Protein AF-A0A653IZ05-F1 (afdb_monomer_lite)

Radius of gyration: 40.69 Å; chains: 1; bounding box: 88×107×157 Å

Foldseek 3Di:
DDDDDDDDDDDDDDDDDDDDDDDDDDDDDDDDDDDDDDDDDDDDDDDDDDDDDDDDDDDDDDDDDDDDDDDDDDDDDPDDPPVVVVVVVVVVPPPDVPPLPDLLAAKEKFFQWDPPAFDKEKAKEKEKEQFPPDDPVCCVPDPDDPQARFIKMKIKMKIQFLNGTQKIKIWDLAAADQLQKDFLQVLVCDQLVVCVVPVARWHWDDDPPAFTFIAHPVRHTPATEFDFDADPVNRGGDCQQWPWDDDDNTIMIMGHNVSSVSQHDPDDGHIYMTMMMGGADRDPSRGSFKDWDDDPCLLQDLKDKTKMKGKHKYLPVVNYPVRVVVVNCVSAPPRRYFHFKYKYKYKAAQLKDFPDKPADWPDKDWDDCVSCCSSRPNHDHHIMMTMHMDGADVVRTDNMDMMMTMIIGIDHDPVSNVSNVVVVVVVVVVVVVVCVVVCVVCVVVVVVVVVVVVVVVVVVVVVVVVVVVVVVVVVVVVVVVVVVVVVVD

Structure (mmCIF, N/CA/C/O backbone):
data_AF-A0A653IZ05-F1
#
_entry.id   AF-A0A653IZ05-F1
#
loop_
_atom_site.group_PDB
_atom_site.id
_atom_site.type_symbol
_atom_site.label_atom_id
_atom_site.label_alt_id
_atom_site.label_comp_id
_atom_site.label_asym_id
_atom_site.label_entity_id
_atom_site.label_seq_id
_atom_site.pdbx_PDB_ins_code
_atom_site.Cartn_x
_atom_site.Cartn_y
_atom_site.Cartn_z
_atom_site.occupancy
_atom_site.B_iso_or_equiv
_atom_site.auth_seq_id
_atom_site.auth_comp_id
_atom_site.auth_asym_id
_atom_site.auth_atom_id
_atom_site.pdbx_PDB_model_num
ATOM 1 N N . MET A 1 1 ? 30.438 46.020 46.056 1.00 32.78 1 MET A N 1
ATOM 2 C CA . MET A 1 1 ? 31.826 46.253 45.594 1.00 32.78 1 MET A CA 1
ATOM 3 C C . MET A 1 1 ? 31.823 46.395 44.076 1.00 32.78 1 MET A C 1
ATOM 5 O O . MET A 1 1 ? 31.001 45.757 43.432 1.00 32.78 1 MET A O 1
ATOM 9 N N . VAL A 1 2 ? 32.667 47.273 43.534 1.00 30.31 2 VAL A N 1
ATOM 10 C CA . VAL A 1 2 ? 32.759 47.654 42.103 1.00 30.31 2 VAL A CA 1
ATOM 11 C C . VAL A 1 2 ? 33.885 46.809 41.459 1.00 30.31 2 VAL A C 1
ATOM 13 O O . VAL A 1 2 ? 34.797 46.430 42.184 1.00 30.31 2 VAL A O 1
ATOM 16 N N . VAL A 1 3 ? 33.835 46.345 40.199 1.00 31.84 3 VAL A N 1
ATOM 17 C CA . VAL A 1 3 ? 34.459 46.934 38.975 1.00 31.84 3 VAL A CA 1
ATOM 18 C C . VAL A 1 3 ? 34.305 45.875 37.847 1.00 31.84 3 VAL A C 1
ATOM 20 O O . VAL A 1 3 ? 34.616 44.718 38.080 1.00 31.84 3 VAL A O 1
ATOM 23 N N . SER A 1 4 ? 33.590 46.169 36.744 1.00 32.97 4 SER A N 1
ATOM 24 C CA . SER A 1 4 ? 34.068 46.373 35.340 1.00 32.97 4 SER A CA 1
ATOM 25 C C . SER A 1 4 ? 34.773 45.187 34.627 1.00 32.97 4 SER A C 1
ATOM 27 O O . SER A 1 4 ? 35.623 44.549 35.223 1.00 32.97 4 SER A O 1
ATOM 29 N N . GLY A 1 5 ? 34.546 44.884 33.333 1.00 30.66 5 GLY A N 1
ATOM 30 C CA . GLY A 1 5 ? 33.563 45.434 32.378 1.00 30.66 5 GLY A CA 1
ATOM 31 C C . GLY A 1 5 ? 33.800 45.073 30.886 1.00 30.66 5 GLY A C 1
ATOM 32 O O . GLY A 1 5 ? 34.889 44.654 30.531 1.00 30.66 5 GLY A O 1
ATOM 33 N N . ARG A 1 6 ? 32.761 45.305 30.046 1.00 36.56 6 ARG A N 1
ATOM 34 C CA . ARG A 1 6 ? 32.710 45.665 28.584 1.00 36.56 6 ARG A CA 1
ATOM 35 C C . ARG A 1 6 ? 33.606 44.897 27.574 1.00 36.56 6 ARG A C 1
ATOM 37 O O . ARG A 1 6 ? 34.808 44.837 27.742 1.00 36.56 6 ARG A O 1
ATOM 44 N N . THR A 1 7 ? 33.119 44.408 26.424 1.00 30.05 7 THR A N 1
ATOM 45 C CA . THR A 1 7 ? 32.479 45.099 25.260 1.00 30.05 7 THR A CA 1
ATOM 46 C C . THR A 1 7 ? 31.724 44.055 24.391 1.00 30.05 7 THR A C 1
ATOM 48 O O . THR A 1 7 ? 32.055 42.882 24.466 1.00 30.05 7 THR A O 1
ATOM 51 N N . PHE A 1 8 ? 30.662 44.261 23.591 1.00 32.50 8 PHE A N 1
ATOM 52 C CA . PHE A 1 8 ? 29.940 45.361 22.911 1.00 32.50 8 PHE A CA 1
ATOM 53 C C . PHE A 1 8 ? 30.235 45.585 21.407 1.00 32.50 8 PHE A C 1
ATOM 55 O O . PHE A 1 8 ? 31.387 45.765 21.025 1.00 32.50 8 PHE A O 1
ATOM 62 N N . LYS A 1 9 ? 29.130 45.769 20.635 1.00 31.80 9 LYS A N 1
ATOM 63 C CA . LYS A 1 9 ? 28.964 46.012 19.166 1.00 31.80 9 LYS A CA 1
ATOM 64 C C . LYS A 1 9 ? 28.899 44.724 18.296 1.00 31.80 9 LYS A C 1
ATOM 66 O O . LYS A 1 9 ? 29.527 43.753 18.677 1.00 31.80 9 LYS A O 1
ATOM 71 N N . ARG A 1 10 ? 28.207 44.617 17.133 1.00 34.56 10 ARG A N 1
ATOM 72 C CA . ARG A 1 10 ? 27.101 45.343 16.406 1.00 34.56 10 ARG A CA 1
ATOM 73 C C . ARG A 1 10 ? 26.692 44.500 15.146 1.00 34.56 10 ARG A C 1
ATOM 75 O O . ARG A 1 10 ? 27.478 43.636 14.795 1.00 34.56 10 ARG A O 1
ATOM 82 N N . ARG A 1 11 ? 25.593 44.671 14.369 1.00 35.50 11 ARG A N 1
ATOM 83 C CA . ARG A 1 11 ? 24.290 45.413 14.405 1.00 35.50 11 ARG A CA 1
ATOM 84 C C . ARG A 1 11 ? 23.366 44.876 13.256 1.00 35.50 11 ARG A C 1
ATOM 86 O O . ARG A 1 11 ? 23.929 44.563 12.225 1.00 35.50 11 ARG A O 1
ATOM 93 N N . THR A 1 12 ? 22.021 44.893 13.405 1.00 35.69 12 THR A N 1
ATOM 94 C CA . THR A 1 12 ? 20.922 45.230 12.415 1.00 35.69 12 THR A CA 1
ATOM 95 C C . THR A 1 12 ? 20.950 44.757 10.931 1.00 35.69 12 THR A C 1
ATOM 97 O O . THR A 1 12 ? 22.007 44.664 10.338 1.00 35.69 12 THR A O 1
ATOM 100 N N . THR A 1 13 ? 19.829 44.565 10.213 1.00 33.78 13 THR A N 1
ATOM 101 C CA . THR A 1 13 ? 18.626 45.435 10.090 1.00 33.78 13 THR A CA 1
ATOM 102 C C . THR A 1 13 ? 17.310 44.694 9.802 1.00 33.78 13 THR A C 1
ATOM 104 O O . THR A 1 13 ? 17.284 43.586 9.284 1.00 33.78 13 THR A O 1
ATOM 107 N N . ASN A 1 14 ? 16.202 45.380 10.106 1.00 37.62 14 ASN A N 1
ATOM 108 C CA . ASN A 1 14 ? 14.826 45.072 9.709 1.00 37.62 14 ASN A CA 1
ATOM 109 C C . ASN A 1 14 ? 14.159 46.411 9.303 1.00 37.62 14 ASN A C 1
ATOM 111 O O . ASN A 1 14 ? 14.339 47.374 10.058 1.00 37.62 14 ASN A O 1
ATOM 115 N N . PRO A 1 15 ? 13.438 46.529 8.170 1.00 45.34 15 PRO A N 1
ATOM 116 C CA . PRO A 1 15 ? 12.720 47.753 7.814 1.00 45.34 15 PRO A CA 1
ATOM 117 C C . PRO A 1 15 ? 11.183 47.601 7.800 1.00 45.34 15 PRO A C 1
ATOM 119 O O . PRO A 1 15 ? 10.654 46.755 7.098 1.00 45.34 15 PRO A O 1
ATOM 122 N N . PHE A 1 16 ? 10.516 48.517 8.520 1.00 33.72 16 PHE A N 1
ATOM 123 C CA . PHE A 1 16 ? 9.193 49.142 8.279 1.00 33.72 16 PHE A CA 1
ATOM 124 C C . PHE A 1 16 ? 7.937 48.284 7.931 1.00 33.72 16 PHE A C 1
ATOM 126 O O . PHE A 1 16 ? 7.983 47.448 7.048 1.00 33.72 16 PHE A O 1
ATOM 133 N N . ALA A 1 17 ? 6.700 48.472 8.429 1.00 34.47 17 ALA A N 1
ATOM 134 C CA . ALA A 1 17 ? 6.018 49.239 9.499 1.00 34.47 17 ALA A CA 1
ATOM 135 C C . ALA A 1 17 ? 4.761 50.010 9.004 1.00 34.47 17 ALA A C 1
ATOM 137 O O . ALA A 1 17 ? 4.835 50.754 8.036 1.00 34.47 17 ALA A O 1
ATOM 138 N N . ARG A 1 18 ? 3.687 49.949 9.823 1.00 35.72 18 ARG A N 1
ATOM 139 C CA . ARG A 1 18 ? 2.503 50.853 9.944 1.00 35.72 18 ARG A CA 1
ATOM 140 C C . ARG A 1 18 ? 1.374 50.838 8.892 1.00 35.72 18 ARG A C 1
ATOM 142 O O . ARG A 1 18 ? 1.561 51.288 7.777 1.00 35.72 18 ARG A O 1
ATOM 149 N N . HIS A 1 19 ? 0.153 50.571 9.381 1.00 34.41 19 HIS A N 1
ATOM 150 C CA . HIS A 1 19 ? -1.047 51.455 9.407 1.00 34.41 19 HIS A CA 1
ATOM 151 C C . HIS A 1 19 ? -2.074 50.797 10.382 1.00 34.41 19 HIS A C 1
ATOM 153 O O . HIS A 1 19 ? -2.210 49.582 10.354 1.00 34.41 19 HIS A O 1
ATOM 159 N N . ARG A 1 20 ? -2.597 51.403 11.473 1.00 32.19 20 ARG A N 1
ATOM 160 C CA . ARG A 1 20 ? -3.697 52.405 11.623 1.00 32.19 20 ARG A CA 1
ATOM 161 C C . ARG A 1 20 ? -4.905 52.166 10.682 1.00 32.19 20 ARG A C 1
ATOM 163 O O . ARG A 1 20 ? -4.674 52.082 9.490 1.00 32.19 20 ARG A O 1
ATOM 170 N N . SER A 1 21 ? -6.181 52.156 11.113 1.00 30.39 21 SER A N 1
ATOM 171 C CA . SER A 1 21 ? -6.786 52.341 12.458 1.00 30.39 21 SER A CA 1
ATOM 172 C C . SER A 1 21 ? -8.322 52.127 12.494 1.00 30.39 21 SER A C 1
ATOM 174 O O . SER A 1 21 ? -8.972 52.539 11.548 1.00 30.39 21 SER A O 1
ATOM 176 N N . LYS A 1 22 ? -8.855 51.716 13.666 1.00 34.62 22 LYS A 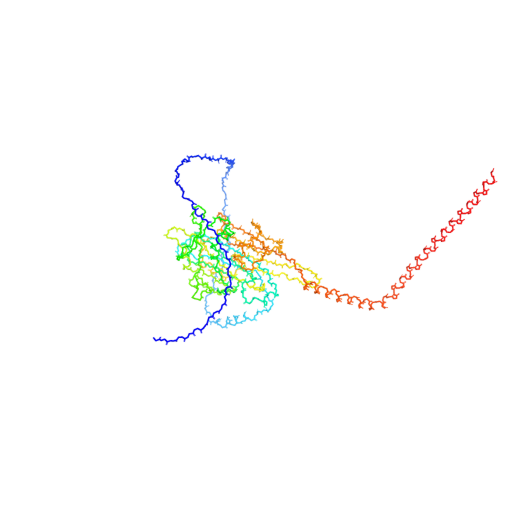N 1
ATOM 177 C CA . LYS A 1 22 ? -10.150 52.101 14.312 1.00 34.62 22 LYS A CA 1
ATOM 178 C C . LYS A 1 22 ? -11.532 51.867 13.637 1.00 34.62 22 LYS A C 1
ATOM 180 O O . LYS A 1 22 ? -11.714 52.092 12.454 1.00 34.62 22 LYS A O 1
ATOM 185 N N . ASN A 1 23 ? -12.519 51.655 14.532 1.00 29.61 23 ASN A N 1
ATOM 186 C CA . ASN A 1 23 ? -13.990 51.756 14.386 1.00 29.61 23 ASN A CA 1
ATOM 187 C C . ASN A 1 23 ? -14.683 50.643 13.558 1.00 29.61 23 ASN A C 1
ATOM 189 O O . ASN A 1 23 ? -14.084 50.104 12.640 1.00 29.61 23 ASN A O 1
ATOM 193 N N . SER A 1 24 ? -15.924 50.218 13.846 1.00 31.91 24 SER A N 1
ATOM 194 C CA . SER A 1 24 ? -16.894 50.587 14.906 1.00 31.91 24 SER A CA 1
ATOM 195 C C . SER A 1 24 ? -17.790 49.395 15.292 1.00 31.91 24 SER A C 1
ATOM 197 O O . SER A 1 24 ? -17.894 48.416 14.559 1.00 31.91 24 SER A O 1
ATOM 199 N N . SER A 1 25 ? -18.471 49.494 16.435 1.00 31.64 25 SER A N 1
ATOM 200 C CA . SER A 1 25 ? -19.595 48.624 16.807 1.00 31.64 25 SER A CA 1
ATOM 201 C C . SER A 1 25 ? -20.824 48.853 15.915 1.00 31.64 25 SER A C 1
ATOM 203 O O . SER A 1 25 ? -20.982 49.946 15.380 1.00 31.64 25 SER A O 1
ATOM 205 N N . TRP A 1 26 ? -21.723 47.862 15.831 1.00 31.80 26 TRP A N 1
ATOM 206 C CA . TRP A 1 26 ? -23.188 48.045 15.845 1.00 31.80 26 TRP A CA 1
ATOM 207 C C . TRP A 1 26 ? -23.899 46.717 16.182 1.00 31.80 26 TRP A C 1
ATOM 209 O O . TRP A 1 26 ? -23.247 45.687 16.363 1.00 31.80 26 TRP A O 1
ATOM 219 N N . SER A 1 27 ? -25.211 46.766 16.413 1.00 30.97 27 SER A N 1
ATOM 220 C CA . SER A 1 27 ? -25.931 45.853 17.313 1.00 30.97 27 SER A CA 1
ATOM 221 C C . SER A 1 27 ? -27.013 44.972 16.659 1.00 30.97 27 SER A C 1
ATOM 223 O O . SER A 1 27 ? -27.555 45.281 15.609 1.00 30.97 27 SER A O 1
ATOM 225 N N . ARG A 1 28 ? -27.326 43.868 17.363 1.00 34.25 28 ARG A N 1
ATOM 226 C CA . ARG A 1 28 ? -28.586 43.082 17.422 1.00 34.25 28 ARG A CA 1
ATOM 227 C C . ARG A 1 28 ? -29.631 43.248 16.292 1.00 34.25 28 ARG A C 1
ATOM 229 O O . ARG A 1 28 ? -30.307 44.266 16.219 1.00 34.25 28 ARG A O 1
ATOM 236 N N . GLY A 1 29 ? -29.962 42.130 15.636 1.00 28.48 29 GLY A N 1
ATOM 237 C CA . GLY A 1 29 ? -31.253 41.882 14.968 1.00 28.48 29 GLY A CA 1
ATOM 238 C C . GLY A 1 29 ? -31.814 40.501 15.356 1.00 28.48 29 GLY A C 1
ATOM 239 O O . GLY A 1 29 ? -31.040 39.565 15.550 1.00 28.48 29 GLY A O 1
ATOM 240 N N . ARG A 1 30 ? -33.138 40.372 15.535 1.00 30.61 30 ARG A N 1
ATOM 241 C CA . ARG A 1 30 ? -33.848 39.141 15.966 1.00 30.61 30 ARG A CA 1
ATOM 242 C C . ARG A 1 30 ? -34.762 38.605 14.857 1.00 30.61 30 ARG A C 1
ATOM 244 O O . ARG A 1 30 ? -35.411 39.427 14.231 1.00 30.61 30 ARG A O 1
ATOM 251 N N . LEU A 1 31 ? -34.949 37.271 14.843 1.00 32.06 31 LEU A N 1
ATOM 252 C CA . LEU A 1 31 ? -36.119 36.507 14.329 1.00 32.06 31 LEU A CA 1
ATOM 253 C C . LEU A 1 31 ? -36.418 36.675 12.811 1.00 32.06 31 LEU A C 1
ATOM 255 O O . LEU A 1 31 ? -36.216 37.732 12.242 1.00 32.06 31 LEU A O 1
ATOM 259 N N . VAL A 1 32 ? -36.848 35.653 12.060 1.00 32.16 32 VAL A N 1
ATOM 260 C CA . VAL A 1 32 ? -38.221 35.098 12.021 1.00 32.16 32 VAL A CA 1
ATOM 261 C C . VAL A 1 32 ? -38.263 33.861 11.071 1.00 32.16 32 VAL A C 1
ATOM 263 O O . VAL A 1 32 ? -37.487 33.779 10.127 1.00 32.16 32 VAL A O 1
ATOM 266 N N . SER A 1 33 ? -39.191 32.926 11.342 1.00 30.94 33 SER A N 1
ATOM 267 C CA . SER A 1 33 ? -39.808 31.893 10.460 1.00 30.94 33 SER A CA 1
ATOM 268 C C . SER A 1 33 ? -38.987 30.849 9.659 1.00 30.94 33 SER A C 1
ATOM 270 O O . SER A 1 33 ? -38.400 31.133 8.620 1.00 30.94 33 SER A O 1
ATOM 272 N N . SER A 1 34 ? -39.186 29.579 10.039 1.00 31.58 34 SER A N 1
ATOM 273 C CA . SER A 1 34 ? -39.465 28.430 9.133 1.00 31.58 34 SER A CA 1
ATOM 274 C C . SER A 1 34 ? -40.896 28.597 8.538 1.00 31.58 34 SER A C 1
ATOM 276 O O . SER A 1 34 ? -41.651 29.319 9.199 1.00 31.58 34 SER A O 1
ATOM 278 N N . PRO A 1 35 ? -41.369 27.970 7.418 1.00 47.22 35 PRO A N 1
ATOM 279 C CA . PRO A 1 35 ? -41.372 26.502 7.230 1.00 47.22 35 PRO A CA 1
ATOM 280 C C . PRO A 1 35 ? -41.408 25.952 5.768 1.00 47.22 35 PRO A C 1
ATOM 282 O O . PRO A 1 35 ? -41.296 26.690 4.796 1.00 47.22 35 PRO A O 1
ATOM 285 N N . ARG A 1 36 ? -41.700 24.637 5.668 1.00 30.20 36 ARG A N 1
ATOM 286 C CA . ARG A 1 36 ? -42.050 23.790 4.494 1.00 30.20 36 ARG A CA 1
ATOM 287 C C . ARG A 1 36 ? -40.853 23.242 3.699 1.00 30.20 36 ARG A C 1
ATOM 289 O O . ARG A 1 36 ? -40.016 24.000 3.242 1.00 30.20 36 ARG A O 1
ATOM 296 N N . SER A 1 37 ? -40.604 21.930 3.609 1.00 30.08 37 SER A N 1
ATOM 297 C CA . SER A 1 37 ? -41.436 20.741 3.298 1.00 30.08 37 SER A CA 1
ATOM 298 C C . SER A 1 37 ? -41.697 20.528 1.801 1.00 30.08 37 SER A C 1
ATOM 300 O O . SER A 1 37 ? -42.633 21.096 1.242 1.00 30.08 37 SER A O 1
ATOM 302 N N . SER A 1 38 ? -40.950 19.604 1.197 1.00 32.22 38 SER A N 1
ATOM 303 C CA . SER A 1 38 ? -41.364 18.873 -0.006 1.00 32.22 38 SER A CA 1
ATOM 304 C C . SER A 1 38 ? -40.735 17.476 -0.014 1.00 32.22 38 SER A C 1
ATOM 306 O O . SER A 1 38 ? -39.581 17.266 -0.375 1.00 32.22 38 SER A O 1
ATOM 308 N N . SER A 1 39 ? -41.518 16.498 0.431 1.00 30.47 39 SER A N 1
ATOM 309 C CA . SER A 1 39 ? -41.264 15.078 0.207 1.00 30.47 39 SER A CA 1
ATOM 310 C C . SER A 1 39 ? -41.634 14.724 -1.234 1.00 30.47 39 SER A C 1
ATOM 312 O O . SER A 1 39 ? -42.792 14.900 -1.610 1.00 30.47 39 SER A O 1
ATOM 314 N N . TYR A 1 40 ? -40.692 14.189 -2.012 1.00 33.16 40 TYR A N 1
ATOM 315 C CA . TYR A 1 40 ? -40.994 13.556 -3.296 1.00 33.16 40 TYR A CA 1
ATOM 316 C C . TYR A 1 40 ? -40.799 12.045 -3.195 1.00 33.16 40 TYR A C 1
ATOM 318 O O . TYR A 1 40 ? -39.683 11.552 -3.043 1.00 33.16 40 TYR A O 1
ATOM 326 N N . SER A 1 41 ? -41.919 11.334 -3.293 1.00 31.89 41 SER A N 1
ATOM 327 C CA . SER A 1 41 ? -42.013 9.878 -3.360 1.00 31.89 41 SER A CA 1
ATOM 328 C C . SER A 1 41 ? -42.497 9.513 -4.761 1.00 31.89 41 SER A C 1
ATOM 330 O O . SER A 1 41 ? -43.570 9.962 -5.156 1.00 31.89 41 SER A O 1
ATOM 332 N N . ILE A 1 42 ? -41.738 8.714 -5.512 1.00 33.84 42 ILE A N 1
ATOM 333 C CA . ILE A 1 42 ? -42.142 8.172 -6.823 1.00 33.84 42 ILE A CA 1
ATOM 334 C C . ILE A 1 42 ? -41.823 6.660 -6.822 1.00 33.84 42 ILE A C 1
ATOM 336 O O . ILE A 1 42 ? -40.842 6.264 -6.185 1.00 33.84 42 ILE A O 1
ATOM 340 N N . PRO A 1 43 ? -42.690 5.797 -7.393 1.00 43.06 43 PRO A N 1
ATOM 341 C CA . PRO A 1 43 ? -42.846 4.424 -6.913 1.00 43.06 43 PRO A CA 1
ATOM 342 C C . PRO A 1 43 ? -41.981 3.397 -7.654 1.00 43.06 43 PRO A C 1
ATOM 344 O O . PRO A 1 43 ? -41.537 3.617 -8.779 1.00 43.06 43 PRO A O 1
ATOM 347 N N . GLY A 1 44 ? -41.804 2.229 -7.031 1.00 32.78 44 GLY A N 1
ATOM 348 C CA . GLY A 1 44 ? -41.296 1.036 -7.709 1.00 32.78 44 GLY A CA 1
ATOM 349 C C . GLY A 1 44 ? -42.416 0.262 -8.424 1.00 32.78 44 GLY A C 1
ATOM 350 O O . GLY A 1 44 ? -43.561 0.301 -7.966 1.00 32.78 44 GLY A O 1
ATOM 351 N N . PRO A 1 45 ? -42.113 -0.468 -9.512 1.00 47.41 45 PRO A N 1
ATOM 352 C CA . PRO A 1 45 ? -43.051 -1.400 -10.123 1.00 47.41 45 PRO A CA 1
ATOM 353 C C . PRO A 1 45 ? -43.090 -2.722 -9.345 1.00 47.41 45 PRO A C 1
ATOM 355 O O . PRO A 1 45 ? -42.055 -3.291 -8.993 1.00 47.41 45 PRO A O 1
ATOM 358 N N . ALA A 1 46 ? -44.296 -3.233 -9.115 1.00 31.86 46 ALA A N 1
ATOM 359 C CA . ALA A 1 46 ? -44.501 -4.601 -8.665 1.00 31.86 46 ALA A CA 1
ATOM 360 C C . ALA A 1 46 ? -44.307 -5.582 -9.831 1.00 31.86 46 ALA A C 1
ATOM 362 O O . ALA A 1 46 ? -44.770 -5.327 -10.940 1.00 31.86 46 ALA A O 1
ATOM 363 N N . TYR A 1 47 ? -43.704 -6.735 -9.547 1.00 35.00 47 TYR A N 1
ATOM 364 C CA . TYR A 1 47 ? -43.897 -7.949 -10.332 1.00 35.00 47 TYR A CA 1
ATOM 365 C C . TYR A 1 47 ? -44.272 -9.074 -9.375 1.00 35.00 47 TYR A C 1
ATOM 367 O O . TYR A 1 47 ? -43.478 -9.477 -8.527 1.00 35.00 47 TYR A O 1
ATOM 375 N N . GLY A 1 48 ? -45.507 -9.548 -9.503 1.00 30.91 48 GLY A N 1
ATOM 376 C CA . GLY A 1 48 ? -45.933 -10.823 -8.953 1.00 30.91 48 GLY A CA 1
ATOM 377 C C . GLY A 1 48 ? -46.049 -11.827 -10.091 1.00 30.91 48 GLY A C 1
ATOM 378 O O . GLY A 1 48 ? -46.626 -11.516 -11.129 1.00 30.91 48 GLY A O 1
ATOM 379 N N . SER A 1 49 ? -45.533 -13.031 -9.883 1.00 33.06 49 SER A N 1
ATOM 380 C CA . SER A 1 49 ? -45.885 -14.206 -10.678 1.00 33.06 49 SER A CA 1
ATOM 381 C C . SER A 1 49 ? -45.844 -15.416 -9.754 1.00 33.06 49 SER A C 1
ATOM 383 O O . SER A 1 49 ? -44.781 -15.887 -9.352 1.00 33.06 49 SER A O 1
ATOM 385 N N . SER A 1 50 ? -47.031 -15.848 -9.352 1.00 31.55 50 SER A N 1
ATOM 386 C CA . SER A 1 50 ? -47.272 -17.059 -8.582 1.00 31.55 50 SER A CA 1
ATOM 387 C C . SER A 1 50 ? -47.104 -18.295 -9.459 1.00 31.55 50 SER A C 1
ATOM 389 O O . SER A 1 50 ? -47.816 -18.412 -10.453 1.00 31.55 50 SER A O 1
ATOM 391 N N . GLU A 1 51 ? -46.296 -19.260 -9.027 1.00 31.89 51 GLU A N 1
ATOM 392 C CA . GLU A 1 51 ? -46.470 -20.656 -9.432 1.00 31.89 51 GLU A CA 1
ATOM 393 C C . GLU A 1 51 ? -46.482 -21.566 -8.202 1.00 31.89 51 GLU A C 1
ATOM 395 O O . GLU A 1 51 ? -45.476 -21.830 -7.547 1.00 31.89 51 GLU A O 1
ATOM 400 N N . THR A 1 52 ? -47.682 -22.033 -7.881 1.00 32.06 52 THR A N 1
ATOM 401 C CA . THR A 1 52 ? -47.931 -23.234 -7.086 1.00 32.06 52 THR A CA 1
ATOM 402 C C . THR A 1 52 ? -47.827 -24.462 -7.987 1.00 32.06 52 THR A C 1
ATOM 404 O O . THR A 1 52 ? -48.511 -24.468 -9.006 1.00 32.06 52 THR A O 1
ATOM 407 N N . SER A 1 53 ? -47.143 -25.538 -7.570 1.00 29.12 53 SER A N 1
ATOM 408 C CA . SER A 1 53 ? -47.730 -26.890 -7.668 1.00 29.12 53 SER A CA 1
ATOM 409 C C . SER A 1 53 ? -46.952 -28.000 -6.938 1.00 29.12 53 SER A C 1
ATOM 411 O O . SER A 1 53 ? -45.728 -27.998 -6.890 1.00 29.12 53 SER A O 1
ATOM 413 N N . CYS A 1 54 ? -47.724 -28.975 -6.447 1.00 29.67 54 CYS A N 1
ATOM 414 C CA . CYS A 1 54 ? -47.409 -30.388 -6.186 1.00 29.67 54 CYS A CA 1
ATOM 415 C C . CYS A 1 54 ? -46.139 -30.802 -5.412 1.00 29.67 54 CYS A C 1
ATOM 417 O O . CYS A 1 54 ? -45.058 -30.997 -5.959 1.00 29.67 54 CYS A O 1
ATOM 419 N N . ALA A 1 55 ? -46.372 -31.207 -4.161 1.00 29.66 55 ALA A N 1
ATOM 420 C CA . ALA A 1 55 ? -45.645 -32.309 -3.532 1.00 29.66 55 ALA A CA 1
ATOM 421 C C . ALA A 1 55 ? -46.296 -33.668 -3.876 1.00 29.66 55 ALA A C 1
ATOM 423 O O . ALA A 1 55 ? -47.520 -33.750 -3.933 1.00 29.66 55 ALA A O 1
ATOM 424 N N . SER A 1 56 ? -45.506 -34.742 -4.003 1.00 30.56 56 SER A N 1
ATOM 425 C CA . SER A 1 56 ? -45.722 -36.033 -3.304 1.00 30.56 56 SER A CA 1
ATOM 426 C C . SER A 1 56 ? -44.530 -37.003 -3.534 1.00 30.56 56 SER A C 1
ATOM 428 O O . SER A 1 56 ? -43.720 -36.735 -4.422 1.00 30.56 56 SER A O 1
ATOM 430 N N . PRO A 1 57 ? -44.331 -38.057 -2.706 1.00 40.91 57 PRO A N 1
ATOM 431 C CA . PRO A 1 57 ? -43.024 -38.722 -2.552 1.00 40.91 57 PRO A CA 1
ATOM 432 C C . PRO A 1 57 ? -42.988 -40.221 -2.922 1.00 40.91 57 PRO A C 1
ATOM 434 O O . PRO A 1 57 ? -44.000 -40.905 -2.799 1.00 40.91 57 PRO A O 1
ATOM 437 N N . GLN A 1 58 ? -41.798 -40.780 -3.203 1.00 31.11 58 GLN A N 1
ATOM 438 C CA . GLN A 1 58 ? -41.547 -42.239 -3.209 1.00 31.11 58 GLN A CA 1
ATOM 439 C C . GLN A 1 58 ? -40.117 -42.616 -2.739 1.00 31.11 58 GLN A C 1
ATOM 441 O O . GLN A 1 58 ? -39.167 -41.917 -3.066 1.00 31.11 58 GLN A O 1
ATOM 446 N N . SER A 1 59 ? -40.020 -43.719 -1.963 1.00 29.33 59 SER A N 1
ATOM 447 C CA . SER A 1 59 ? -38.863 -44.637 -1.701 1.00 29.33 59 SER A CA 1
ATOM 448 C C . SER A 1 59 ? -37.437 -44.046 -1.570 1.00 29.33 59 SER A C 1
ATOM 450 O O . SER A 1 59 ? -36.916 -43.493 -2.527 1.00 29.33 59 SER A O 1
ATOM 452 N N . ARG A 1 60 ? -36.678 -44.115 -0.455 1.00 30.14 60 ARG A N 1
ATOM 453 C CA . ARG A 1 60 ? -36.319 -45.214 0.493 1.00 30.14 60 ARG A CA 1
ATOM 454 C C . ARG A 1 60 ? -35.724 -46.486 -0.145 1.00 30.14 60 ARG A C 1
ATOM 456 O O . ARG A 1 60 ? -36.335 -47.050 -1.039 1.00 30.14 60 ARG A O 1
ATOM 463 N N . LEU A 1 61 ? -34.629 -46.978 0.472 1.00 29.06 61 LEU A N 1
ATOM 464 C CA . LEU A 1 61 ? -33.700 -48.049 0.034 1.00 29.06 61 LEU A CA 1
ATOM 465 C C . LEU A 1 61 ? -32.776 -47.550 -1.103 1.00 29.06 61 LEU A C 1
ATOM 467 O O . LEU A 1 61 ? -33.261 -47.033 -2.095 1.00 29.06 61 LEU A O 1
ATOM 471 N N . VAL A 1 62 ? -31.442 -47.576 -0.997 1.00 29.45 62 VAL A N 1
ATOM 472 C CA . VAL A 1 62 ? -30.564 -48.616 -0.426 1.00 29.45 62 VAL A CA 1
ATOM 473 C C . VAL A 1 62 ? -29.585 -48.072 0.628 1.00 29.45 62 VAL A C 1
ATOM 475 O O . VAL A 1 62 ? -28.941 -47.049 0.429 1.00 29.45 62 VAL A O 1
ATOM 478 N N . ASN A 1 63 ? -29.423 -48.829 1.716 1.00 30.41 63 ASN A N 1
ATOM 479 C CA . ASN A 1 63 ? -28.296 -48.768 2.654 1.00 30.41 63 ASN A CA 1
ATOM 480 C C . ASN A 1 63 ? -27.649 -50.164 2.648 1.00 30.41 63 ASN A C 1
ATOM 482 O O . ASN A 1 63 ? -28.378 -51.107 2.941 1.00 30.41 63 ASN A O 1
ATOM 486 N N . LEU A 1 64 ? -26.350 -50.293 2.342 1.00 26.20 64 LEU A N 1
ATOM 487 C CA . LEU A 1 64 ? -25.367 -51.265 2.880 1.00 26.20 64 LEU A CA 1
ATOM 488 C C . LEU A 1 64 ? -24.057 -51.211 2.060 1.00 26.20 64 LEU A C 1
ATOM 490 O O . LEU A 1 64 ? -24.058 -50.705 0.945 1.00 26.20 64 LEU A O 1
ATOM 494 N N . PHE A 1 65 ? -22.977 -51.784 2.616 1.00 27.34 65 PHE A N 1
ATOM 495 C CA . PHE A 1 65 ? -21.564 -51.707 2.186 1.00 27.34 65 PHE A CA 1
ATOM 496 C C . PHE A 1 65 ? -20.876 -50.339 2.418 1.00 27.34 65 PHE A C 1
ATOM 498 O O . PHE A 1 65 ? -21.337 -49.308 1.951 1.00 27.34 65 PHE A O 1
ATOM 505 N N . CYS A 1 66 ? -19.730 -50.262 3.104 1.00 27.17 66 CYS A N 1
ATOM 506 C CA . CYS A 1 66 ? -19.093 -51.286 3.940 1.00 27.17 66 CYS A CA 1
ATOM 507 C C . CYS A 1 66 ? -18.221 -50.624 5.019 1.00 27.17 66 CYS A C 1
ATOM 509 O O . CYS A 1 66 ? -17.281 -49.901 4.700 1.00 27.17 66 CYS A O 1
ATOM 511 N N . LEU A 1 67 ? -18.526 -50.880 6.294 1.00 26.88 67 LEU A N 1
ATOM 512 C CA . LEU A 1 67 ? -17.801 -50.339 7.445 1.00 26.88 67 LEU A CA 1
ATOM 513 C C . LEU A 1 67 ? -17.322 -51.501 8.329 1.00 26.88 67 LEU A C 1
ATOM 515 O O . LEU A 1 67 ? -17.933 -51.796 9.347 1.00 26.88 67 LEU A O 1
ATOM 519 N N . THR A 1 68 ? -16.236 -52.173 7.938 1.00 30.36 68 THR A N 1
ATOM 520 C CA . THR A 1 68 ? -15.517 -53.140 8.795 1.00 30.36 68 THR A CA 1
ATOM 521 C C . THR A 1 68 ? -14.105 -53.409 8.274 1.00 30.36 68 THR A C 1
ATOM 523 O O . THR A 1 68 ? -13.945 -54.168 7.325 1.00 30.36 68 THR A O 1
ATOM 526 N N . GLN A 1 69 ? -13.085 -52.895 8.965 1.00 28.38 69 GLN A N 1
ATOM 527 C CA . GLN A 1 69 ? -12.051 -53.743 9.578 1.00 28.38 69 GLN A CA 1
ATOM 528 C C . GLN A 1 69 ? -11.480 -53.045 10.820 1.00 28.38 69 GLN A C 1
ATOM 530 O O . GLN A 1 69 ? -11.360 -51.822 10.872 1.00 28.38 69 GLN A O 1
ATOM 535 N N . GLN A 1 70 ? -11.215 -53.837 11.857 1.00 32.16 70 GLN A N 1
ATOM 536 C CA . GLN A 1 70 ? -10.889 -53.377 13.204 1.00 32.16 70 GLN A CA 1
ATOM 537 C C . GLN A 1 70 ? -9.380 -53.391 13.479 1.00 32.16 70 GLN A C 1
ATOM 539 O O . GLN A 1 70 ? -8.660 -54.289 13.060 1.00 32.16 70 GLN A O 1
ATOM 544 N N . ASN A 1 71 ? -8.955 -52.409 14.275 1.00 27.83 71 ASN A N 1
ATOM 545 C CA . ASN A 1 71 ? -8.136 -52.558 15.485 1.00 27.83 71 ASN A CA 1
ATOM 546 C C . ASN A 1 71 ? -7.542 -53.950 15.798 1.00 27.83 71 ASN A C 1
ATOM 548 O O . ASN A 1 71 ? -8.284 -54.847 16.182 1.00 27.83 71 ASN A O 1
ATOM 552 N N . ILE A 1 72 ? -6.203 -54.026 15.801 1.00 31.23 72 ILE A N 1
ATOM 553 C CA . ILE A 1 72 ? -5.260 -54.937 16.504 1.00 31.23 72 ILE A CA 1
ATOM 554 C C . ILE A 1 72 ? -3.875 -54.371 16.076 1.00 31.23 72 ILE A C 1
ATOM 556 O O . ILE A 1 72 ? -3.649 -54.224 14.883 1.00 31.23 72 ILE A O 1
ATOM 560 N N . LEU A 1 73 ? -2.944 -53.857 16.898 1.00 30.02 73 LEU A N 1
ATOM 561 C CA . LEU A 1 73 ? -2.443 -54.196 18.243 1.00 30.02 73 LEU A CA 1
ATOM 562 C C . LEU A 1 73 ? -2.075 -52.942 19.081 1.00 30.02 73 LEU A C 1
ATOM 564 O O . LEU A 1 73 ? -1.815 -51.870 18.540 1.00 30.02 73 LEU A O 1
ATOM 568 N N . ARG A 1 74 ? -1.919 -53.110 20.407 1.00 34.22 74 ARG A N 1
ATOM 569 C CA . ARG A 1 74 ? -1.223 -52.168 21.316 1.00 34.22 74 ARG A CA 1
ATOM 570 C C . ARG A 1 74 ? 0.044 -52.815 21.898 1.00 34.22 74 ARG A C 1
ATOM 572 O O . ARG A 1 74 ? -0.085 -53.858 22.526 1.00 34.22 74 ARG A O 1
ATOM 579 N N . ALA A 1 75 ? 1.204 -52.154 21.814 1.00 31.14 75 ALA A N 1
ATOM 580 C CA . ALA A 1 75 ? 2.312 -52.237 22.791 1.00 31.14 75 ALA A CA 1
ATOM 581 C C . ALA A 1 75 ? 3.369 -51.128 22.520 1.00 31.14 75 ALA A C 1
ATOM 583 O O . ALA A 1 75 ? 3.529 -50.737 21.363 1.00 31.14 75 ALA A O 1
ATOM 584 N N . PRO A 1 76 ? 4.083 -50.587 23.533 1.00 38.59 76 PRO A N 1
ATOM 585 C CA . PRO A 1 76 ? 4.888 -49.369 23.372 1.00 38.59 76 PRO A CA 1
ATOM 586 C C . PRO A 1 76 ? 6.393 -49.628 23.166 1.00 38.59 76 PRO A C 1
ATOM 588 O O . PRO A 1 76 ? 7.042 -50.255 24.002 1.00 38.59 76 PRO A O 1
ATOM 591 N N . CYS A 1 77 ? 6.996 -49.049 22.120 1.00 31.14 77 CYS A N 1
ATOM 592 C CA . CYS A 1 77 ? 8.445 -49.129 21.891 1.00 31.14 77 CYS A CA 1
ATOM 593 C C . CYS A 1 77 ? 9.172 -47.817 22.254 1.00 31.14 77 CYS A C 1
ATOM 595 O O . CYS A 1 77 ? 9.180 -46.846 21.496 1.00 31.14 77 CYS A O 1
ATOM 597 N N . ARG A 1 78 ? 9.831 -47.786 23.422 1.00 41.78 78 ARG A N 1
ATOM 598 C CA . ARG A 1 78 ? 10.743 -46.698 23.827 1.00 41.78 78 ARG A CA 1
ATOM 599 C C . ARG A 1 78 ? 12.059 -46.765 23.033 1.00 41.78 78 ARG A C 1
ATOM 601 O O . ARG A 1 78 ? 13.026 -47.328 23.539 1.00 41.78 78 ARG A O 1
ATOM 608 N N . ARG A 1 79 ? 12.131 -46.166 21.835 1.00 37.31 79 ARG A N 1
ATOM 609 C CA . ARG A 1 79 ? 13.401 -45.816 21.140 1.00 37.31 79 ARG A CA 1
ATOM 610 C C . ARG A 1 79 ? 13.153 -44.929 19.903 1.00 37.31 79 ARG A C 1
ATOM 612 O O . ARG A 1 79 ? 13.224 -45.408 18.781 1.00 37.31 79 ARG A O 1
ATOM 619 N N . HIS A 1 80 ? 12.884 -43.631 20.089 1.00 37.91 80 HIS A N 1
ATOM 620 C CA . HIS A 1 80 ? 12.799 -42.698 18.942 1.00 37.91 80 HIS A CA 1
ATOM 621 C C . HIS A 1 80 ? 13.364 -41.278 19.148 1.00 37.91 80 HIS A C 1
ATOM 623 O O . HIS A 1 80 ? 13.570 -40.557 18.174 1.00 37.91 80 HIS A O 1
ATOM 629 N N . SER A 1 81 ? 13.756 -40.899 20.368 1.00 42.56 81 SER A N 1
ATOM 630 C CA . SER A 1 81 ? 14.221 -39.542 20.714 1.00 42.56 81 SER A CA 1
ATOM 631 C C . SER A 1 81 ? 15.638 -39.161 20.240 1.00 42.56 81 SER A C 1
ATOM 633 O O . SER A 1 81 ? 16.143 -38.109 20.624 1.00 42.56 81 SER A O 1
ATOM 635 N N . ARG A 1 82 ? 16.308 -39.987 19.418 1.00 38.56 82 ARG A N 1
ATOM 636 C CA . ARG A 1 82 ? 17.678 -39.714 18.918 1.00 38.56 82 ARG A CA 1
ATOM 637 C C . ARG A 1 82 ? 17.799 -39.537 17.399 1.00 38.56 82 ARG A C 1
ATOM 639 O O . ARG A 1 82 ? 18.844 -39.087 16.946 1.00 38.56 82 ARG A O 1
ATOM 646 N N . LEU A 1 83 ? 16.748 -39.838 16.629 1.00 38.88 83 LEU A N 1
ATOM 647 C CA . LEU A 1 83 ? 16.740 -39.706 15.161 1.00 38.88 83 LEU A CA 1
ATOM 648 C C . LEU A 1 83 ? 16.049 -38.420 14.667 1.00 38.88 83 LEU A C 1
ATOM 650 O O . LEU A 1 83 ? 16.423 -37.891 13.622 1.00 38.88 83 LEU A O 1
ATOM 654 N N . GLU A 1 84 ? 15.112 -37.850 15.432 1.00 40.56 84 GLU A N 1
ATOM 655 C CA . GLU A 1 84 ? 14.497 -36.554 15.089 1.00 40.56 84 GLU A CA 1
ATOM 656 C C . GLU A 1 84 ? 15.477 -35.380 15.230 1.00 40.56 84 GLU A C 1
ATOM 658 O O . GLU A 1 84 ? 15.493 -34.491 14.382 1.00 40.56 84 GLU A O 1
ATOM 663 N N . SER A 1 85 ? 16.373 -35.412 16.225 1.00 39.47 85 SER A N 1
ATOM 664 C CA . SER A 1 85 ? 17.413 -34.384 16.400 1.00 39.47 85 SER A CA 1
ATOM 665 C C . SER A 1 85 ? 18.382 -34.313 15.205 1.00 39.47 85 SER A C 1
ATOM 667 O O . SER A 1 85 ? 18.780 -33.221 14.797 1.00 39.47 85 SER A O 1
ATOM 669 N N . GLN A 1 86 ? 18.705 -35.449 14.575 1.00 37.31 86 GLN A N 1
ATOM 670 C CA . GLN A 1 86 ? 19.532 -35.463 13.362 1.00 37.31 86 GLN A CA 1
ATOM 671 C C . GLN A 1 86 ? 18.765 -34.997 12.114 1.00 37.31 86 GLN A C 1
ATOM 673 O O . GLN A 1 86 ? 19.341 -34.279 11.298 1.00 37.31 86 GLN A O 1
ATOM 678 N N . ARG A 1 87 ? 17.462 -35.297 11.984 1.00 33.97 87 ARG A N 1
ATOM 679 C CA . ARG A 1 87 ? 16.630 -34.739 10.896 1.00 33.97 87 ARG A CA 1
ATOM 680 C C . ARG A 1 87 ? 16.455 -33.220 11.005 1.00 33.97 87 ARG A C 1
ATOM 682 O O . ARG A 1 87 ? 16.593 -32.532 9.998 1.00 33.97 87 ARG A O 1
ATOM 689 N N . LEU A 1 88 ? 16.252 -32.689 12.212 1.00 38.12 88 LEU A N 1
ATOM 690 C CA . LEU A 1 88 ? 16.151 -31.242 12.452 1.00 38.12 88 LEU A CA 1
ATOM 691 C C . LEU A 1 88 ? 17.464 -30.485 12.187 1.00 38.12 88 LEU A C 1
ATOM 693 O O . LEU A 1 88 ? 17.426 -29.312 11.834 1.00 38.12 88 LEU A O 1
ATOM 697 N N . THR A 1 89 ? 18.618 -31.152 12.294 1.00 36.44 89 THR A N 1
ATOM 698 C CA . THR A 1 89 ? 19.928 -30.533 12.016 1.00 36.44 89 THR A CA 1
ATOM 699 C C . THR A 1 89 ? 20.309 -30.610 10.527 1.00 36.44 89 THR A C 1
ATOM 701 O O . THR A 1 89 ? 21.061 -29.770 10.039 1.00 36.44 89 THR A O 1
ATOM 704 N N . LEU A 1 90 ? 19.766 -31.576 9.775 1.00 31.27 90 LEU A N 1
ATOM 705 C CA . LEU A 1 90 ? 19.965 -31.692 8.322 1.00 31.27 90 LEU A CA 1
ATOM 706 C C . LEU A 1 90 ? 19.025 -30.790 7.505 1.00 31.27 90 LEU A C 1
ATOM 708 O O . LEU A 1 90 ? 19.455 -30.244 6.493 1.00 31.27 90 LEU A O 1
ATOM 712 N N . ALA A 1 91 ? 17.797 -30.542 7.975 1.00 33.62 91 ALA A N 1
ATOM 713 C CA . ALA A 1 91 ? 16.886 -29.571 7.353 1.00 33.62 91 ALA A CA 1
ATOM 714 C C . ALA A 1 91 ? 17.401 -28.115 7.419 1.00 33.62 91 ALA A C 1
ATOM 716 O O . ALA A 1 91 ? 16.986 -27.272 6.632 1.00 33.62 91 ALA A O 1
ATOM 717 N N . ALA A 1 92 ? 18.341 -27.818 8.322 1.00 37.69 92 ALA A N 1
ATOM 718 C CA . ALA A 1 92 ? 18.961 -26.501 8.470 1.00 37.69 92 ALA A CA 1
ATOM 719 C C . ALA A 1 92 ? 20.167 -26.259 7.534 1.00 37.69 92 ALA A C 1
ATOM 721 O O . ALA A 1 92 ? 20.869 -25.262 7.699 1.00 37.69 92 ALA A O 1
ATOM 722 N N . ARG A 1 93 ? 20.464 -27.174 6.592 1.00 31.83 93 ARG A N 1
ATOM 723 C CA . ARG A 1 93 ? 21.702 -27.125 5.787 1.00 31.83 93 ARG A CA 1
ATOM 724 C C . ARG A 1 93 ? 21.534 -27.265 4.270 1.00 31.83 93 ARG A C 1
ATOM 726 O O . ARG A 1 93 ? 22.538 -27.354 3.572 1.00 31.83 93 ARG A O 1
ATOM 733 N N . SER A 1 94 ? 20.302 -27.222 3.765 1.00 34.22 94 SER A N 1
ATOM 734 C CA . SER A 1 94 ? 19.988 -27.105 2.332 1.00 34.22 94 SER A CA 1
ATOM 735 C C . SER A 1 94 ? 19.280 -25.778 2.031 1.00 34.22 94 SER A C 1
ATOM 737 O O . SER A 1 94 ? 18.157 -25.762 1.537 1.00 34.22 94 SER A O 1
ATOM 739 N N . GLN A 1 95 ? 19.929 -24.660 2.364 1.00 35.41 95 GLN A N 1
ATOM 740 C CA . GLN A 1 95 ? 19.614 -23.377 1.734 1.00 35.41 95 GLN A CA 1
ATOM 741 C C . GLN A 1 95 ? 20.507 -23.238 0.506 1.00 35.41 95 GLN A C 1
ATOM 743 O O . GLN A 1 95 ? 21.698 -22.949 0.627 1.00 35.41 95 GLN A O 1
ATOM 748 N N . ASP A 1 96 ? 19.923 -23.485 -0.662 1.00 35.03 96 ASP A N 1
ATOM 749 C CA . ASP A 1 96 ? 20.549 -23.169 -1.940 1.00 35.03 96 ASP A CA 1
ATOM 750 C C . ASP A 1 96 ? 20.638 -21.631 -2.044 1.00 35.03 96 ASP A C 1
ATOM 752 O O . ASP A 1 96 ? 19.610 -20.960 -1.910 1.00 35.03 96 ASP A O 1
ATOM 756 N N . PRO A 1 97 ? 21.820 -21.015 -2.240 1.00 36.41 97 PRO A N 1
ATOM 757 C CA . PRO A 1 97 ? 21.992 -19.559 -2.140 1.00 36.41 97 PRO A CA 1
ATOM 758 C C . PRO A 1 97 ? 21.437 -18.780 -3.352 1.00 36.41 97 PRO A C 1
ATOM 760 O O . PRO A 1 97 ? 21.872 -17.659 -3.616 1.00 36.41 97 PRO A O 1
ATOM 763 N N . GLY A 1 98 ? 20.507 -19.376 -4.103 1.00 33.66 98 GLY A N 1
ATOM 764 C CA . GLY A 1 98 ? 19.921 -18.839 -5.331 1.00 33.66 98 GLY A CA 1
ATOM 765 C C . GLY A 1 98 ? 18.390 -18.825 -5.377 1.00 33.66 98 GLY A C 1
ATOM 766 O O . GLY A 1 98 ? 17.844 -18.267 -6.326 1.00 33.66 98 GLY A O 1
ATOM 767 N N . GLU A 1 99 ? 17.682 -19.388 -4.389 1.00 37.00 99 GLU A N 1
ATOM 768 C CA . GLU A 1 99 ? 16.216 -19.316 -4.366 1.00 37.00 99 GLU A CA 1
ATOM 769 C C . GLU A 1 99 ? 15.767 -17.930 -3.876 1.00 37.00 99 GLU A C 1
ATOM 771 O O . GLU A 1 99 ? 15.617 -17.661 -2.681 1.00 37.00 99 GLU A O 1
ATOM 776 N N . THR A 1 100 ? 15.587 -17.010 -4.826 1.00 43.94 100 THR A N 1
ATOM 777 C CA . THR A 1 100 ? 14.948 -15.715 -4.583 1.00 43.94 100 THR A CA 1
ATOM 778 C C . THR A 1 100 ? 13.536 -15.953 -4.058 1.00 43.94 100 THR A C 1
ATOM 780 O O . THR A 1 100 ? 12.657 -16.375 -4.808 1.00 43.94 100 THR A O 1
ATOM 783 N N . MET A 1 101 ? 13.339 -15.687 -2.763 1.00 42.09 101 MET A N 1
ATOM 784 C CA . MET A 1 101 ? 12.053 -15.734 -2.061 1.00 42.09 101 MET A CA 1
ATOM 785 C C . MET A 1 101 ? 10.967 -15.024 -2.878 1.00 42.09 101 MET A C 1
ATOM 787 O O . MET A 1 101 ? 10.910 -13.796 -2.868 1.00 42.09 101 MET A O 1
ATOM 791 N N . SER A 1 102 ? 10.110 -15.783 -3.570 1.00 48.22 102 SER A N 1
ATOM 792 C CA . SER A 1 102 ? 9.096 -15.177 -4.442 1.00 48.22 102 SER A CA 1
ATOM 793 C C . SER A 1 102 ? 8.174 -14.249 -3.647 1.00 48.22 102 SER A C 1
ATOM 795 O O . SER A 1 102 ? 7.777 -14.571 -2.521 1.00 48.22 102 SER A O 1
ATOM 797 N N . SER A 1 103 ? 7.786 -13.130 -4.255 1.00 62.88 103 SER A N 1
ATOM 798 C CA . SER A 1 103 ? 6.937 -12.075 -3.670 1.00 62.88 103 SER A CA 1
ATOM 799 C C . SER A 1 103 ? 5.488 -12.492 -3.334 1.00 62.88 103 SER A C 1
ATOM 801 O O . SER A 1 103 ? 4.643 -11.667 -3.005 1.00 62.88 103 SER A O 1
ATOM 803 N N . ASN A 1 104 ? 5.175 -13.788 -3.357 1.00 73.25 104 ASN A N 1
ATOM 804 C CA . ASN A 1 104 ? 3.838 -14.346 -3.157 1.00 73.25 104 ASN A CA 1
ATOM 805 C C . ASN A 1 104 ? 3.480 -14.544 -1.668 1.00 73.25 104 ASN A C 1
ATOM 807 O O . ASN A 1 104 ? 3.098 -15.648 -1.280 1.00 73.25 104 ASN A O 1
ATOM 811 N N . LYS A 1 105 ? 3.611 -13.525 -0.806 1.00 89.44 105 LYS A N 1
ATOM 812 C CA . LYS A 1 105 ? 3.344 -13.678 0.642 1.00 89.44 105 LYS A CA 1
ATOM 813 C C . LYS A 1 105 ? 2.127 -12.882 1.114 1.00 89.44 105 LYS A C 1
ATOM 815 O O . LYS A 1 105 ? 1.995 -11.696 0.833 1.00 89.44 105 LYS A O 1
ATOM 820 N N . SER A 1 106 ? 1.250 -13.518 1.894 1.00 95.12 106 SER A N 1
ATOM 821 C CA . SER A 1 106 ? 0.073 -12.843 2.454 1.00 95.12 106 SER A CA 1
ATOM 822 C C . SER A 1 106 ? 0.426 -12.015 3.694 1.00 95.12 106 SER A C 1
ATOM 824 O O . SER A 1 106 ? 1.065 -12.512 4.623 1.00 95.12 106 SER A O 1
ATOM 826 N N . ILE A 1 107 ? -0.081 -10.780 3.765 1.00 97.19 107 ILE A N 1
ATOM 827 C CA . ILE A 1 107 ? -0.321 -10.116 5.054 1.00 97.19 107 ILE A CA 1
ATOM 828 C C . ILE A 1 107 ? -1.488 -10.829 5.752 1.00 97.19 107 ILE A C 1
ATOM 830 O O . ILE A 1 107 ? -2.354 -11.402 5.081 1.00 97.19 107 ILE A O 1
ATOM 834 N N . ALA A 1 108 ? -1.558 -10.779 7.081 1.00 97.88 108 ALA A N 1
ATOM 835 C CA . ALA A 1 108 ? -2.782 -11.152 7.786 1.00 97.88 108 ALA A CA 1
ATOM 836 C C . ALA A 1 108 ? -3.186 -10.139 8.855 1.00 97.88 108 ALA A C 1
ATOM 838 O O . ALA A 1 108 ? -2.336 -9.498 9.471 1.00 97.88 108 ALA A O 1
ATOM 839 N N . VAL A 1 109 ? -4.496 -10.007 9.067 1.00 98.12 109 VAL A N 1
ATOM 840 C CA . VAL A 1 109 ? -5.103 -9.134 10.079 1.00 98.12 109 VAL A CA 1
ATOM 841 C C . VAL A 1 109 ? -6.249 -9.876 10.763 1.00 98.12 109 VAL A C 1
ATOM 843 O O . VAL A 1 109 ? -7.150 -10.385 10.091 1.00 98.12 109 VAL A O 1
ATOM 846 N N . TRP A 1 110 ? -6.221 -9.914 12.097 1.00 97.56 110 TRP A N 1
ATOM 847 C CA . TRP A 1 110 ? -7.254 -10.536 12.931 1.00 97.56 110 TRP A CA 1
ATOM 848 C C . TRP A 1 110 ? -7.472 -9.779 14.248 1.00 97.56 110 TRP A C 1
ATOM 850 O O . TRP A 1 110 ? -6.638 -8.977 14.685 1.00 97.56 110 TRP A O 1
ATOM 860 N N . CYS A 1 111 ? -8.613 -10.039 14.885 1.00 96.31 111 CYS A N 1
ATOM 861 C CA . CYS A 1 111 ? -9.005 -9.455 16.164 1.00 96.31 111 CYS A CA 1
ATOM 862 C C . CYS A 1 111 ? -9.120 -10.549 17.229 1.00 96.31 111 CYS A C 1
ATOM 864 O O . CYS A 1 111 ? -9.838 -11.525 17.027 1.00 96.31 111 CYS A O 1
ATOM 866 N N . VAL A 1 112 ? -8.496 -10.352 18.389 1.00 97.00 112 VAL A N 1
ATOM 867 C CA . VAL A 1 112 ? -8.778 -11.159 19.585 1.00 97.00 112 VAL A CA 1
ATOM 868 C C . VAL A 1 112 ? -10.030 -10.579 20.250 1.00 97.00 112 VAL A C 1
ATOM 870 O O . VAL A 1 112 ? -10.006 -9.396 20.609 1.00 97.00 112 VAL A O 1
ATOM 873 N N . PRO A 1 113 ? -11.130 -11.334 20.413 1.00 96.94 113 PRO A N 1
ATOM 874 C CA . PRO A 1 113 ? -12.309 -10.850 21.120 1.00 96.94 113 PRO A CA 1
ATOM 875 C C . PRO A 1 113 ? -12.060 -10.762 22.627 1.00 96.94 113 PRO A C 1
ATOM 877 O O . PRO A 1 113 ? -11.356 -11.590 23.198 1.00 96.94 113 PRO A O 1
ATOM 880 N N . VAL A 1 114 ? -12.709 -9.808 23.297 1.00 95.69 114 VAL A N 1
ATOM 881 C CA . VAL A 1 114 ? -12.859 -9.879 24.760 1.00 95.69 114 VAL A CA 1
ATOM 882 C C . VAL A 1 114 ? -13.660 -11.139 25.101 1.00 95.69 114 VAL A C 1
ATOM 884 O O . VAL A 1 114 ? -14.676 -11.412 24.461 1.00 95.69 114 VAL A O 1
ATOM 887 N N . ALA A 1 115 ? -13.225 -11.895 26.112 1.00 93.19 115 ALA A N 1
ATOM 888 C CA . ALA A 1 115 ? -13.853 -13.156 26.510 1.00 93.19 115 ALA A CA 1
ATOM 889 C C . ALA A 1 115 ? -15.390 -13.050 26.624 1.00 93.19 115 ALA A C 1
ATOM 891 O O . ALA A 1 115 ? -15.925 -12.158 27.284 1.00 93.19 115 ALA A O 1
ATOM 892 N N . GLY A 1 116 ? -16.100 -13.962 25.951 1.00 87.75 116 GLY A N 1
ATOM 893 C CA . GLY A 1 116 ? -17.566 -14.000 25.900 1.00 87.75 116 GLY A CA 1
ATOM 894 C C . GLY A 1 116 ? -18.233 -12.993 24.949 1.00 87.75 116 GLY A C 1
ATOM 895 O O . GLY A 1 116 ? -19.446 -13.070 24.765 1.00 87.75 116 GLY A O 1
ATOM 896 N N . LYS A 1 117 ? -17.487 -12.075 24.317 1.00 90.94 117 LYS A N 1
ATOM 897 C CA . LYS A 1 117 ? -18.021 -11.127 23.324 1.00 90.94 117 LYS A CA 1
ATOM 898 C C . LYS A 1 117 ? -17.822 -11.635 21.893 1.00 90.94 117 LYS A C 1
ATOM 900 O O . LYS A 1 117 ? -16.834 -12.292 21.577 1.00 90.94 117 LYS A O 1
ATOM 905 N N . THR A 1 118 ? -18.765 -11.309 21.013 1.00 91.75 118 THR A N 1
ATOM 906 C CA . THR A 1 118 ? -18.766 -11.691 19.591 1.00 91.75 118 THR A CA 1
ATOM 907 C C . THR A 1 118 ? -19.323 -10.553 18.731 1.00 91.75 118 THR A C 1
ATOM 909 O O . THR A 1 118 ? -19.744 -9.517 19.247 1.00 91.75 118 THR A O 1
ATOM 912 N N . GLY A 1 119 ? -19.324 -10.724 17.405 1.00 91.56 119 GLY A N 1
ATOM 913 C CA . GLY A 1 119 ? -19.928 -9.764 16.478 1.00 91.56 119 GLY A CA 1
ATOM 914 C C . GLY A 1 119 ? -19.037 -8.573 16.119 1.00 91.56 119 GLY A C 1
ATOM 915 O O . GLY A 1 119 ? -19.535 -7.605 15.542 1.00 91.56 119 GLY A O 1
ATOM 916 N N . ILE A 1 120 ? -17.732 -8.649 16.409 1.00 95.62 120 ILE A N 1
ATOM 917 C CA . ILE A 1 120 ? -16.749 -7.619 16.044 1.00 95.62 120 ILE A CA 1
ATOM 918 C C . ILE A 1 120 ? -16.808 -7.394 14.534 1.00 95.62 120 ILE A C 1
ATOM 920 O O . ILE A 1 120 ? -16.641 -8.327 13.750 1.00 95.62 120 ILE A O 1
ATOM 924 N N . ALA A 1 121 ? -17.018 -6.151 14.114 1.00 96.25 121 ALA A N 1
ATOM 925 C CA . ALA A 1 121 ? -16.924 -5.749 12.719 1.00 96.25 121 ALA A CA 1
ATOM 926 C C . ALA A 1 121 ? -15.732 -4.808 12.548 1.00 96.25 121 ALA A C 1
ATOM 928 O O . ALA A 1 121 ? -15.582 -3.863 13.328 1.00 96.25 121 ALA A O 1
ATOM 929 N N . PHE A 1 122 ? -14.894 -5.074 11.545 1.00 97.38 122 PHE A N 1
ATOM 930 C CA . PHE A 1 122 ? -13.725 -4.247 11.265 1.00 97.38 122 PHE A CA 1
ATOM 931 C C . PHE A 1 122 ? -13.446 -4.065 9.767 1.00 97.38 122 PHE A C 1
ATOM 933 O O . PHE A 1 122 ? -13.710 -4.949 8.952 1.00 97.38 122 PHE A O 1
ATOM 940 N N . GLU A 1 123 ? -12.890 -2.909 9.421 1.00 97.88 123 GLU A N 1
ATOM 941 C CA . GLU A 1 123 ? -12.398 -2.548 8.093 1.00 97.88 123 GLU A CA 1
ATOM 942 C C . GLU A 1 123 ? -10.864 -2.632 8.068 1.00 97.88 123 GLU A C 1
ATOM 944 O O . GLU A 1 123 ? -10.208 -2.218 9.028 1.00 97.88 123 GLU A O 1
ATOM 949 N N . VAL A 1 124 ? -10.286 -3.109 6.962 1.00 98.31 124 VAL A N 1
ATOM 950 C CA . VAL A 1 124 ? -8.834 -3.088 6.712 1.00 98.31 124 VAL A CA 1
ATOM 951 C C . VAL A 1 124 ? -8.534 -2.159 5.539 1.00 98.31 124 VAL A C 1
ATOM 953 O O . VAL A 1 124 ? -9.052 -2.338 4.438 1.00 98.31 124 VAL A O 1
ATOM 956 N N . HIS A 1 125 ? -7.693 -1.156 5.771 1.00 97.88 125 HIS A N 1
ATOM 957 C CA . HIS A 1 125 ? -7.208 -0.213 4.764 1.00 97.88 125 HIS A CA 1
ATOM 958 C C . HIS A 1 125 ? -5.714 -0.460 4.550 1.00 97.88 125 HIS A C 1
ATOM 960 O O . HIS A 1 125 ? -4.939 -0.265 5.483 1.00 97.88 125 HIS A O 1
ATOM 966 N N . PHE A 1 126 ? -5.295 -0.858 3.353 1.00 97.50 126 PHE A N 1
ATOM 967 C CA . PHE A 1 126 ? -3.885 -1.034 3.013 1.00 97.50 126 PHE A CA 1
ATOM 968 C C . PHE A 1 126 ? -3.484 -0.046 1.920 1.00 97.50 126 PHE A C 1
ATOM 970 O O . PHE A 1 126 ? -4.019 -0.104 0.814 1.00 97.50 126 PHE A O 1
ATOM 977 N N . ASN A 1 127 ? -2.537 0.844 2.217 1.00 96.62 127 ASN A N 1
ATOM 978 C CA . ASN A 1 127 ? -2.005 1.799 1.250 1.00 96.62 127 ASN A CA 1
ATOM 979 C C . ASN A 1 127 ? -0.525 1.506 0.989 1.00 96.62 127 ASN A C 1
ATOM 981 O O . ASN A 1 127 ? 0.307 1.750 1.860 1.00 96.62 127 ASN A O 1
ATOM 985 N N . TYR A 1 128 ? -0.192 1.043 -0.211 1.00 95.38 128 TYR A N 1
ATOM 986 C CA . TYR A 1 128 ? 1.183 0.918 -0.679 1.00 95.38 128 TYR A CA 1
ATOM 987 C C . TYR A 1 128 ? 1.639 2.204 -1.379 1.00 95.38 128 TYR A C 1
ATOM 989 O O . TYR A 1 128 ? 0.894 2.783 -2.171 1.00 95.38 128 TYR A O 1
ATOM 997 N N . TRP A 1 129 ? 2.862 2.652 -1.112 1.00 94.19 129 TRP A N 1
ATOM 998 C CA . TRP A 1 129 ? 3.448 3.838 -1.731 1.00 94.19 129 TRP A CA 1
ATOM 999 C C . TRP A 1 129 ? 4.768 3.455 -2.409 1.00 94.19 129 TRP A C 1
ATOM 1001 O O . TRP A 1 129 ? 5.772 3.241 -1.730 1.00 94.19 129 TRP A O 1
ATOM 1011 N N . ARG A 1 130 ? 4.750 3.371 -3.749 1.00 91.12 130 ARG A N 1
ATOM 1012 C CA . ARG A 1 130 ? 5.924 3.117 -4.599 1.00 91.12 130 ARG A CA 1
ATOM 1013 C C . ARG A 1 130 ? 6.625 4.444 -4.866 1.00 91.12 130 ARG A C 1
ATOM 1015 O O . ARG A 1 130 ? 6.182 5.247 -5.689 1.00 91.12 130 ARG A O 1
ATOM 1022 N N . MET A 1 131 ? 7.698 4.705 -4.139 1.00 87.69 131 MET A N 1
ATOM 1023 C CA . MET A 1 131 ? 8.485 5.924 -4.268 1.00 87.69 131 MET A CA 1
ATOM 1024 C C . MET A 1 131 ? 9.489 5.751 -5.416 1.00 87.69 131 MET A C 1
ATOM 1026 O O . MET A 1 131 ? 10.124 4.704 -5.529 1.00 87.69 131 MET A O 1
ATOM 1030 N N . PRO A 1 132 ? 9.676 6.747 -6.301 1.00 76.12 132 PRO A N 1
ATOM 1031 C CA . PRO A 1 132 ? 10.682 6.627 -7.349 1.00 76.12 132 PRO A CA 1
ATOM 1032 C C . PRO A 1 132 ? 12.084 6.621 -6.732 1.00 76.12 132 PRO A C 1
ATOM 1034 O O . PRO A 1 132 ? 12.370 7.428 -5.843 1.00 76.12 132 PRO A O 1
ATOM 1037 N N . GLU A 1 133 ? 12.982 5.784 -7.264 1.00 67.88 133 GLU A N 1
ATOM 1038 C CA . GLU A 1 133 ? 14.390 5.776 -6.853 1.00 67.88 133 GLU A CA 1
ATOM 1039 C C . GLU A 1 133 ? 14.972 7.199 -6.830 1.00 67.88 133 GLU A C 1
ATOM 1041 O O . GLU A 1 133 ? 15.054 7.888 -7.856 1.00 67.88 133 GLU A O 1
ATOM 1046 N N . ALA A 1 134 ? 15.431 7.641 -5.658 1.00 58.38 134 ALA A N 1
ATOM 1047 C CA . ALA A 1 134 ? 16.071 8.939 -5.531 1.00 58.38 134 ALA A CA 1
ATOM 1048 C C . ALA A 1 134 ? 17.349 8.982 -6.400 1.00 58.38 134 ALA A C 1
ATOM 1050 O O . ALA A 1 134 ? 18.230 8.126 -6.256 1.00 58.38 134 ALA A O 1
ATOM 1051 N N . PRO A 1 135 ? 17.528 9.985 -7.286 1.00 48.91 135 PRO A N 1
ATOM 1052 C CA . PRO A 1 135 ? 18.674 10.020 -8.187 1.00 48.91 135 PRO A CA 1
ATOM 1053 C C . PRO A 1 135 ? 19.983 10.091 -7.391 1.00 48.91 135 PRO A C 1
ATOM 1055 O O . PRO A 1 135 ? 20.278 11.104 -6.748 1.00 48.91 135 PRO A O 1
ATOM 1058 N N . ARG A 1 136 ? 20.800 9.027 -7.488 1.00 46.59 136 ARG A N 1
ATOM 1059 C CA . ARG A 1 136 ? 22.000 8.752 -6.659 1.00 46.59 136 ARG A CA 1
ATOM 1060 C C . ARG A 1 136 ? 22.973 9.930 -6.481 1.00 46.59 136 ARG A C 1
ATOM 1062 O O . ARG A 1 136 ? 23.694 9.984 -5.489 1.00 46.59 136 ARG A O 1
ATOM 1069 N N . LYS A 1 137 ? 22.987 10.907 -7.398 1.00 42.09 137 LYS A N 1
ATOM 1070 C CA . LYS A 1 137 ? 23.804 12.132 -7.289 1.00 42.09 137 LYS A CA 1
ATOM 1071 C C . LYS A 1 137 ? 23.357 13.100 -6.179 1.00 42.09 137 LYS A C 1
ATOM 1073 O O . LYS A 1 137 ? 24.198 13.851 -5.697 1.00 42.09 137 LYS A O 1
ATOM 1078 N N . ARG A 1 138 ? 22.089 13.090 -5.736 1.00 45.59 138 ARG A N 1
ATOM 1079 C CA . ARG A 1 138 ? 21.611 13.954 -4.632 1.00 45.59 138 ARG A CA 1
ATOM 1080 C C . ARG A 1 138 ? 21.914 13.398 -3.232 1.00 45.59 138 ARG A C 1
ATOM 1082 O O . ARG A 1 138 ? 22.037 14.192 -2.302 1.00 45.59 138 ARG A O 1
ATOM 1089 N N . LEU A 1 139 ? 22.124 12.084 -3.079 1.00 46.91 139 LEU A N 1
ATOM 1090 C CA . LEU A 1 139 ? 22.415 11.469 -1.771 1.00 46.91 139 LEU A CA 1
ATOM 1091 C C . LEU A 1 139 ? 23.730 11.952 -1.130 1.00 46.91 139 LEU A C 1
ATOM 1093 O O . LEU A 1 139 ? 23.836 11.968 0.092 1.00 46.91 139 LEU A O 1
ATOM 1097 N N . ARG A 1 140 ? 24.725 12.394 -1.914 1.00 45.03 140 ARG A N 1
ATOM 1098 C CA . ARG A 1 140 ? 26.022 12.847 -1.367 1.00 45.03 140 ARG A CA 1
ATOM 1099 C C . ARG A 1 140 ? 25.984 14.206 -0.649 1.00 45.03 140 ARG A C 1
ATOM 1101 O O . ARG A 1 140 ? 26.952 14.534 0.024 1.00 45.03 140 ARG A O 1
ATOM 1108 N N . LEU A 1 141 ? 24.899 14.979 -0.766 1.00 49.94 141 LEU A N 1
ATOM 1109 C CA . LEU A 1 141 ? 24.791 16.344 -0.216 1.00 49.94 141 LEU A CA 1
ATOM 1110 C C . LEU A 1 141 ? 23.726 16.514 0.882 1.00 49.94 141 LEU A C 1
ATOM 1112 O O . LEU A 1 141 ? 23.619 17.592 1.460 1.00 49.94 141 LEU A O 1
ATOM 1116 N N . ARG A 1 142 ? 22.947 15.472 1.211 1.00 41.28 142 ARG A N 1
ATOM 1117 C CA . ARG A 1 142 ? 21.966 15.504 2.314 1.00 41.28 142 ARG A CA 1
ATOM 1118 C C . ARG A 1 142 ? 22.034 14.233 3.158 1.00 41.28 142 ARG A C 1
ATOM 1120 O O . ARG A 1 142 ? 21.248 13.312 2.976 1.00 41.28 142 ARG A O 1
ATOM 1127 N N . LYS A 1 143 ? 22.923 14.224 4.154 1.00 36.59 143 LYS A N 1
ATOM 1128 C CA . LYS A 1 143 ? 23.048 13.162 5.174 1.00 36.59 143 LYS A CA 1
ATOM 1129 C C . LYS A 1 143 ? 21.919 13.216 6.233 1.00 36.59 143 LYS A C 1
ATOM 1131 O O . LYS A 1 143 ? 22.172 12.996 7.410 1.00 36.59 143 LYS A O 1
ATOM 1136 N N . ALA A 1 144 ? 20.698 13.604 5.844 1.00 35.66 144 ALA A N 1
ATOM 1137 C CA . ALA A 1 144 ? 19.648 14.041 6.772 1.00 35.66 144 ALA A CA 1
ATOM 1138 C C . ALA A 1 144 ? 18.212 13.748 6.284 1.00 35.66 144 ALA A C 1
ATOM 1140 O O . ALA A 1 144 ? 17.450 14.674 6.004 1.00 35.66 144 ALA A O 1
ATOM 1141 N N . ARG A 1 145 ? 17.874 12.453 6.190 1.00 42.12 145 ARG A N 1
ATOM 1142 C CA . ARG A 1 145 ? 16.576 11.791 6.491 1.00 42.12 145 ARG A CA 1
ATOM 1143 C C . ARG A 1 145 ? 16.552 10.433 5.784 1.00 42.12 145 ARG A C 1
ATOM 1145 O O . ARG A 1 145 ? 16.597 10.397 4.560 1.00 42.12 145 ARG A O 1
ATOM 1152 N N . ALA A 1 146 ? 16.483 9.346 6.554 1.00 42.44 146 ALA A N 1
ATOM 1153 C CA . ALA A 1 146 ? 16.438 7.981 6.020 1.00 42.44 146 ALA A CA 1
ATOM 1154 C C . ALA A 1 146 ? 15.159 7.698 5.202 1.00 42.44 146 ALA A C 1
ATOM 1156 O O . ALA A 1 146 ? 15.187 6.869 4.304 1.00 42.44 146 ALA A O 1
ATOM 1157 N N . ASP A 1 147 ? 14.088 8.451 5.465 1.00 47.81 147 ASP A N 1
ATOM 1158 C CA . ASP A 1 147 ? 12.746 8.232 4.909 1.00 47.81 147 ASP A CA 1
ATOM 1159 C C . ASP A 1 147 ? 12.513 8.882 3.523 1.00 47.81 147 ASP A C 1
ATOM 1161 O O . ASP A 1 147 ? 11.407 8.825 2.988 1.00 47.81 147 ASP A O 1
ATOM 1165 N N . GLN A 1 148 ? 13.500 9.572 2.930 1.00 53.75 148 GLN A N 1
ATOM 1166 C CA . GLN A 1 148 ? 13.300 10.253 1.639 1.00 53.75 148 GLN A CA 1
ATOM 1167 C C . GLN A 1 148 ? 13.515 9.313 0.448 1.00 53.75 148 GLN A C 1
ATOM 1169 O O . GLN A 1 148 ? 14.633 9.173 -0.047 1.00 53.75 148 GLN A O 1
ATOM 1174 N N . GLY A 1 149 ? 12.413 8.762 -0.067 1.00 65.12 149 GLY A N 1
ATOM 1175 C CA . GLY A 1 149 ? 12.386 8.003 -1.323 1.00 65.12 149 GLY A CA 1
ATOM 1176 C C . GLY A 1 149 ? 12.487 6.485 -1.166 1.00 65.12 149 GLY A C 1
ATOM 1177 O O . GLY A 1 149 ? 12.854 5.813 -2.123 1.00 65.12 149 GLY A O 1
ATOM 1178 N N . THR A 1 150 ? 12.181 5.953 0.018 1.00 83.06 150 THR A N 1
ATOM 1179 C CA . THR A 1 150 ? 11.958 4.518 0.249 1.00 83.06 150 THR A CA 1
ATOM 1180 C C . THR A 1 150 ? 10.470 4.200 0.185 1.00 83.06 150 THR A C 1
ATOM 1182 O O . THR A 1 150 ? 9.664 4.965 0.718 1.00 83.06 150 THR A O 1
ATOM 1185 N N . ASP A 1 151 ? 10.113 3.057 -0.394 1.00 90.81 151 ASP A N 1
ATOM 1186 C CA . ASP A 1 151 ? 8.744 2.543 -0.364 1.00 90.81 151 ASP A CA 1
ATOM 1187 C C . ASP A 1 151 ? 8.230 2.362 1.072 1.00 90.81 151 ASP A C 1
ATOM 1189 O O . ASP A 1 151 ? 8.993 2.105 2.009 1.00 90.81 151 ASP A O 1
ATOM 1193 N N . PHE A 1 152 ? 6.916 2.466 1.254 1.00 94.00 152 PHE A N 1
ATOM 1194 C CA . PHE A 1 152 ? 6.272 2.157 2.528 1.00 94.00 152 PHE A CA 1
ATOM 1195 C C . PHE A 1 152 ? 4.852 1.626 2.335 1.00 94.00 152 PHE A C 1
ATOM 1197 O O . PHE A 1 152 ? 4.141 2.004 1.402 1.00 94.00 152 PHE A O 1
ATOM 1204 N N . ALA A 1 153 ? 4.428 0.769 3.259 1.00 95.69 153 ALA A N 1
ATOM 1205 C CA . ALA A 1 153 ? 3.058 0.284 3.356 1.00 95.69 153 ALA A CA 1
ATOM 1206 C C . ALA A 1 153 ? 2.384 0.885 4.592 1.00 95.69 153 ALA A C 1
ATOM 1208 O O . ALA A 1 153 ? 2.997 0.991 5.652 1.00 95.69 153 ALA A O 1
ATOM 1209 N N . GLU A 1 154 ? 1.117 1.264 4.486 1.00 97.06 154 GLU A N 1
ATOM 1210 C CA . GLU A 1 154 ? 0.314 1.723 5.618 1.00 97.06 154 GLU A CA 1
ATOM 1211 C C . GLU A 1 154 ? -0.842 0.761 5.850 1.00 97.06 154 GLU A C 1
ATOM 1213 O O . GLU A 1 154 ? -1.629 0.510 4.940 1.00 97.06 154 GLU A O 1
ATOM 1218 N N . ILE A 1 155 ? -0.959 0.252 7.074 1.00 98.12 155 ILE A N 1
ATOM 1219 C CA . ILE A 1 155 ? -2.009 -0.676 7.489 1.00 98.12 155 ILE A CA 1
ATOM 1220 C C . ILE A 1 155 ? -2.903 0.055 8.487 1.00 98.12 155 ILE A C 1
ATOM 1222 O O . ILE A 1 155 ? -2.498 0.380 9.606 1.00 98.12 155 ILE A O 1
ATOM 1226 N N . GLY A 1 156 ? -4.118 0.357 8.045 1.00 98.12 156 GLY A N 1
ATOM 1227 C CA . GLY A 1 156 ? -5.196 0.909 8.846 1.00 98.12 156 GLY A CA 1
ATOM 1228 C C . GLY A 1 156 ? -6.204 -0.167 9.234 1.00 98.12 156 GLY A C 1
ATOM 1229 O O . GLY A 1 156 ? -6.663 -0.906 8.371 1.00 98.12 156 GLY A O 1
ATOM 1230 N N . ILE A 1 157 ? -6.598 -0.213 10.503 1.00 98.44 157 ILE A N 1
ATOM 1231 C CA . ILE A 1 157 ? -7.692 -1.056 10.998 1.00 98.44 157 ILE A CA 1
ATOM 1232 C C . ILE A 1 157 ? -8.739 -0.144 11.625 1.00 98.44 157 ILE A C 1
ATOM 1234 O O . ILE A 1 157 ? -8.426 0.609 12.553 1.00 98.44 157 ILE A O 1
ATOM 1238 N N . MET A 1 158 ? -9.976 -0.204 11.131 1.00 98.12 158 MET A N 1
ATOM 1239 C CA . MET A 1 158 ? -11.119 0.469 11.748 1.00 98.12 158 MET A CA 1
ATOM 1240 C C . MET A 1 158 ? -12.013 -0.557 12.427 1.00 98.12 158 MET A C 1
ATOM 1242 O O . MET A 1 158 ? -12.482 -1.469 11.766 1.00 98.12 158 MET A O 1
ATOM 1246 N N . VAL A 1 159 ? -12.268 -0.417 13.723 1.00 97.81 159 VAL A N 1
ATOM 1247 C CA . VAL A 1 159 ? -13.157 -1.307 14.483 1.00 97.81 159 VAL A CA 1
ATOM 1248 C C . VAL A 1 159 ? -14.454 -0.560 14.776 1.00 97.81 159 VAL A C 1
ATOM 1250 O O . VAL A 1 159 ? -14.394 0.576 15.244 1.00 97.81 159 VAL A O 1
ATOM 1253 N N . GLU A 1 160 ? -15.615 -1.174 14.523 1.00 96.38 160 GLU A N 1
ATOM 1254 C CA . GLU A 1 160 ? -16.926 -0.548 14.783 1.00 96.38 160 GLU A CA 1
ATOM 1255 C C . GLU A 1 160 ? -17.198 -0.309 16.271 1.00 96.38 160 GLU A C 1
ATOM 1257 O O . GLU A 1 160 ? -17.723 0.739 16.643 1.00 96.38 160 GLU A O 1
ATOM 1262 N N . ASP A 1 161 ? -16.804 -1.256 17.122 1.00 96.44 161 ASP A N 1
ATOM 1263 C CA . ASP A 1 161 ? -16.821 -1.094 18.572 1.00 96.44 161 ASP A CA 1
ATOM 1264 C C . ASP A 1 161 ? -15.554 -1.679 19.199 1.00 96.44 161 ASP A C 1
ATOM 1266 O O . ASP A 1 161 ? -15.368 -2.897 19.268 1.00 96.44 161 ASP A O 1
ATOM 1270 N N . VAL A 1 162 ? -14.671 -0.792 19.654 1.00 96.00 162 VAL A N 1
ATOM 1271 C CA . VAL A 1 162 ? -13.397 -1.165 20.275 1.00 96.00 162 VAL A CA 1
ATOM 1272 C C . VAL A 1 162 ? -13.587 -1.950 21.579 1.00 96.00 162 VAL A C 1
ATOM 1274 O O . VAL A 1 162 ? -12.766 -2.808 21.886 1.00 96.00 162 VAL A O 1
ATOM 1277 N N . GLY A 1 163 ? -14.703 -1.748 22.295 1.00 95.25 163 GLY A N 1
ATOM 1278 C CA . GLY A 1 163 ? -14.997 -2.439 23.557 1.00 95.25 163 GLY A CA 1
ATOM 1279 C C . GLY A 1 163 ? -15.310 -3.935 23.404 1.00 95.25 163 GLY A C 1
ATOM 1280 O O . GLY A 1 163 ? -15.496 -4.635 24.405 1.00 95.25 163 GLY A O 1
ATOM 1281 N N . LEU A 1 164 ? -15.390 -4.441 22.168 1.00 96.00 164 LEU A N 1
ATOM 1282 C CA . LEU A 1 164 ? -15.517 -5.867 21.854 1.00 96.00 164 LEU A CA 1
ATOM 1283 C C . LEU A 1 164 ? -14.159 -6.560 21.641 1.00 96.00 164 LEU A C 1
ATOM 1285 O O . LEU A 1 164 ? -14.103 -7.789 21.637 1.00 96.00 164 LEU A O 1
ATOM 1289 N N . VAL A 1 165 ? -13.076 -5.796 21.473 1.00 97.25 165 VAL A N 1
ATOM 1290 C CA . VAL A 1 165 ? -11.756 -6.284 21.051 1.00 97.25 165 VAL A CA 1
ATOM 1291 C C . VAL A 1 165 ? -10.759 -6.215 22.204 1.00 97.25 165 VAL A C 1
ATOM 1293 O O . VAL A 1 165 ? -10.562 -5.166 22.806 1.00 97.25 165 VAL A O 1
ATOM 1296 N N . GLU A 1 166 ? -10.087 -7.328 22.492 1.00 97.06 166 GLU A N 1
ATOM 1297 C CA . GLU A 1 166 ? -9.006 -7.374 23.478 1.00 97.06 166 GLU A CA 1
ATOM 1298 C C . GLU A 1 166 ? -7.667 -6.938 22.867 1.00 97.06 166 GLU A C 1
ATOM 1300 O O . GLU A 1 166 ? -6.918 -6.187 23.490 1.00 97.06 166 GLU A O 1
ATOM 1305 N N . LYS A 1 167 ? -7.361 -7.408 21.648 1.00 97.31 167 LYS A N 1
ATOM 1306 C CA . LYS A 1 167 ? -6.128 -7.103 20.899 1.00 97.31 167 LYS A CA 1
ATOM 1307 C C . LYS A 1 167 ? -6.397 -7.081 19.391 1.00 97.31 167 LYS A C 1
ATOM 1309 O O . LYS A 1 167 ? -7.239 -7.834 18.903 1.00 97.31 167 LYS A O 1
ATOM 1314 N N . LEU A 1 168 ? -5.640 -6.281 18.641 1.00 98.19 168 LEU A N 1
ATOM 1315 C CA . LEU A 1 168 ? -5.585 -6.359 17.172 1.00 98.19 168 LEU A CA 1
ATOM 1316 C C . LEU A 1 168 ? -4.200 -6.837 16.754 1.00 98.19 168 LEU A C 1
ATOM 1318 O O . LEU A 1 168 ? -3.209 -6.283 17.226 1.00 98.19 168 LEU A O 1
ATOM 1322 N N . SER A 1 169 ? -4.125 -7.814 15.855 1.00 98.31 169 SER A N 1
ATOM 1323 C CA . SER A 1 169 ? -2.856 -8.374 15.389 1.00 98.31 169 SER A CA 1
ATOM 1324 C C . SER A 1 169 ? -2.726 -8.267 13.875 1.00 98.31 169 SER A C 1
ATOM 1326 O O . SER A 1 169 ? -3.677 -8.509 13.131 1.00 98.31 169 SER A O 1
ATOM 1328 N N . ILE A 1 170 ? -1.525 -7.892 13.438 1.00 98.50 170 ILE A N 1
ATOM 1329 C CA . ILE A 1 170 ? -1.120 -7.753 12.042 1.00 98.50 170 ILE A CA 1
ATOM 1330 C C . ILE A 1 170 ? 0.128 -8.613 11.844 1.00 98.50 170 ILE A C 1
ATOM 1332 O O . ILE A 1 170 ? 1.161 -8.339 12.457 1.00 98.50 170 ILE A O 1
ATOM 1336 N N . TYR A 1 171 ? 0.059 -9.621 10.981 1.00 98.25 171 TYR A N 1
ATOM 1337 C CA . TYR A 1 171 ? 1.237 -10.336 10.493 1.00 98.25 171 TYR A CA 1
ATOM 1338 C C . TYR A 1 171 ? 1.729 -9.683 9.205 1.00 98.25 171 TYR A C 1
ATOM 1340 O O . TYR A 1 171 ? 0.992 -9.644 8.222 1.00 98.25 171 TYR A O 1
ATOM 1348 N N . VAL A 1 172 ? 2.972 -9.206 9.203 1.00 96.88 172 VAL A N 1
ATOM 1349 C CA . VAL A 1 172 ? 3.653 -8.659 8.026 1.00 96.88 172 VAL A CA 1
ATOM 1350 C C . VAL A 1 172 ? 4.666 -9.695 7.520 1.00 96.88 172 VAL A C 1
ATOM 1352 O O . VAL A 1 172 ? 5.519 -10.109 8.306 1.00 96.88 172 VAL A O 1
ATOM 1355 N N . PRO A 1 173 ? 4.636 -10.095 6.235 1.00 95.19 173 PRO A N 1
ATOM 1356 C CA . PRO A 1 173 ? 5.486 -11.155 5.677 1.00 95.19 173 PRO A CA 1
ATOM 1357 C C . PRO A 1 173 ? 6.950 -10.744 5.404 1.00 95.19 173 PRO A C 1
ATOM 1359 O O . PRO A 1 173 ? 7.563 -11.173 4.430 1.00 95.19 173 PRO A O 1
ATOM 1362 N N . THR A 1 174 ? 7.522 -9.895 6.257 1.00 93.06 174 THR A N 1
ATOM 1363 C CA . THR A 1 174 ? 8.953 -9.562 6.271 1.00 93.06 174 THR A CA 1
ATOM 1364 C C . THR A 1 174 ? 9.385 -9.196 7.695 1.00 93.06 174 THR A C 1
ATOM 1366 O O . THR A 1 174 ? 8.544 -8.991 8.579 1.00 93.06 174 THR A O 1
ATOM 1369 N N . ILE A 1 175 ? 10.692 -9.130 7.952 1.00 92.50 175 ILE A N 1
ATOM 1370 C CA . ILE A 1 175 ? 11.235 -8.799 9.276 1.00 92.50 175 ILE A CA 1
ATOM 1371 C C . ILE A 1 175 ? 11.235 -7.279 9.476 1.00 92.50 175 ILE A C 1
ATOM 1373 O O . ILE A 1 175 ? 12.040 -6.549 8.901 1.00 92.50 175 ILE A O 1
ATOM 1377 N N . VAL A 1 176 ? 10.339 -6.805 10.340 1.00 92.88 176 VAL A N 1
ATOM 1378 C CA . VAL A 1 176 ? 10.101 -5.394 10.643 1.00 92.88 176 VAL A CA 1
ATOM 1379 C C . VAL A 1 176 ? 10.570 -5.100 12.066 1.00 92.88 176 VAL A C 1
ATOM 1381 O O . VAL A 1 176 ? 10.174 -5.758 13.026 1.00 92.88 176 VAL A O 1
ATOM 1384 N N . ARG A 1 177 ? 11.409 -4.073 12.223 1.00 92.12 177 ARG A N 1
ATOM 1385 C CA . ARG A 1 177 ? 11.806 -3.548 13.540 1.00 92.12 177 ARG A CA 1
ATOM 1386 C C . ARG A 1 177 ? 10.827 -2.463 13.979 1.00 92.12 177 ARG A C 1
ATOM 1388 O O . ARG A 1 177 ? 10.360 -1.699 13.143 1.00 92.12 177 ARG A O 1
ATOM 1395 N N . THR A 1 178 ? 10.603 -2.304 15.283 1.00 91.81 178 THR A N 1
ATOM 1396 C CA . THR A 1 178 ? 9.728 -1.248 15.835 1.00 91.81 178 THR A CA 1
ATOM 1397 C C . THR A 1 178 ? 10.117 0.162 15.375 1.00 91.81 178 THR A C 1
ATOM 1399 O O . THR A 1 178 ? 9.248 1.004 15.192 1.00 91.81 178 THR A O 1
ATOM 1402 N N . SER A 1 179 ? 11.407 0.421 15.130 1.00 90.75 179 SER A N 1
ATOM 1403 C CA . SER A 1 179 ? 11.905 1.699 14.598 1.00 90.75 179 SER A CA 1
ATOM 1404 C C . SER A 1 179 ? 11.549 1.967 13.128 1.00 90.75 179 SER A C 1
ATOM 1406 O O . SER A 1 179 ? 11.639 3.108 12.689 1.00 90.75 179 SER A O 1
ATOM 1408 N N . ALA A 1 180 ? 11.138 0.946 12.370 1.00 91.56 180 ALA A N 1
ATOM 1409 C CA . ALA A 1 180 ? 10.623 1.079 11.006 1.00 91.56 180 ALA A CA 1
ATOM 1410 C C . ALA A 1 180 ? 9.096 1.292 10.963 1.00 91.56 180 ALA A C 1
ATOM 1412 O O . ALA A 1 180 ? 8.534 1.420 9.875 1.00 91.56 180 ALA A O 1
ATOM 1413 N N . ILE A 1 181 ? 8.428 1.321 12.127 1.00 95.56 181 ILE A N 1
ATOM 1414 C CA . ILE A 1 181 ? 6.982 1.520 12.258 1.00 95.56 181 ILE A CA 1
ATOM 1415 C C . ILE A 1 181 ? 6.707 2.928 12.800 1.00 95.56 181 ILE A C 1
ATOM 1417 O O . ILE A 1 181 ? 7.211 3.322 13.851 1.00 95.56 181 ILE A O 1
ATOM 1421 N N . GLN A 1 182 ? 5.876 3.680 12.084 1.00 95.25 182 GLN A N 1
ATOM 1422 C CA . GLN A 1 182 ? 5.489 5.053 12.394 1.00 95.25 182 GLN A CA 1
ATOM 1423 C C . GLN A 1 182 ? 3.972 5.146 12.618 1.00 95.25 182 GLN A C 1
ATOM 1425 O O . GLN A 1 182 ? 3.183 4.521 11.906 1.00 95.25 182 GLN A O 1
ATOM 1430 N N . ASP A 1 183 ? 3.551 5.956 13.588 1.00 95.38 183 ASP A N 1
ATOM 1431 C CA . ASP A 1 183 ? 2.140 6.296 13.797 1.00 9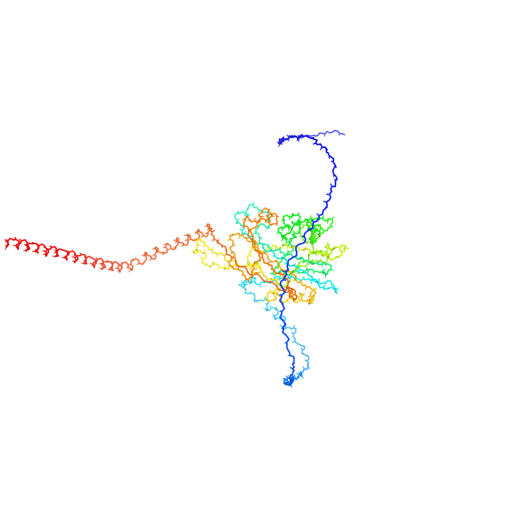5.38 183 ASP A CA 1
ATOM 1432 C C . ASP A 1 183 ? 1.680 7.328 12.753 1.00 95.38 183 ASP A C 1
ATOM 1434 O O . ASP A 1 183 ? 2.275 8.401 12.629 1.00 95.38 183 ASP A O 1
ATOM 1438 N N . CYS A 1 184 ? 0.611 7.024 12.011 1.00 95.25 184 CYS A N 1
ATOM 1439 C CA . CYS A 1 184 ? 0.039 7.951 11.035 1.00 95.25 184 CYS A CA 1
ATOM 1440 C C . CYS A 1 184 ? -0.880 9.013 11.662 1.00 95.25 184 CYS A C 1
ATOM 1442 O O . CYS A 1 184 ? -1.128 10.042 11.029 1.00 95.25 184 CYS A O 1
ATOM 1444 N N . ALA A 1 185 ? -1.411 8.794 12.869 1.00 94.12 185 ALA A N 1
ATOM 1445 C CA . ALA A 1 185 ? -2.440 9.642 13.474 1.00 94.12 185 ALA A CA 1
ATOM 1446 C C . ALA A 1 185 ? -2.081 11.133 13.626 1.00 94.12 185 ALA A C 1
ATOM 1448 O O . ALA A 1 185 ? -2.970 11.964 13.413 1.00 94.12 185 ALA A O 1
ATOM 1449 N N . PRO A 1 186 ? -0.821 11.539 13.895 1.00 92.50 186 PRO A N 1
ATOM 1450 C CA . PRO A 1 186 ? -0.446 12.952 13.930 1.00 92.50 186 PRO A CA 1
ATOM 1451 C C . PRO A 1 186 ? -0.778 13.716 12.637 1.00 92.50 186 PRO A C 1
ATOM 1453 O O . PRO A 1 186 ? -1.157 14.887 12.703 1.00 92.50 186 PRO A O 1
ATOM 1456 N N . HIS A 1 187 ? -0.714 13.064 11.469 1.00 92.88 187 HIS A N 1
ATOM 1457 C CA . HIS A 1 187 ? -1.029 13.699 10.184 1.00 92.88 187 HIS A CA 1
ATOM 1458 C C . HIS A 1 187 ? -2.521 14.025 10.011 1.00 92.88 187 HIS A C 1
ATOM 1460 O O . HIS A 1 187 ? -2.865 14.949 9.276 1.00 92.88 187 HIS A O 1
ATOM 1466 N N . PHE A 1 188 ? -3.409 13.327 10.724 1.00 92.44 188 PHE A N 1
ATOM 1467 C CA . PHE A 1 188 ? -4.861 13.526 10.655 1.00 92.44 188 PHE A CA 1
ATOM 1468 C C . PHE A 1 188 ? -5.314 14.781 11.423 1.00 92.44 188 PHE A C 1
ATOM 1470 O O . PHE A 1 188 ? -6.500 15.091 11.478 1.00 92.44 188 PHE A O 1
ATOM 1477 N N . THR A 1 189 ? -4.377 15.554 11.978 1.00 90.69 189 THR A N 1
ATOM 1478 C CA . THR A 1 189 ? -4.644 16.930 12.416 1.00 90.69 189 THR A CA 1
ATOM 1479 C C . THR A 1 189 ? -4.839 17.899 11.240 1.00 90.69 189 THR A C 1
ATOM 1481 O O . THR A 1 189 ? -5.527 18.904 11.412 1.00 90.69 189 THR A O 1
ATOM 1484 N N . ASN A 1 190 ? -4.316 17.601 10.038 1.00 91.25 190 ASN A N 1
ATOM 1485 C CA . ASN A 1 190 ? -4.646 18.363 8.830 1.00 91.25 190 ASN A CA 1
ATOM 1486 C C . ASN A 1 190 ? -5.956 17.847 8.209 1.00 91.25 190 ASN A C 1
ATOM 1488 O O . ASN A 1 190 ? -6.001 16.741 7.672 1.00 91.25 190 ASN A O 1
ATOM 1492 N N . HIS A 1 191 ? -6.996 18.684 8.214 1.00 90.44 191 HIS A N 1
ATOM 1493 C CA . HIS A 1 191 ? -8.300 18.387 7.615 1.00 90.44 191 HIS A CA 1
ATOM 1494 C C . HIS A 1 191 ? -8.236 17.930 6.144 1.00 90.44 191 HIS A C 1
ATOM 1496 O O . HIS A 1 191 ? -8.981 17.028 5.768 1.00 90.44 191 HIS A O 1
ATOM 1502 N N . GLU A 1 192 ? -7.314 18.467 5.336 1.00 92.25 192 GLU A N 1
ATOM 1503 C CA . GLU A 1 192 ? -7.142 18.080 3.927 1.00 92.25 192 GLU A CA 1
ATOM 1504 C C . GLU A 1 192 ? -6.698 16.619 3.789 1.00 92.25 192 GLU A C 1
ATOM 1506 O O . GLU A 1 192 ? -7.186 15.896 2.924 1.00 92.25 192 GLU A O 1
ATOM 1511 N N . VAL A 1 193 ? -5.815 16.157 4.682 1.00 92.31 193 VAL A N 1
ATOM 1512 C CA . VAL A 1 193 ? -5.361 14.759 4.740 1.00 92.31 193 VAL A CA 1
ATOM 1513 C C . VAL A 1 193 ? -6.508 13.852 5.179 1.00 92.31 193 VAL A C 1
ATOM 1515 O O . VAL A 1 193 ? -6.736 12.810 4.566 1.00 92.31 193 VAL A O 1
ATOM 1518 N N . VAL A 1 194 ? -7.270 14.249 6.205 1.00 91.94 194 VAL A N 1
ATOM 1519 C CA . VAL A 1 194 ? -8.423 13.468 6.687 1.00 91.94 194 VAL A CA 1
ATOM 1520 C C . VAL A 1 194 ? -9.474 13.314 5.586 1.00 91.94 194 VAL A C 1
ATOM 1522 O O . VAL A 1 194 ? -9.937 12.201 5.324 1.00 91.94 194 VAL A O 1
ATOM 1525 N N . GLN A 1 195 ? -9.815 14.411 4.907 1.00 91.38 195 GLN A N 1
ATOM 1526 C CA . GLN A 1 195 ? -10.754 14.416 3.789 1.00 91.38 195 GLN A CA 1
ATOM 1527 C C . GLN A 1 195 ? -10.202 13.644 2.584 1.00 91.38 195 GLN A C 1
ATOM 1529 O O . GLN A 1 195 ? -10.939 12.882 1.961 1.00 91.38 195 GLN A O 1
ATOM 1534 N N . GLY A 1 196 ? -8.906 13.770 2.290 1.00 89.44 196 GLY A N 1
ATOM 1535 C CA . GLY A 1 196 ? -8.224 13.034 1.228 1.00 89.44 196 GLY A CA 1
ATOM 1536 C C . GLY A 1 196 ? -8.211 11.518 1.444 1.00 89.44 196 GLY A C 1
ATOM 1537 O O . GLY A 1 196 ? -8.359 10.778 0.470 1.00 89.44 196 GLY A O 1
ATOM 1538 N N . ILE A 1 197 ? -8.078 11.058 2.694 1.00 91.38 197 ILE A N 1
ATOM 1539 C CA . ILE A 1 197 ? -8.081 9.637 3.079 1.00 91.38 197 ILE A CA 1
ATOM 1540 C C . ILE A 1 197 ? -9.499 9.052 3.133 1.00 91.38 197 ILE A C 1
ATOM 1542 O O . ILE A 1 197 ? -9.735 7.993 2.555 1.00 91.38 197 ILE A O 1
ATOM 1546 N N . PHE A 1 198 ? -10.440 9.705 3.823 1.00 91.62 198 PHE A N 1
ATOM 1547 C CA . PHE A 1 198 ? -11.782 9.146 4.046 1.00 91.62 198 PHE A CA 1
ATOM 1548 C C . PHE A 1 198 ? -12.817 9.540 2.985 1.00 91.62 198 PHE A C 1
ATOM 1550 O O . PHE A 1 198 ? -13.901 8.962 2.965 1.00 91.62 198 PHE A O 1
ATOM 1557 N N . ASN A 1 199 ? -12.502 10.495 2.102 1.00 89.94 199 ASN A N 1
ATOM 1558 C CA . ASN A 1 199 ? -13.439 11.083 1.136 1.00 89.94 199 ASN A CA 1
ATOM 1559 C C . ASN A 1 199 ? -14.712 11.642 1.816 1.00 89.94 199 ASN A C 1
ATOM 1561 O O . ASN A 1 199 ? -15.825 11.529 1.306 1.00 89.94 199 ASN A O 1
ATOM 1565 N N . GLU A 1 200 ? -14.536 12.229 2.999 1.00 90.25 200 GLU A N 1
ATOM 1566 C CA . GLU A 1 200 ? -15.587 12.724 3.892 1.00 90.25 200 GLU A CA 1
ATOM 1567 C C . GLU A 1 200 ? -15.141 14.065 4.486 1.00 90.25 200 GLU A C 1
ATOM 1569 O O . GLU A 1 200 ? -13.977 14.221 4.856 1.00 90.25 200 GLU A O 1
ATOM 1574 N N . VAL A 1 201 ? -16.054 15.033 4.610 1.00 91.81 201 VAL A N 1
ATOM 1575 C CA . VAL A 1 201 ? -15.743 16.329 5.239 1.00 91.81 201 VAL A CA 1
ATOM 1576 C C . VAL A 1 201 ? -15.708 16.139 6.755 1.00 91.81 201 VAL A C 1
ATOM 1578 O O . VAL A 1 201 ? -16.745 16.102 7.427 1.00 91.81 201 VAL A O 1
ATOM 1581 N N . LEU A 1 202 ? -14.494 15.973 7.279 1.00 93.75 202 LEU A N 1
ATOM 1582 C CA . LEU A 1 202 ? -14.224 15.640 8.672 1.00 93.75 202 LEU A CA 1
ATOM 1583 C C . LEU A 1 202 ? -13.384 16.723 9.352 1.00 93.75 202 LEU A C 1
ATOM 1585 O O . LEU A 1 202 ? -12.428 17.250 8.790 1.00 93.75 202 LEU A O 1
ATOM 1589 N N . THR A 1 203 ? -13.720 17.006 10.607 1.00 91.62 203 THR A N 1
ATOM 1590 C CA . THR A 1 203 ? -12.941 17.872 11.502 1.00 91.62 203 THR A CA 1
ATOM 1591 C C . THR A 1 203 ? -12.279 17.034 12.585 1.00 91.62 203 THR A C 1
ATOM 1593 O O . THR A 1 203 ? -12.875 16.083 13.093 1.00 91.62 203 THR A O 1
ATOM 1596 N N . ALA A 1 204 ? -11.045 17.382 12.940 1.00 90.25 204 ALA A N 1
ATOM 1597 C CA . ALA A 1 204 ? -10.225 16.625 13.873 1.00 90.25 204 ALA A CA 1
ATOM 1598 C C . ALA A 1 204 ? -10.017 17.412 15.173 1.00 90.25 204 ALA A C 1
ATOM 1600 O O . ALA A 1 204 ? -9.353 18.445 15.181 1.00 90.25 204 ALA A O 1
ATOM 1601 N N . ASN A 1 205 ? -10.577 16.920 16.280 1.00 86.75 205 ASN A N 1
ATOM 1602 C CA . ASN A 1 205 ? -10.435 17.543 17.596 1.00 86.75 205 ASN A CA 1
ATOM 1603 C C . ASN A 1 205 ? -9.546 16.679 18.496 1.00 86.75 205 ASN A C 1
ATOM 1605 O O . ASN A 1 205 ? -9.877 15.526 18.772 1.00 86.75 205 ASN A O 1
ATOM 1609 N N . SER A 1 206 ? -8.431 17.232 18.977 1.00 77.12 206 SER A N 1
ATOM 1610 C CA . SER A 1 206 ? -7.561 16.549 19.940 1.00 77.12 206 SER A CA 1
ATOM 1611 C C . SER A 1 206 ? -8.022 16.850 21.363 1.00 77.12 206 SER A C 1
ATOM 1613 O O . SER A 1 206 ? -7.919 17.982 21.832 1.00 77.12 206 SER A O 1
ATOM 1615 N N . SER A 1 207 ? -8.510 15.831 22.068 1.00 64.25 207 SER A N 1
ATOM 1616 C CA . SER A 1 207 ? -8.652 15.875 23.523 1.00 64.25 207 SER A CA 1
ATOM 1617 C C . SER A 1 207 ? -7.366 15.314 24.119 1.00 64.25 207 SER A C 1
ATOM 1619 O O . SER A 1 207 ? -7.186 14.104 24.118 1.00 64.25 207 SER A O 1
ATOM 1621 N N . ARG A 1 208 ? -6.440 16.171 24.571 1.00 66.62 208 ARG A N 1
ATOM 1622 C CA . ARG A 1 208 ? -5.218 15.715 25.257 1.00 66.62 208 ARG A CA 1
ATOM 1623 C C . ARG A 1 208 ? -5.465 15.620 26.77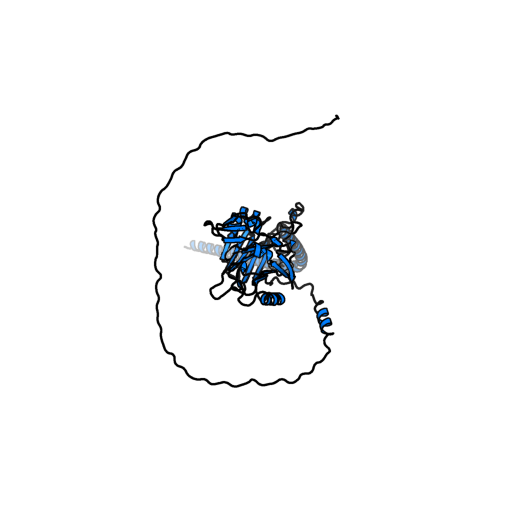1 1.00 66.62 208 ARG A C 1
ATOM 1625 O O . ARG A 1 208 ? -5.928 16.611 27.331 1.00 66.62 208 ARG A O 1
ATOM 1632 N N . PRO A 1 209 ? -5.108 14.507 27.441 1.00 65.81 209 PRO A N 1
ATOM 1633 C CA . PRO A 1 209 ? -4.669 13.223 26.878 1.00 65.81 209 PRO A CA 1
ATOM 1634 C C . PRO A 1 209 ? -5.842 12.431 26.267 1.00 65.81 209 PRO A C 1
ATOM 1636 O O . PRO A 1 209 ? -6.951 12.464 26.800 1.00 65.81 209 PRO A O 1
ATOM 1639 N N . GLY A 1 210 ? -5.592 11.709 25.171 1.00 77.19 210 GLY A N 1
ATOM 1640 C CA . GLY A 1 210 ? -6.618 10.922 24.478 1.00 77.19 210 GLY A CA 1
ATOM 1641 C C . GLY A 1 210 ? -6.483 10.902 22.947 1.00 77.19 210 GLY A C 1
ATOM 1642 O O . GLY A 1 210 ? -5.570 11.522 22.391 1.00 77.19 210 GLY A O 1
ATOM 1643 N N . PRO A 1 211 ? -7.389 10.180 22.262 1.00 89.75 211 PRO A N 1
ATOM 1644 C CA . PRO A 1 211 ? -7.379 9.992 20.816 1.00 89.75 211 PRO A CA 1
ATOM 1645 C C . PRO A 1 211 ? -7.858 11.241 20.066 1.00 89.75 211 PRO A C 1
ATOM 1647 O O . PRO A 1 211 ? -8.537 12.119 20.609 1.00 89.75 211 PRO A O 1
ATOM 1650 N N . LEU A 1 212 ? -7.562 11.291 18.769 1.00 92.75 212 LEU A N 1
ATOM 1651 C CA . LEU A 1 212 ? -8.069 12.313 17.865 1.00 92.75 212 LEU A CA 1
ATOM 1652 C C . LEU A 1 212 ? -9.528 11.996 17.523 1.00 92.75 212 LEU A C 1
ATOM 1654 O O . LEU A 1 212 ? -9.831 10.975 16.906 1.00 92.75 212 LEU A O 1
ATOM 1658 N N . VAL A 1 213 ? -10.454 12.864 17.922 1.00 93.75 213 VAL A N 1
ATOM 1659 C CA . VAL A 1 213 ? -11.883 12.669 17.665 1.00 93.75 213 VAL A CA 1
ATOM 1660 C C . VAL A 1 213 ? -12.223 13.268 16.307 1.00 93.75 213 VAL A C 1
ATOM 1662 O O . VAL A 1 213 ? -12.305 14.492 16.170 1.00 93.75 213 VAL A O 1
ATOM 1665 N N . LEU A 1 214 ? -12.440 12.405 15.314 1.00 94.44 214 LEU A N 1
ATOM 1666 C CA . LEU A 1 214 ? -12.895 12.812 13.990 1.00 94.44 214 LEU A CA 1
ATOM 1667 C C . LEU A 1 214 ? -14.417 12.976 14.013 1.00 94.44 214 LEU A C 1
ATOM 1669 O O . LEU A 1 214 ? -15.142 12.074 14.437 1.00 94.44 214 LEU A O 1
ATOM 1673 N N . LYS A 1 215 ? -14.917 14.130 13.567 1.00 94.50 215 LYS A N 1
ATOM 1674 C CA . LYS A 1 215 ? -16.350 14.457 13.520 1.00 94.50 215 LYS A CA 1
ATOM 1675 C C . LYS A 1 215 ? -16.780 14.857 12.117 1.00 94.50 215 LYS A C 1
ATOM 1677 O O . LYS A 1 215 ? -16.074 15.615 11.455 1.00 94.50 215 LYS A O 1
ATOM 1682 N N . LYS A 1 216 ? -17.966 14.408 11.703 1.00 94.06 216 LYS A N 1
ATOM 1683 C CA . LYS A 1 216 ? -18.654 14.915 10.507 1.00 94.06 216 LYS A CA 1
ATOM 1684 C C . LYS A 1 216 ? -19.128 16.356 10.720 1.00 94.06 216 LYS A C 1
ATOM 1686 O O . LYS A 1 216 ? -19.260 16.810 11.857 1.00 94.06 216 LYS A O 1
ATOM 1691 N N . SER A 1 217 ? -19.451 17.050 9.630 1.00 89.94 217 SER A N 1
ATOM 1692 C CA . SER A 1 217 ? -20.011 18.414 9.635 1.00 89.94 217 SER A CA 1
ATOM 1693 C C . SER A 1 217 ? -21.255 18.583 10.524 1.00 89.94 217 SER A C 1
ATOM 1695 O O . SER A 1 217 ? -21.436 19.632 11.131 1.00 89.94 217 SER A O 1
ATOM 1697 N N . ASN A 1 218 ? -22.074 17.537 10.679 1.00 91.44 218 ASN A N 1
ATOM 1698 C CA . ASN A 1 218 ? -23.233 17.509 11.583 1.00 91.44 218 ASN A CA 1
ATOM 1699 C C . ASN A 1 218 ? -22.884 17.262 13.070 1.00 91.44 218 ASN A C 1
ATOM 1701 O O . ASN A 1 218 ? -23.762 16.936 13.866 1.00 91.44 218 ASN A O 1
ATOM 1705 N N . GLY A 1 219 ? -21.605 17.339 13.450 1.00 89.88 219 GLY A N 1
ATOM 1706 C CA . GLY A 1 219 ? -21.121 17.165 14.821 1.00 89.88 219 GLY A CA 1
ATOM 1707 C C . GLY A 1 219 ? -21.053 15.717 15.323 1.00 89.88 219 GLY A C 1
ATOM 1708 O O . GLY A 1 219 ? -20.440 15.478 16.369 1.00 89.88 219 GLY A O 1
ATOM 1709 N N . ARG A 1 220 ? -21.618 14.738 14.596 1.00 91.75 220 ARG A N 1
ATOM 1710 C CA . ARG A 1 220 ? -21.532 13.314 14.960 1.00 91.75 220 ARG A CA 1
ATOM 1711 C C . ARG A 1 220 ? -20.084 12.836 14.874 1.00 91.75 220 ARG A C 1
ATOM 1713 O O . ARG A 1 220 ? -19.377 13.135 13.910 1.00 91.75 220 ARG A O 1
ATOM 1720 N N . ILE A 1 221 ? -19.656 12.061 15.870 1.00 92.88 221 ILE A N 1
ATOM 1721 C CA . ILE A 1 221 ? -18.354 11.384 15.849 1.00 92.88 221 ILE A CA 1
ATOM 1722 C C . ILE A 1 221 ? -18.364 10.372 14.698 1.00 92.88 221 ILE A C 1
ATOM 1724 O O . ILE A 1 221 ? -19.291 9.575 14.581 1.00 92.88 221 ILE A O 1
ATOM 1728 N N . PHE A 1 222 ? -17.347 10.444 13.842 1.00 94.56 222 PHE A N 1
ATOM 1729 C CA . PHE A 1 222 ? -17.101 9.487 12.770 1.00 94.56 222 PHE A CA 1
ATOM 1730 C C . PHE A 1 222 ? -16.297 8.299 13.300 1.00 94.56 222 PHE A C 1
ATOM 1732 O O . PHE A 1 222 ? -16.745 7.164 13.198 1.00 94.56 222 PHE A O 1
ATOM 1739 N N . CYS A 1 223 ? -15.144 8.570 13.914 1.00 95.44 223 CYS A N 1
ATOM 1740 C CA . CYS A 1 223 ? -14.355 7.601 14.670 1.00 95.44 223 CYS A CA 1
ATOM 1741 C C . CYS A 1 223 ? -13.389 8.325 15.623 1.00 95.44 223 CYS A C 1
ATOM 1743 O O . CYS A 1 223 ? -13.222 9.550 15.573 1.00 95.44 223 CYS A O 1
ATOM 1745 N N . ARG A 1 224 ? -12.744 7.557 16.499 1.00 95.50 224 ARG A N 1
ATOM 1746 C CA . ARG A 1 224 ? -11.608 7.985 17.318 1.00 95.50 224 ARG A CA 1
ATOM 1747 C C . ARG A 1 224 ? -10.342 7.397 16.724 1.00 95.50 224 ARG A C 1
ATOM 1749 O O . ARG A 1 224 ? -10.206 6.180 16.679 1.00 95.50 224 ARG A O 1
ATOM 1756 N N . MET A 1 225 ? -9.432 8.239 16.258 1.00 95.25 225 MET A N 1
ATOM 1757 C CA . MET A 1 225 ? -8.137 7.776 15.780 1.00 95.25 225 MET A CA 1
ATOM 1758 C C . MET A 1 225 ? -7.144 7.750 16.941 1.00 95.25 225 MET A C 1
ATOM 1760 O O . MET A 1 225 ? -6.931 8.775 17.594 1.00 95.25 225 MET A O 1
ATOM 1764 N N . HIS A 1 226 ? -6.565 6.583 17.215 1.00 95.69 226 HIS A N 1
ATOM 1765 C CA . HIS A 1 226 ? -5.590 6.426 18.294 1.00 95.69 226 HIS A CA 1
ATOM 1766 C C . HIS A 1 226 ? -4.298 7.169 17.960 1.00 95.69 226 HIS A C 1
ATOM 1768 O O . HIS A 1 226 ? -3.794 7.003 16.855 1.00 95.69 226 HIS A O 1
ATOM 1774 N N . LEU A 1 227 ? -3.760 7.952 18.901 1.00 94.50 227 LEU A N 1
ATOM 1775 C CA . LEU A 1 227 ? -2.377 8.430 18.818 1.00 94.50 227 LEU A CA 1
ATOM 1776 C C . LEU A 1 227 ? -1.528 7.532 19.703 1.00 94.50 227 LEU A C 1
ATOM 1778 O O . LEU A 1 227 ? -1.767 7.465 20.909 1.00 94.50 227 LEU A O 1
ATOM 1782 N N . PHE A 1 228 ? -0.529 6.886 19.117 1.00 94.12 228 PHE A N 1
ATOM 1783 C CA . PHE A 1 228 ? 0.317 5.964 19.853 1.00 94.12 228 PHE A CA 1
ATOM 1784 C C . PHE A 1 228 ? 1.268 6.712 20.794 1.00 94.12 228 PHE A C 1
ATOM 1786 O O . PHE A 1 228 ? 2.001 7.622 20.388 1.00 94.12 228 PHE A O 1
ATOM 1793 N N . ALA A 1 229 ? 1.299 6.300 22.061 1.00 92.69 229 ALA A N 1
ATOM 1794 C CA . ALA A 1 229 ? 2.294 6.770 23.010 1.00 92.69 229 ALA A CA 1
ATOM 1795 C C . ALA A 1 229 ? 3.699 6.393 22.523 1.00 92.69 229 ALA A C 1
ATOM 1797 O O . ALA A 1 229 ? 3.943 5.278 22.057 1.00 92.69 229 ALA A O 1
ATOM 1798 N N . LYS A 1 230 ? 4.648 7.318 22.661 1.00 91.94 230 LYS A N 1
ATOM 1799 C CA . LYS A 1 230 ? 6.059 7.076 22.346 1.00 91.94 230 LYS A CA 1
ATOM 1800 C C . LYS A 1 230 ? 6.786 6.424 23.522 1.00 91.94 230 LYS A C 1
ATOM 1802 O O . LYS A 1 230 ? 6.367 6.550 24.672 1.00 91.94 230 LYS A O 1
ATOM 1807 N N . ASN A 1 231 ? 7.884 5.733 23.231 1.00 89.56 231 ASN A N 1
ATOM 1808 C CA . ASN A 1 231 ? 8.823 5.259 24.245 1.00 89.56 231 ASN A CA 1
ATOM 1809 C C . ASN A 1 231 ? 9.515 6.438 24.969 1.00 89.56 231 ASN A C 1
ATOM 1811 O O . ASN A 1 231 ? 9.419 7.586 24.538 1.00 89.56 231 ASN A O 1
ATOM 1815 N N . LEU A 1 232 ? 10.248 6.154 26.053 1.00 84.56 232 LEU A N 1
ATOM 1816 C CA . LEU A 1 232 ? 10.933 7.182 26.859 1.00 84.56 232 LEU A CA 1
ATOM 1817 C C . LEU A 1 232 ? 11.948 8.025 26.061 1.00 84.56 232 LEU A C 1
ATOM 1819 O O . LEU A 1 232 ? 12.173 9.180 26.400 1.00 84.56 232 LEU A O 1
ATOM 1823 N N . ALA A 1 233 ? 12.525 7.471 24.989 1.00 85.50 233 ALA A N 1
ATOM 1824 C CA . ALA A 1 233 ? 13.424 8.189 24.082 1.00 85.50 233 ALA A CA 1
ATOM 1825 C C . ALA A 1 233 ? 12.688 9.116 23.088 1.00 85.50 233 ALA A C 1
ATOM 1827 O O . ALA A 1 233 ? 13.308 9.963 22.453 1.00 85.50 233 ALA A O 1
ATOM 1828 N N . GLY A 1 234 ? 11.369 8.967 22.922 1.00 83.44 234 GLY A N 1
ATOM 1829 C CA . GLY A 1 234 ? 10.574 9.727 21.954 1.00 83.44 234 GLY A CA 1
ATOM 1830 C C . GLY A 1 234 ? 10.734 9.276 20.494 1.00 83.44 234 GLY A C 1
ATOM 1831 O O . GLY A 1 234 ? 10.211 9.937 19.592 1.00 83.44 234 GLY A O 1
ATOM 1832 N N . GLU A 1 235 ? 11.429 8.168 20.242 1.00 82.44 235 GLU A N 1
ATOM 1833 C CA . GLU A 1 235 ? 11.832 7.724 18.900 1.00 82.44 235 GLU A CA 1
ATOM 1834 C C . GLU A 1 235 ? 10.848 6.729 18.278 1.00 82.44 235 GLU A C 1
ATOM 1836 O O . GLU A 1 235 ? 10.487 6.871 17.113 1.00 82.44 235 GLU A O 1
ATOM 1841 N N . ALA A 1 236 ? 10.380 5.754 19.062 1.00 89.88 236 ALA A N 1
ATOM 1842 C CA . ALA A 1 236 ? 9.533 4.653 18.600 1.00 89.88 236 ALA A CA 1
ATOM 1843 C C . ALA A 1 236 ? 8.214 4.586 19.383 1.00 89.88 236 ALA A C 1
ATOM 1845 O O . ALA A 1 236 ? 8.075 5.199 20.446 1.00 89.88 236 ALA A O 1
ATOM 1846 N N . ILE A 1 237 ? 7.248 3.818 18.873 1.00 94.38 237 ILE A N 1
ATOM 1847 C CA . ILE A 1 237 ? 6.002 3.516 19.591 1.00 94.38 237 ILE A CA 1
ATOM 1848 C C . ILE A 1 237 ? 6.320 2.733 20.879 1.00 94.38 237 ILE A C 1
ATOM 1850 O O . ILE A 1 237 ? 7.225 1.898 20.918 1.00 94.38 237 ILE A O 1
ATOM 1854 N N . SER A 1 238 ? 5.588 3.031 21.951 1.00 94.75 238 SER A N 1
ATOM 1855 C CA . SER A 1 238 ? 5.711 2.371 23.247 1.00 94.75 238 SER A CA 1
ATOM 1856 C C . SER A 1 238 ? 5.309 0.897 23.165 1.00 94.75 238 SER A C 1
ATOM 1858 O O . SER A 1 238 ? 4.213 0.567 22.708 1.00 94.75 238 SER A O 1
ATOM 1860 N N . ALA A 1 239 ? 6.157 0.014 23.701 1.00 94.50 239 ALA A N 1
ATOM 1861 C CA . ALA A 1 239 ? 5.893 -1.426 23.785 1.00 94.50 239 ALA A CA 1
ATOM 1862 C C . ALA A 1 239 ? 4.610 -1.763 24.571 1.00 94.50 239 ALA A C 1
ATOM 1864 O O . ALA A 1 239 ? 4.005 -2.810 24.352 1.00 94.50 239 ALA A O 1
ATOM 1865 N N . ASN A 1 240 ? 4.166 -0.852 25.447 1.00 95.00 240 ASN A N 1
ATOM 1866 C CA . ASN A 1 240 ? 2.909 -0.983 26.179 1.00 95.00 240 ASN A CA 1
ATOM 1867 C C . ASN A 1 240 ? 1.676 -0.874 25.275 1.00 95.00 240 ASN A C 1
ATOM 1869 O O . ASN A 1 240 ? 0.619 -1.332 25.691 1.00 95.00 240 AS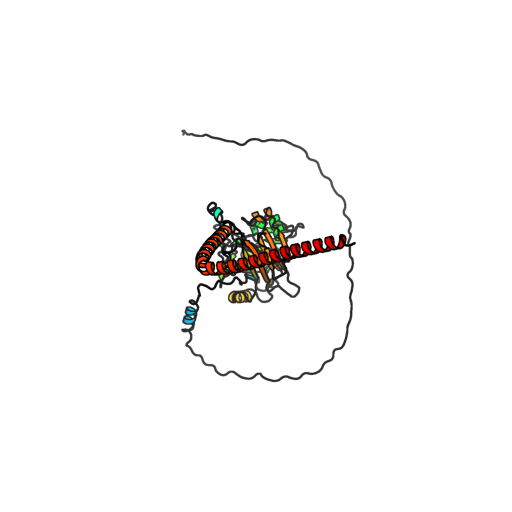N A O 1
ATOM 1873 N N . GLU A 1 241 ? 1.781 -0.250 24.096 1.00 95.94 241 GLU A N 1
ATOM 1874 C CA . GLU A 1 241 ? 0.678 -0.014 23.150 1.00 95.94 241 GLU A CA 1
ATOM 1875 C C . GLU A 1 241 ? 0.818 -0.797 21.839 1.00 95.94 241 GLU A C 1
ATOM 1877 O O . GLU A 1 241 ? -0.193 -1.164 21.241 1.00 95.94 241 GLU A O 1
ATOM 1882 N N . LEU A 1 242 ? 2.048 -1.095 21.413 1.00 97.69 242 LEU A N 1
ATOM 1883 C CA . LEU A 1 242 ? 2.338 -1.923 20.245 1.00 97.69 242 LEU A CA 1
ATOM 1884 C C . LEU A 1 242 ? 3.494 -2.875 20.564 1.00 97.69 242 LEU A C 1
ATOM 1886 O O . LEU A 1 242 ? 4.635 -2.436 20.709 1.00 97.69 242 LEU A O 1
ATOM 1890 N N . SER A 1 243 ? 3.224 -4.180 20.623 1.00 97.31 243 SER A N 1
ATOM 1891 C CA . SER A 1 243 ? 4.297 -5.178 20.636 1.00 97.31 243 SER A CA 1
ATOM 1892 C C . SER A 1 243 ? 4.644 -5.590 19.208 1.00 97.31 243 SER A C 1
ATOM 1894 O O . SER A 1 243 ? 3.768 -5.768 18.364 1.00 97.31 243 SER A O 1
ATOM 1896 N N . VAL A 1 244 ? 5.937 -5.744 18.933 1.00 97.56 244 VAL A N 1
ATOM 1897 C CA . VAL A 1 244 ? 6.475 -6.105 17.616 1.00 97.56 244 VAL A CA 1
ATOM 1898 C C . VAL A 1 244 ? 7.485 -7.216 17.845 1.00 97.56 244 VAL A C 1
ATOM 1900 O O . VAL A 1 244 ? 8.424 -7.032 18.619 1.00 97.56 244 VAL A O 1
ATOM 1903 N N . HIS A 1 245 ? 7.278 -8.374 17.225 1.00 96.25 245 HIS A N 1
ATOM 1904 C CA . HIS A 1 245 ? 8.167 -9.523 17.385 1.00 96.25 245 HIS A CA 1
ATOM 1905 C C . HIS A 1 245 ? 8.241 -10.362 16.101 1.00 96.25 245 HIS A C 1
ATOM 1907 O O . HIS A 1 245 ? 7.221 -10.514 15.421 1.00 96.25 245 HIS A O 1
ATOM 1913 N N . PRO A 1 246 ? 9.420 -10.920 15.761 1.00 96.81 246 PRO A N 1
ATOM 1914 C CA . PRO A 1 246 ? 9.536 -11.913 14.700 1.00 96.81 246 PRO A CA 1
ATOM 1915 C C . PRO A 1 246 ? 8.652 -13.127 14.992 1.00 96.81 246 PRO A C 1
ATOM 1917 O O . PRO A 1 246 ? 8.570 -13.584 16.134 1.00 96.81 246 PRO A O 1
ATOM 1920 N N . PHE A 1 247 ? 8.002 -13.656 13.960 1.00 96.12 247 PHE A N 1
ATOM 1921 C CA . PHE A 1 247 ? 7.172 -14.850 14.048 1.00 96.12 247 PHE A CA 1
ATOM 1922 C C . PHE A 1 247 ? 7.109 -15.533 12.680 1.00 96.12 247 PHE A C 1
ATOM 1924 O O . PHE A 1 247 ? 6.728 -14.903 11.693 1.00 96.12 247 PHE A O 1
ATOM 1931 N N . SER A 1 248 ? 7.463 -16.822 12.621 1.00 92.62 248 SER A N 1
ATOM 1932 C CA . SER A 1 248 ? 7.689 -17.528 11.350 1.00 92.62 248 SER A CA 1
ATOM 1933 C C . SER A 1 248 ? 8.665 -16.726 10.460 1.00 92.62 248 SER A C 1
ATOM 1935 O O . SER A 1 248 ? 9.689 -16.263 10.956 1.00 92.62 248 SER A O 1
ATOM 1937 N N . GLU A 1 249 ? 8.365 -16.541 9.176 1.00 91.50 249 GLU A N 1
ATOM 1938 C CA . GLU A 1 249 ? 9.192 -15.791 8.216 1.00 91.50 249 GLU A CA 1
ATOM 1939 C C . GLU A 1 249 ? 8.942 -14.270 8.212 1.00 91.50 249 GLU A C 1
ATOM 1941 O O . GLU A 1 249 ? 9.431 -13.556 7.334 1.00 91.50 249 GLU A O 1
ATOM 1946 N N . GLY A 1 250 ? 8.159 -13.759 9.162 1.00 95.19 250 GLY A N 1
ATOM 1947 C CA . GLY A 1 250 ? 7.733 -12.365 9.192 1.00 95.19 250 GLY A CA 1
ATOM 1948 C C . GLY A 1 250 ? 7.661 -11.800 10.605 1.00 95.19 250 GLY A C 1
ATOM 1949 O O . GLY A 1 250 ? 8.396 -12.206 11.506 1.00 95.19 250 GLY A O 1
ATOM 1950 N N . THR A 1 251 ? 6.772 -10.831 10.800 1.00 97.31 251 THR A N 1
ATOM 1951 C CA . THR A 1 251 ? 6.642 -10.080 12.055 1.00 97.31 251 THR A CA 1
ATOM 1952 C C . THR A 1 251 ? 5.186 -9.973 12.463 1.00 97.31 251 THR A C 1
ATOM 1954 O O . THR A 1 251 ? 4.359 -9.552 11.657 1.00 97.31 251 THR A O 1
ATOM 1957 N N . ILE A 1 252 ? 4.868 -10.269 13.725 1.00 98.12 252 ILE A N 1
ATOM 1958 C CA . ILE A 1 252 ? 3.565 -9.929 14.304 1.00 98.12 252 ILE A CA 1
ATOM 1959 C C . ILE A 1 252 ? 3.676 -8.597 15.051 1.00 98.12 252 ILE A C 1
ATOM 1961 O O . ILE A 1 252 ? 4.448 -8.446 16.004 1.00 98.12 252 ILE A O 1
ATOM 1965 N N . CYS A 1 253 ? 2.865 -7.641 14.609 1.00 98.31 253 CYS A N 1
ATOM 1966 C CA . CYS A 1 253 ? 2.602 -6.373 15.273 1.00 98.31 253 CYS A CA 1
ATOM 1967 C C . CYS A 1 253 ? 1.242 -6.477 15.979 1.00 98.31 253 CYS A C 1
ATOM 1969 O O . CYS A 1 253 ? 0.216 -6.611 15.310 1.00 98.31 253 CYS A O 1
ATOM 1971 N N . THR A 1 254 ? 1.213 -6.414 17.310 1.00 98.44 254 THR A N 1
ATOM 1972 C CA . THR A 1 254 ? -0.024 -6.507 18.101 1.00 98.44 254 THR A CA 1
ATOM 1973 C C . THR A 1 254 ? -0.287 -5.202 18.841 1.00 98.44 254 THR A C 1
ATOM 1975 O O . THR A 1 254 ? 0.480 -4.805 19.722 1.00 98.44 254 THR A O 1
ATOM 1978 N N . ILE A 1 255 ? -1.398 -4.551 18.497 1.00 98.38 255 ILE A N 1
ATOM 1979 C CA . ILE A 1 255 ? -1.936 -3.388 19.204 1.00 98.38 255 ILE A CA 1
ATOM 1980 C C . ILE A 1 255 ? -2.529 -3.888 20.521 1.00 98.38 255 ILE A C 1
ATOM 1982 O O . ILE A 1 255 ? -3.397 -4.766 20.543 1.00 98.38 255 ILE A O 1
ATOM 1986 N N . GLN A 1 256 ? -2.014 -3.346 21.618 1.00 97.75 256 GLN A N 1
ATOM 1987 C CA . GLN A 1 256 ? -2.262 -3.833 22.969 1.00 97.75 256 GLN A CA 1
ATOM 1988 C C . GLN A 1 256 ? -3.567 -3.274 23.571 1.00 97.75 256 GLN A C 1
ATOM 1990 O O . GLN A 1 256 ? -4.050 -2.219 23.142 1.00 97.75 256 GLN A O 1
ATOM 1995 N N . PRO A 1 257 ? -4.121 -3.918 24.622 1.00 96.75 257 PRO A N 1
ATOM 1996 C CA . PRO A 1 257 ? -5.371 -3.494 25.262 1.00 96.75 257 PRO A CA 1
ATOM 1997 C C . PRO A 1 257 ? -5.362 -2.047 25.791 1.00 96.75 257 PRO A C 1
ATOM 1999 O O . PRO A 1 257 ? -6.408 -1.429 25.950 1.00 96.75 257 PRO A O 1
ATOM 2002 N N . SER A 1 258 ? -4.186 -1.494 26.086 1.00 95.25 258 SER A N 1
ATOM 2003 C CA . SER A 1 258 ? -3.960 -0.094 26.483 1.00 95.25 258 SER A CA 1
ATOM 2004 C C . SER A 1 258 ? -4.391 0.911 25.404 1.00 95.25 258 SER A C 1
ATOM 2006 O O . SER A 1 258 ? -5.147 1.835 25.701 1.00 95.25 258 SER A O 1
ATOM 2008 N N . ALA A 1 259 ? -3.962 0.701 24.157 1.00 95.38 259 ALA A N 1
ATOM 2009 C CA . ALA A 1 259 ? -4.294 1.532 23.002 1.00 95.38 259 ALA A CA 1
ATOM 2010 C C . ALA A 1 259 ? -5.780 1.419 22.629 1.00 95.38 259 ALA A C 1
ATOM 2012 O O . ALA A 1 259 ? -6.424 2.407 22.280 1.00 95.38 259 ALA A O 1
ATOM 2013 N N . LEU A 1 260 ? -6.347 0.217 22.767 1.00 95.62 260 LEU A N 1
ATOM 2014 C CA . LEU A 1 260 ? -7.775 -0.032 22.563 1.00 95.62 260 LEU A CA 1
ATOM 2015 C C . LEU A 1 260 ? -8.619 0.730 23.601 1.00 95.62 260 LEU A C 1
ATOM 2017 O O . LEU A 1 260 ? -9.491 1.510 23.216 1.00 95.62 260 LEU A O 1
ATOM 2021 N N . ARG A 1 261 ? -8.279 0.621 24.896 1.00 93.44 261 ARG A N 1
ATOM 2022 C CA . ARG A 1 261 ? -8.937 1.372 25.984 1.00 93.44 261 ARG A CA 1
ATOM 2023 C C . ARG A 1 261 ? -8.805 2.888 25.858 1.00 93.44 261 ARG A C 1
ATOM 2025 O O . ARG A 1 261 ? -9.740 3.605 26.198 1.00 93.44 261 ARG A O 1
ATOM 2032 N N . ALA A 1 262 ? -7.696 3.403 25.323 1.00 91.81 262 ALA A N 1
ATOM 2033 C CA . ALA A 1 262 ? -7.563 4.835 25.044 1.00 91.81 262 ALA A CA 1
ATOM 2034 C C . ALA A 1 262 ? -8.629 5.347 24.049 1.00 91.81 262 ALA A C 1
ATOM 2036 O O . ALA A 1 262 ? -8.995 6.522 24.087 1.00 91.81 262 ALA A O 1
ATOM 2037 N N . CYS A 1 263 ? -9.167 4.470 23.194 1.00 92.88 263 CYS A N 1
ATOM 2038 C CA . CYS A 1 263 ? -10.247 4.776 22.258 1.00 92.88 263 CYS A CA 1
ATOM 2039 C C . CYS A 1 263 ? -11.658 4.430 22.767 1.00 92.88 263 CYS A C 1
ATOM 2041 O O . CYS A 1 263 ? -12.627 4.665 22.038 1.00 92.88 263 CYS A O 1
ATOM 2043 N N . GLU A 1 264 ? -11.827 3.911 23.983 1.00 90.94 264 GLU A N 1
ATOM 2044 C CA . GLU A 1 264 ? -13.157 3.628 24.532 1.00 90.94 264 GLU A CA 1
ATOM 2045 C C . GLU A 1 264 ? -13.942 4.924 24.803 1.00 90.94 264 GLU A C 1
ATOM 2047 O O . GLU A 1 264 ? -13.410 5.954 25.228 1.00 90.94 264 GLU A O 1
ATOM 2052 N N . ALA A 1 265 ? -15.245 4.894 24.523 1.00 83.50 265 ALA A N 1
ATOM 2053 C CA . ALA A 1 265 ? -16.148 5.971 24.900 1.00 83.50 265 ALA A CA 1
ATOM 2054 C C . ALA A 1 265 ? -16.625 5.756 26.343 1.00 83.50 265 ALA A C 1
ATOM 2056 O O . ALA A 1 265 ? -16.828 4.627 26.775 1.00 83.50 265 ALA A O 1
ATOM 2057 N N . ARG A 1 266 ? -16.896 6.847 27.074 1.00 76.56 266 ARG A N 1
ATOM 2058 C CA . ARG A 1 266 ? -17.520 6.768 28.411 1.00 76.56 266 ARG A CA 1
ATOM 2059 C C . ARG A 1 266 ? -18.920 6.135 28.395 1.00 76.56 266 ARG A C 1
ATOM 2061 O O . ARG A 1 266 ? -19.406 5.732 29.445 1.00 76.56 266 ARG A O 1
ATOM 2068 N N . SER A 1 267 ? -19.572 6.084 27.236 1.00 72.19 267 SER A N 1
ATOM 2069 C CA . SER A 1 267 ? -20.847 5.402 27.027 1.00 72.19 267 SER A CA 1
ATOM 2070 C C . SER A 1 267 ? -21.018 4.996 25.560 1.00 72.19 267 SER A C 1
ATOM 2072 O O . SER A 1 267 ? -20.649 5.745 24.652 1.00 72.19 267 SER A O 1
ATOM 2074 N N . GLY A 1 268 ? -21.619 3.822 25.347 1.00 76.31 268 GLY A N 1
ATOM 2075 C CA . GLY A 1 268 ? -21.929 3.272 24.025 1.00 76.31 268 GLY A CA 1
ATOM 2076 C C . GLY A 1 268 ? -20.729 2.704 23.259 1.00 76.31 268 GLY A C 1
ATOM 2077 O O . GLY A 1 268 ? -19.580 2.815 23.684 1.00 76.31 268 GLY A O 1
ATOM 2078 N N . ALA A 1 269 ? -21.029 2.099 22.108 1.00 82.38 269 ALA A N 1
ATOM 2079 C CA . ALA A 1 269 ? -20.034 1.570 21.182 1.00 82.38 269 ALA A CA 1
ATOM 2080 C C . ALA A 1 269 ? -19.092 2.674 20.675 1.00 82.38 269 ALA A C 1
ATOM 2082 O O . ALA A 1 269 ? -19.539 3.778 20.342 1.00 82.38 269 ALA A O 1
ATOM 2083 N N . SER A 1 270 ? -17.793 2.379 20.588 1.00 91.25 270 SER A N 1
ATOM 2084 C CA . SER A 1 270 ? -16.780 3.365 20.192 1.00 91.25 270 SER A CA 1
ATOM 2085 C C . SER A 1 270 ? -16.007 2.920 18.953 1.00 91.25 270 SER A C 1
ATOM 2087 O O . SER A 1 270 ? -15.105 2.083 19.035 1.00 91.25 270 SER A O 1
ATOM 2089 N N . ARG A 1 271 ? -16.344 3.522 17.803 1.00 96.31 271 ARG A N 1
ATOM 2090 C CA . ARG A 1 271 ? -15.662 3.290 16.522 1.00 96.31 271 ARG A CA 1
ATOM 2091 C C . ARG A 1 271 ? -14.241 3.845 16.581 1.00 96.31 271 ARG A C 1
ATOM 2093 O O . ARG A 1 271 ? -14.061 5.062 16.699 1.00 96.31 271 ARG A O 1
ATOM 2100 N N . ALA A 1 272 ? -13.240 2.977 16.486 1.00 96.88 272 ALA A N 1
ATOM 2101 C CA . ALA A 1 272 ? -11.826 3.318 16.642 1.00 96.88 272 ALA A CA 1
ATOM 2102 C C . ALA A 1 272 ? -11.036 3.065 15.352 1.00 96.88 272 ALA A C 1
ATOM 2104 O O . ALA A 1 272 ? -11.356 2.148 14.600 1.00 96.88 272 ALA A O 1
ATOM 2105 N N . TYR A 1 273 ? -10.001 3.867 15.092 1.00 97.75 273 TYR A N 1
ATOM 2106 C CA . TYR A 1 273 ? -9.116 3.717 13.938 1.00 97.75 273 TYR A CA 1
ATOM 2107 C C . TYR A 1 273 ? -7.648 3.744 14.359 1.00 97.75 273 TYR A C 1
ATOM 2109 O O . TYR A 1 273 ? -7.190 4.684 15.009 1.00 97.75 273 TYR A O 1
ATOM 2117 N N . PHE A 1 274 ? -6.906 2.727 13.939 1.00 97.94 274 PHE A N 1
ATOM 2118 C CA . PHE A 1 274 ? -5.472 2.580 14.168 1.00 97.94 274 PHE A CA 1
ATOM 2119 C C . PHE A 1 274 ? -4.795 2.541 12.805 1.00 97.94 274 PHE A C 1
ATOM 2121 O O . PHE A 1 274 ? -5.269 1.820 11.932 1.00 97.94 274 PHE A O 1
ATOM 2128 N N . ARG A 1 275 ? -3.721 3.307 12.584 1.00 97.75 275 ARG A N 1
ATOM 2129 C CA . ARG A 1 275 ? -3.032 3.334 11.285 1.00 97.75 275 ARG A CA 1
ATOM 2130 C C . ARG A 1 275 ? -1.523 3.426 11.468 1.00 97.75 275 ARG A C 1
ATOM 2132 O O . ARG A 1 275 ? -1.012 4.441 11.935 1.00 97.75 275 ARG A O 1
ATOM 2139 N N . LEU A 1 276 ? -0.837 2.360 11.077 1.00 97.94 276 LEU A N 1
ATOM 2140 C CA . LEU A 1 276 ? 0.611 2.216 11.173 1.00 97.94 276 LEU A CA 1
ATOM 2141 C C . LEU A 1 276 ? 1.221 2.308 9.774 1.00 97.94 276 LEU A C 1
ATOM 2143 O O . LEU A 1 276 ? 0.745 1.645 8.856 1.00 97.94 276 LEU A O 1
ATOM 2147 N N . ARG A 1 277 ? 2.278 3.103 9.614 1.00 96.81 277 ARG A N 1
ATOM 2148 C CA . ARG A 1 277 ? 3.140 3.120 8.424 1.00 96.81 277 ARG A CA 1
ATOM 2149 C C . ARG A 1 277 ? 4.365 2.262 8.704 1.00 96.81 277 ARG A C 1
ATOM 2151 O O . ARG A 1 277 ? 4.962 2.390 9.766 1.00 96.81 277 ARG A O 1
ATOM 2158 N N . ILE A 1 278 ? 4.747 1.422 7.754 1.00 95.56 278 ILE A N 1
ATOM 2159 C CA . ILE A 1 278 ? 5.907 0.538 7.830 1.00 95.56 278 ILE A CA 1
ATOM 2160 C C . ILE A 1 278 ? 6.805 0.840 6.634 1.00 95.56 278 ILE A C 1
ATOM 2162 O O . ILE A 1 278 ? 6.372 0.706 5.488 1.00 95.56 278 ILE A O 1
ATOM 2166 N N . ALA A 1 279 ? 8.046 1.250 6.894 1.00 92.56 279 ALA A N 1
ATOM 2167 C CA . ALA A 1 279 ? 9.045 1.421 5.843 1.00 92.56 279 ALA A CA 1
ATOM 2168 C C . ALA A 1 279 ? 9.390 0.058 5.220 1.00 92.56 279 ALA A C 1
ATOM 2170 O O . ALA A 1 279 ? 9.713 -0.890 5.940 1.00 92.56 279 ALA A O 1
ATOM 2171 N N . MET A 1 280 ? 9.310 -0.044 3.893 1.00 89.44 280 MET A N 1
ATOM 2172 C CA . MET A 1 280 ? 9.699 -1.247 3.154 1.00 89.44 280 MET A CA 1
ATOM 2173 C C . MET A 1 280 ? 11.202 -1.208 2.831 1.00 89.44 280 MET A C 1
ATOM 2175 O O . MET A 1 280 ? 11.791 -0.123 2.751 1.00 89.44 280 MET A O 1
ATOM 2179 N N . PRO A 1 281 ? 11.856 -2.366 2.629 1.00 80.38 281 PRO A N 1
ATOM 2180 C CA . PRO A 1 281 ? 13.221 -2.407 2.115 1.00 80.38 281 PRO A CA 1
ATOM 2181 C C . PRO A 1 281 ? 13.341 -1.663 0.779 1.00 80.38 281 PRO A C 1
ATOM 2183 O O . PRO A 1 281 ? 12.500 -1.805 -0.103 1.00 80.38 281 PRO A O 1
ATOM 2186 N N . ALA A 1 282 ? 14.411 -0.879 0.620 1.00 69.06 282 ALA A N 1
ATOM 2187 C CA . ALA A 1 282 ? 14.645 -0.077 -0.585 1.00 69.06 282 ALA A CA 1
ATOM 2188 C C . ALA A 1 282 ? 15.024 -0.909 -1.828 1.00 69.06 282 ALA A C 1
ATOM 2190 O O . ALA A 1 282 ? 15.024 -0.378 -2.936 1.00 69.06 282 ALA A O 1
ATOM 2191 N N . ASN A 1 283 ? 15.360 -2.189 -1.641 1.00 67.56 283 ASN A N 1
ATOM 2192 C CA . ASN A 1 283 ? 15.606 -3.146 -2.715 1.00 67.56 283 ASN A CA 1
ATOM 2193 C C . ASN A 1 283 ? 14.398 -4.083 -2.824 1.00 67.56 283 ASN A C 1
ATOM 2195 O O . ASN A 1 283 ? 13.901 -4.561 -1.801 1.00 67.56 283 ASN A O 1
ATOM 2199 N N . ASN A 1 284 ? 13.989 -4.403 -4.052 1.00 69.88 284 ASN A N 1
ATOM 2200 C CA . ASN A 1 284 ? 12.864 -5.304 -4.301 1.00 69.88 284 ASN A CA 1
ATOM 2201 C C . ASN A 1 284 ? 13.127 -6.739 -3.782 1.00 69.88 284 ASN A C 1
ATOM 2203 O O . ASN A 1 284 ? 12.200 -7.366 -3.288 1.00 69.88 284 ASN A O 1
ATOM 2207 N N . ASP A 1 285 ? 14.388 -7.194 -3.723 1.00 67.81 285 ASP A N 1
ATOM 2208 C CA . ASP A 1 285 ? 14.806 -8.527 -3.226 1.00 67.81 285 ASP A CA 1
ATOM 2209 C C . ASP A 1 285 ? 14.424 -8.856 -1.758 1.00 67.81 285 ASP A C 1
ATOM 2211 O O . ASP A 1 285 ? 14.669 -9.962 -1.280 1.00 67.81 285 ASP A O 1
ATOM 2215 N N . GLY A 1 286 ? 13.872 -7.897 -1.004 1.00 76.94 286 GLY A N 1
ATOM 2216 C CA . GLY A 1 286 ? 13.324 -8.110 0.345 1.00 76.94 286 GLY A CA 1
ATOM 2217 C C . GLY A 1 286 ? 11.913 -7.548 0.544 1.00 76.94 286 GLY A C 1
ATOM 2218 O O . GLY A 1 286 ? 11.423 -7.502 1.677 1.00 76.94 286 GLY A O 1
ATOM 2219 N N . ASN A 1 287 ? 11.278 -7.074 -0.528 1.00 87.94 287 ASN A N 1
ATOM 2220 C CA . ASN A 1 287 ? 9.965 -6.453 -0.499 1.00 87.94 287 ASN A CA 1
ATOM 2221 C C . ASN A 1 287 ? 8.884 -7.517 -0.755 1.00 87.94 287 ASN A C 1
ATOM 2223 O O . ASN A 1 287 ? 8.823 -8.063 -1.852 1.00 87.94 287 ASN A O 1
ATOM 2227 N N . PRO A 1 288 ? 8.006 -7.823 0.214 1.00 88.94 288 PRO A N 1
ATOM 2228 C CA . PRO A 1 288 ? 7.047 -8.912 0.057 1.00 88.94 288 PRO A CA 1
ATOM 2229 C C . PRO A 1 288 ? 5.846 -8.553 -0.830 1.00 88.94 288 PRO A C 1
ATOM 2231 O O . PRO A 1 288 ? 4.945 -9.373 -0.952 1.00 88.94 288 PRO A O 1
ATOM 2234 N N . PHE A 1 289 ? 5.793 -7.338 -1.388 1.00 90.88 289 PHE A N 1
ATOM 2235 C CA . PHE A 1 289 ? 4.669 -6.859 -2.195 1.00 90.88 289 PHE A CA 1
ATOM 2236 C C . PHE A 1 289 ? 5.044 -6.491 -3.630 1.00 90.88 289 PHE A C 1
ATOM 2238 O O . PHE A 1 289 ? 4.127 -6.276 -4.414 1.00 90.88 289 PHE A O 1
ATOM 2245 N N . VAL A 1 290 ? 6.333 -6.350 -3.970 1.00 90.25 290 VAL A N 1
ATOM 2246 C CA . VAL A 1 290 ? 6.793 -5.848 -5.279 1.00 90.25 290 VAL A CA 1
ATOM 2247 C C . VAL A 1 290 ? 7.967 -6.671 -5.793 1.00 90.25 290 VAL A C 1
ATOM 2249 O O . VAL A 1 290 ? 8.976 -6.798 -5.103 1.00 90.25 290 VAL A O 1
ATOM 2252 N N . GLU A 1 291 ? 7.871 -7.137 -7.036 1.00 88.88 291 GLU A N 1
ATOM 2253 C CA . GLU A 1 291 ? 8.928 -7.881 -7.725 1.00 88.88 291 GLU A CA 1
ATOM 2254 C C . GLU A 1 291 ? 9.181 -7.314 -9.131 1.00 88.88 291 GLU A C 1
ATOM 2256 O O . GLU A 1 291 ? 8.256 -6.906 -9.840 1.00 88.88 291 GLU A O 1
ATOM 2261 N N . ASP A 1 292 ? 10.455 -7.265 -9.528 1.00 88.19 292 ASP A N 1
ATOM 2262 C CA . ASP A 1 292 ? 10.880 -6.852 -10.868 1.00 88.19 292 ASP A CA 1
ATOM 2263 C C . ASP A 1 292 ? 10.946 -8.058 -11.805 1.00 88.19 292 ASP A C 1
ATOM 2265 O O . ASP A 1 292 ? 11.595 -9.058 -11.498 1.00 88.19 292 ASP A O 1
ATOM 2269 N N . VAL A 1 293 ? 10.398 -7.925 -13.012 1.00 88.75 293 VAL A N 1
ATOM 2270 C CA . VAL A 1 293 ? 10.675 -8.877 -14.091 1.00 88.75 293 VAL A CA 1
ATOM 2271 C C . VAL A 1 293 ? 12.028 -8.515 -14.727 1.00 88.75 293 VAL A C 1
ATOM 2273 O O . VAL A 1 293 ? 12.184 -7.399 -15.239 1.00 88.75 293 VAL A O 1
ATOM 2276 N N . PRO A 1 294 ? 13.030 -9.416 -14.728 1.00 85.75 294 PRO A N 1
ATOM 2277 C CA . PRO A 1 294 ? 14.353 -9.112 -15.260 1.00 85.75 294 PRO A CA 1
ATOM 2278 C C . PRO A 1 294 ? 14.334 -8.930 -16.784 1.00 85.75 294 PRO A C 1
ATOM 2280 O O . PRO A 1 294 ? 13.926 -9.811 -17.538 1.00 85.75 294 PRO A O 1
ATOM 2283 N N . VAL A 1 295 ? 14.852 -7.789 -17.246 1.00 86.81 295 VAL A N 1
ATOM 2284 C CA . VAL A 1 295 ? 15.018 -7.469 -18.674 1.00 86.81 295 VAL A CA 1
ATOM 2285 C C . VAL A 1 295 ? 16.459 -7.771 -19.093 1.00 86.81 295 VAL A C 1
ATOM 2287 O O . VAL A 1 295 ? 17.380 -6.997 -18.806 1.00 86.81 295 VAL A O 1
ATOM 2290 N N . TYR A 1 296 ? 16.670 -8.924 -19.729 1.00 86.81 296 TYR A N 1
ATOM 2291 C CA . TYR A 1 296 ? 18.005 -9.447 -20.054 1.00 86.81 296 TYR A CA 1
ATOM 2292 C C . TYR A 1 296 ? 18.702 -8.690 -21.199 1.00 86.81 296 TYR A C 1
ATOM 2294 O O . TYR A 1 296 ? 19.913 -8.474 -21.156 1.00 86.81 296 TYR A O 1
ATOM 2302 N N . ASP A 1 297 ? 17.942 -8.216 -22.185 1.00 87.50 297 ASP A N 1
ATOM 2303 C CA . ASP A 1 297 ? 18.407 -7.507 -23.385 1.00 87.50 297 ASP A CA 1
ATOM 2304 C C . ASP A 1 297 ? 18.598 -5.990 -23.183 1.00 87.50 297 ASP A C 1
ATOM 2306 O O . ASP A 1 297 ? 18.989 -5.280 -24.109 1.00 87.50 297 ASP A O 1
ATOM 2310 N N . ARG A 1 298 ? 18.422 -5.482 -21.953 1.00 85.56 298 ARG A N 1
ATOM 2311 C CA . ARG A 1 298 ? 18.501 -4.052 -21.570 1.00 85.56 298 ARG A CA 1
ATOM 2312 C C . ARG A 1 298 ? 19.755 -3.283 -22.016 1.00 85.56 298 ARG A C 1
ATOM 2314 O O . ARG A 1 298 ? 19.777 -2.059 -21.925 1.00 85.56 298 ARG A O 1
ATOM 2321 N N . PHE A 1 299 ? 20.818 -3.981 -22.418 1.00 83.19 299 PHE A N 1
ATOM 2322 C CA . PHE A 1 299 ? 22.071 -3.398 -22.914 1.00 83.19 299 PHE A CA 1
ATOM 2323 C C . PHE A 1 299 ? 22.068 -3.154 -24.434 1.00 83.19 299 PHE A C 1
ATOM 2325 O O . PHE A 1 299 ? 22.845 -2.331 -24.913 1.00 83.19 299 PHE A O 1
ATOM 2332 N N . LEU A 1 300 ? 21.191 -3.841 -25.174 1.00 86.25 300 LEU A N 1
ATOM 2333 C CA . LEU A 1 300 ? 21.000 -3.722 -26.624 1.00 86.25 300 LEU A CA 1
ATOM 2334 C C . LEU A 1 300 ? 19.982 -2.634 -26.998 1.00 86.25 300 LEU A C 1
ATOM 2336 O O . LEU A 1 300 ? 19.843 -2.289 -28.168 1.00 86.25 300 LEU A O 1
ATOM 2340 N N . LEU A 1 301 ? 19.271 -2.086 -26.010 1.00 88.56 301 LEU A N 1
ATOM 2341 C CA . LEU A 1 301 ? 18.177 -1.138 -26.194 1.00 88.56 301 LEU A CA 1
ATOM 2342 C C . LEU A 1 301 ? 18.565 0.258 -25.688 1.00 88.56 301 LEU A C 1
ATOM 2344 O O . LEU A 1 301 ? 19.078 0.415 -24.582 1.00 88.56 301 LEU A O 1
ATOM 2348 N N . SER A 1 302 ? 18.253 1.301 -26.462 1.00 89.19 302 SER A N 1
ATOM 2349 C CA . SER A 1 302 ? 18.444 2.706 -26.052 1.00 89.19 302 SER A CA 1
ATOM 2350 C C . SER A 1 302 ? 17.508 3.135 -24.904 1.00 89.19 302 SER A C 1
ATOM 2352 O O . SER A 1 302 ? 17.806 4.066 -24.148 1.00 89.19 302 SER A O 1
ATOM 2354 N N . GLY A 1 303 ? 16.399 2.412 -24.742 1.00 89.75 303 GLY A N 1
ATOM 2355 C CA . GLY A 1 303 ? 15.507 2.422 -23.589 1.00 89.75 303 GLY A CA 1
ATOM 2356 C C . GLY A 1 303 ? 14.666 1.147 -23.583 1.00 89.75 303 GLY A C 1
ATOM 2357 O O . GLY A 1 303 ? 14.368 0.599 -24.645 1.00 89.75 303 GLY A O 1
ATOM 2358 N N . TYR A 1 304 ? 14.287 0.684 -22.398 1.00 90.31 304 TYR A N 1
ATOM 2359 C CA . TYR A 1 304 ? 13.541 -0.559 -22.191 1.00 90.31 304 TYR A CA 1
ATOM 2360 C C . TYR A 1 304 ? 12.373 -0.329 -21.232 1.00 90.31 304 TYR A C 1
ATOM 2362 O O . TYR A 1 304 ? 12.331 0.680 -20.524 1.00 90.31 304 TYR A O 1
ATOM 2370 N N . ASP A 1 305 ? 11.434 -1.266 -21.201 1.00 90.19 305 ASP A N 1
ATOM 2371 C CA . ASP A 1 305 ? 10.305 -1.223 -20.278 1.00 90.19 305 ASP A CA 1
ATOM 2372 C C . ASP A 1 305 ? 10.645 -2.065 -19.055 1.00 90.19 305 ASP A C 1
ATOM 2374 O O . ASP A 1 305 ? 10.811 -3.277 -19.158 1.00 90.19 305 ASP A O 1
ATOM 2378 N N . GLN A 1 306 ? 10.783 -1.423 -17.895 1.00 89.19 306 GLN A N 1
ATOM 2379 C CA . GLN A 1 306 ? 10.843 -2.150 -16.634 1.00 89.19 306 GLN A CA 1
ATOM 2380 C C . GLN A 1 306 ? 9.418 -2.559 -16.275 1.00 89.19 306 GLN A C 1
ATOM 2382 O O . GLN A 1 306 ? 8.562 -1.699 -16.059 1.00 89.19 306 GLN A O 1
ATOM 2387 N N . ILE A 1 307 ? 9.180 -3.865 -16.233 1.00 90.75 307 ILE A N 1
ATOM 2388 C CA . ILE A 1 307 ? 7.937 -4.437 -15.731 1.00 90.75 307 ILE A CA 1
ATOM 2389 C C . ILE A 1 307 ? 8.158 -4.757 -14.255 1.00 90.75 307 ILE A C 1
ATOM 2391 O O . ILE A 1 307 ? 9.033 -5.548 -13.915 1.00 90.75 307 ILE A O 1
ATOM 2395 N N . GLU A 1 308 ? 7.354 -4.142 -13.400 1.00 91.06 308 GLU A N 1
ATOM 2396 C CA . GLU A 1 308 ? 7.243 -4.475 -11.980 1.00 91.06 308 GLU A CA 1
ATOM 2397 C C . GLU A 1 308 ? 5.850 -5.084 -11.776 1.00 91.06 308 GLU A C 1
ATOM 2399 O O . GLU A 1 308 ? 4.892 -4.679 -12.443 1.00 91.06 308 GLU A O 1
ATOM 2404 N N . TYR A 1 309 ? 5.689 -6.034 -10.863 1.00 90.69 309 TYR A N 1
ATOM 2405 C CA . TYR A 1 309 ? 4.359 -6.436 -10.416 1.00 90.69 309 TYR A CA 1
ATOM 2406 C C . TYR A 1 309 ? 4.220 -6.250 -8.913 1.00 90.69 309 TYR A C 1
ATOM 2408 O O . TYR A 1 309 ? 5.155 -6.488 -8.153 1.00 90.69 309 TYR A O 1
ATOM 2416 N N . LEU A 1 310 ? 3.043 -5.778 -8.509 1.00 91.62 310 LEU A N 1
ATOM 2417 C CA . LEU A 1 310 ? 2.646 -5.631 -7.122 1.00 91.62 310 LEU A CA 1
ATOM 2418 C C . LEU A 1 310 ? 1.539 -6.644 -6.841 1.00 91.62 310 LEU A C 1
ATOM 2420 O O . LEU A 1 310 ? 0.480 -6.596 -7.471 1.00 91.62 310 LEU A O 1
ATOM 2424 N N . ASP A 1 311 ? 1.785 -7.551 -5.902 1.00 92.19 311 ASP A N 1
ATOM 2425 C CA . ASP A 1 311 ? 0.816 -8.550 -5.460 1.00 92.19 311 ASP A CA 1
ATOM 2426 C C . ASP A 1 311 ? 0.465 -8.324 -3.987 1.00 92.19 311 ASP A C 1
ATOM 2428 O O . ASP A 1 311 ? 1.252 -8.582 -3.077 1.00 92.19 311 ASP A O 1
ATOM 2432 N N . PHE A 1 312 ? -0.728 -7.784 -3.746 1.00 94.44 312 PHE A N 1
ATOM 2433 C CA . PHE A 1 312 ? -1.252 -7.611 -2.400 1.00 94.44 312 PHE A CA 1
ATOM 2434 C C . PHE A 1 312 ? -2.222 -8.742 -2.070 1.00 94.44 312 PHE A C 1
ATOM 2436 O O . PHE A 1 312 ? -3.291 -8.836 -2.673 1.00 94.44 312 PHE A O 1
ATOM 2443 N N . ARG A 1 313 ? -1.890 -9.553 -1.059 1.00 95.94 313 ARG A N 1
ATOM 2444 C CA . ARG A 1 313 ? -2.743 -10.633 -0.541 1.00 95.94 313 ARG A CA 1
ATOM 2445 C C . ARG A 1 313 ? -2.963 -10.463 0.959 1.00 95.94 313 ARG A C 1
ATOM 2447 O O . ARG A 1 313 ? -2.000 -10.297 1.703 1.00 95.94 313 ARG A O 1
ATOM 2454 N N . LEU A 1 314 ? -4.220 -10.503 1.394 1.00 97.44 314 LEU A N 1
ATOM 2455 C CA . LEU A 1 314 ? -4.680 -10.350 2.776 1.00 97.44 314 LEU A CA 1
ATOM 2456 C C . LEU A 1 314 ? -5.480 -11.587 3.188 1.00 97.44 314 LEU A C 1
ATOM 2458 O O . LEU A 1 314 ? -6.497 -11.893 2.566 1.00 97.44 314 LEU A O 1
ATOM 2462 N N . ASN A 1 315 ? -5.046 -12.246 4.267 1.00 96.62 315 ASN A N 1
ATOM 2463 C CA . ASN A 1 315 ? -5.642 -13.476 4.804 1.00 96.62 315 ASN A CA 1
ATOM 2464 C C . ASN A 1 315 ? -5.785 -14.610 3.753 1.00 96.62 315 ASN A C 1
ATOM 2466 O O . ASN A 1 315 ? -6.674 -15.450 3.865 1.00 96.62 315 ASN A O 1
ATOM 2470 N N . GLU A 1 316 ? -4.926 -14.643 2.727 1.00 95.62 316 GLU A N 1
ATOM 2471 C CA . GLU A 1 316 ? -4.955 -15.649 1.655 1.00 95.62 316 GLU A CA 1
ATOM 2472 C C . GLU A 1 316 ? -4.226 -16.922 2.104 1.00 95.62 316 GLU A C 1
ATOM 2474 O O . GLU A 1 316 ? -2.991 -16.986 2.074 1.00 95.62 316 GLU A O 1
ATOM 2479 N N . ALA A 1 317 ? -5.005 -17.933 2.499 1.00 92.88 317 ALA A N 1
ATOM 2480 C CA . ALA A 1 317 ? -4.542 -19.179 3.118 1.00 92.88 317 ALA A CA 1
ATOM 2481 C C . ALA A 1 317 ? -3.409 -19.875 2.343 1.00 92.88 317 ALA A C 1
ATOM 2483 O O . ALA A 1 317 ? -2.409 -20.283 2.925 1.00 92.88 317 ALA A O 1
ATOM 2484 N N . ARG A 1 318 ? -3.485 -19.926 1.002 1.00 92.81 318 ARG A N 1
ATOM 2485 C CA . ARG A 1 318 ? -2.444 -20.565 0.166 1.00 92.81 318 ARG A CA 1
ATOM 2486 C C . ARG A 1 318 ? -1.046 -19.954 0.355 1.00 92.81 318 ARG A C 1
ATOM 2488 O O . ARG A 1 318 ? -0.051 -20.609 0.068 1.00 92.81 318 ARG A O 1
ATOM 2495 N N . THR A 1 319 ? -0.975 -18.697 0.785 1.00 93.31 319 THR A N 1
ATOM 2496 C CA . THR A 1 319 ? 0.259 -17.899 0.887 1.00 93.31 319 THR A CA 1
ATOM 2497 C C . THR A 1 319 ? 0.524 -17.353 2.287 1.00 93.31 319 THR A C 1
ATOM 2499 O O . THR A 1 319 ? 1.360 -16.462 2.463 1.00 93.31 319 THR A O 1
ATOM 2502 N N . LEU A 1 320 ? -0.192 -17.863 3.287 1.00 94.44 320 LEU A N 1
ATOM 2503 C CA . LEU A 1 320 ? 0.006 -17.511 4.683 1.00 94.44 320 LEU A CA 1
ATOM 2504 C C . LEU A 1 320 ? 0.741 -18.663 5.391 1.00 94.44 320 LEU A C 1
ATOM 2506 O O . LEU A 1 320 ? 0.369 -19.819 5.197 1.00 94.44 320 LEU A O 1
ATOM 2510 N N . PRO A 1 321 ? 1.783 -18.411 6.208 1.00 95.56 321 PRO A N 1
ATOM 2511 C CA . PRO A 1 321 ? 2.459 -19.498 6.906 1.00 95.56 321 PRO A CA 1
ATOM 2512 C C . PRO A 1 321 ? 1.504 -20.208 7.869 1.00 95.56 321 PRO A C 1
ATOM 2514 O O . PRO A 1 321 ? 0.825 -19.554 8.662 1.00 95.56 321 PRO A O 1
ATOM 2517 N N . THR A 1 322 ? 1.509 -21.541 7.880 1.00 95.56 322 THR A N 1
ATOM 2518 C CA . THR A 1 322 ? 0.589 -22.360 8.694 1.00 95.56 322 THR A CA 1
ATOM 2519 C C . THR A 1 322 ? 0.641 -22.025 10.191 1.00 95.56 322 THR A C 1
ATOM 2521 O O . THR A 1 322 ? -0.373 -22.083 10.880 1.00 95.56 322 THR A O 1
ATOM 2524 N N . ALA A 1 323 ? 1.798 -21.597 10.710 1.00 96.44 323 ALA A N 1
ATOM 2525 C CA . ALA A 1 323 ? 1.927 -21.126 12.092 1.00 96.44 323 ALA A CA 1
ATOM 2526 C C . ALA A 1 323 ? 1.120 -19.838 12.372 1.00 96.44 323 ALA A C 1
ATOM 2528 O O . ALA A 1 323 ? 0.637 -19.643 13.487 1.00 96.44 323 ALA A O 1
ATOM 2529 N N . VAL A 1 324 ? 0.963 -18.959 11.375 1.00 97.12 324 VAL A N 1
ATOM 2530 C CA . VAL A 1 324 ? 0.132 -17.746 11.461 1.00 97.12 324 VAL A CA 1
ATOM 2531 C C . VAL A 1 324 ? -1.347 -18.115 11.356 1.00 97.12 324 VAL A C 1
ATOM 2533 O O . VAL A 1 324 ? -2.133 -17.629 12.160 1.00 97.12 324 VAL A O 1
ATOM 2536 N N . GLU A 1 325 ? -1.723 -19.030 10.457 1.00 95.69 325 GLU A N 1
ATOM 2537 C CA . GLU A 1 325 ? -3.100 -19.548 10.361 1.00 95.69 325 GLU A CA 1
ATOM 2538 C C . GLU A 1 325 ? -3.567 -20.196 11.672 1.00 95.69 325 GLU A C 1
ATOM 2540 O O . GLU A 1 325 ? -4.626 -19.857 12.201 1.00 95.69 325 GLU A O 1
ATOM 2545 N N . GLN A 1 326 ? -2.748 -21.086 12.241 1.00 96.00 326 GLN A N 1
ATOM 2546 C CA . GLN A 1 326 ? -3.010 -21.717 13.538 1.00 96.00 326 GLN A CA 1
ATOM 2547 C C . GLN A 1 326 ? -3.133 -20.673 14.651 1.00 96.00 326 GLN A C 1
ATOM 2549 O O . GLN A 1 326 ? -4.006 -20.782 15.515 1.00 96.00 326 GLN A O 1
ATOM 2554 N N . ARG A 1 327 ? -2.292 -19.630 14.618 1.00 96.50 327 ARG A N 1
ATOM 2555 C CA . ARG A 1 327 ? -2.369 -18.541 15.588 1.00 96.50 327 ARG A CA 1
ATOM 2556 C C . ARG A 1 327 ? -3.658 -17.736 15.439 1.00 96.50 327 ARG A C 1
ATOM 2558 O O . ARG A 1 327 ? -4.308 -17.492 16.448 1.00 96.50 327 ARG A O 1
ATOM 2565 N N . MET A 1 328 ? -4.057 -17.387 14.217 1.00 96.19 328 MET A N 1
ATOM 2566 C CA . MET A 1 328 ? -5.323 -16.705 13.925 1.00 96.19 328 MET A CA 1
ATOM 2567 C C . MET A 1 328 ? -6.532 -17.522 14.387 1.00 96.19 328 MET A C 1
ATOM 2569 O O . MET A 1 328 ? -7.426 -16.967 15.014 1.00 96.19 328 MET A O 1
ATOM 2573 N N . ALA A 1 329 ? -6.549 -18.832 14.123 1.00 94.50 329 ALA A N 1
ATOM 2574 C CA . ALA A 1 329 ? -7.638 -19.720 14.529 1.00 94.50 329 ALA A CA 1
ATOM 2575 C C . ALA A 1 329 ? -7.753 -19.872 16.059 1.00 94.50 329 ALA A C 1
ATOM 2577 O O . ALA A 1 329 ? -8.858 -20.016 16.579 1.00 94.50 329 ALA A O 1
ATOM 2578 N N . SER A 1 330 ? -6.625 -19.818 16.777 1.00 95.12 330 SER A N 1
ATOM 2579 C CA . SER A 1 330 ? -6.577 -19.829 18.247 1.00 95.12 330 SER A CA 1
ATOM 2580 C C . SER A 1 330 ? -6.988 -18.481 18.860 1.00 95.12 330 SER A C 1
ATOM 2582 O O . SER A 1 330 ? -7.765 -18.433 19.810 1.00 95.12 330 SER A O 1
ATOM 2584 N N . ASP A 1 331 ? -6.497 -17.376 18.291 1.00 95.62 331 ASP A N 1
ATOM 2585 C CA . ASP A 1 331 ? -6.750 -16.008 18.759 1.00 95.62 331 ASP A CA 1
ATOM 2586 C C . ASP A 1 331 ? -8.178 -15.520 18.442 1.00 95.62 331 ASP A C 1
ATOM 2588 O O . ASP A 1 331 ? -8.730 -14.706 19.183 1.00 95.62 331 ASP A O 1
ATOM 2592 N N . GLN A 1 332 ? -8.771 -15.974 17.333 1.00 93.00 332 GLN A N 1
ATOM 2593 C CA . GLN A 1 332 ? -10.061 -15.511 16.821 1.00 93.00 332 GLN A CA 1
ATOM 2594 C C . GLN A 1 332 ? -10.983 -16.704 16.501 1.00 93.00 332 GLN A C 1
ATOM 2596 O O . GLN A 1 332 ? -10.964 -17.218 15.378 1.00 93.00 332 GLN A O 1
ATOM 2601 N N . PRO A 1 333 ? -11.849 -17.118 17.448 1.00 89.31 333 PRO A N 1
ATOM 2602 C CA . PRO A 1 333 ? -12.815 -18.190 17.226 1.00 89.31 333 PRO A CA 1
ATOM 2603 C C . PRO A 1 333 ? -13.721 -17.939 16.004 1.00 89.31 333 PRO A C 1
ATOM 2605 O O . PRO A 1 333 ? -14.054 -16.781 15.713 1.00 89.31 333 PRO A O 1
ATOM 2608 N N . PRO A 1 334 ? -14.182 -18.993 15.299 1.00 88.06 334 PRO A N 1
ATOM 2609 C CA . PRO A 1 334 ? -15.058 -18.852 14.138 1.00 88.06 334 PRO A CA 1
ATOM 2610 C C . PRO A 1 334 ? -16.290 -17.980 14.427 1.00 88.06 334 PRO A C 1
ATOM 2612 O O . PRO A 1 334 ? -17.054 -18.238 15.353 1.00 88.06 334 PRO A O 1
ATOM 2615 N N . GLY A 1 335 ? -16.479 -16.926 13.629 1.00 86.62 335 GLY A N 1
ATOM 2616 C CA . GLY A 1 335 ? -17.594 -15.982 13.774 1.00 86.62 335 GLY A CA 1
ATOM 2617 C C . GLY A 1 335 ? -17.436 -14.911 14.866 1.00 86.62 335 GLY A C 1
ATOM 2618 O O . GLY A 1 335 ? -18.289 -14.027 14.947 1.00 86.62 335 GLY A O 1
ATOM 2619 N N . ALA A 1 336 ? -16.361 -14.920 15.666 1.00 91.88 336 ALA A N 1
ATOM 2620 C CA . ALA A 1 336 ? -16.129 -13.892 16.688 1.00 91.88 336 ALA A CA 1
ATOM 2621 C C . ALA A 1 336 ? -15.945 -12.489 16.079 1.00 91.88 336 ALA A C 1
ATOM 2623 O O . ALA A 1 336 ? -16.484 -11.509 16.605 1.00 91.88 336 ALA A O 1
ATOM 2624 N N . ALA A 1 337 ? -15.244 -12.411 14.943 1.00 93.69 337 ALA A N 1
ATOM 2625 C CA . ALA A 1 337 ? -15.046 -11.193 14.168 1.00 93.69 337 ALA A CA 1
ATOM 2626 C C . ALA A 1 337 ? -15.333 -11.400 12.672 1.00 93.69 337 ALA A C 1
ATOM 2628 O O . ALA A 1 337 ? -15.171 -12.495 12.132 1.00 93.69 337 ALA A O 1
ATOM 2629 N N . ARG A 1 338 ? -15.746 -10.323 11.996 1.00 94.69 338 ARG A N 1
ATOM 2630 C CA . ARG A 1 338 ? -15.990 -10.263 10.550 1.00 94.69 33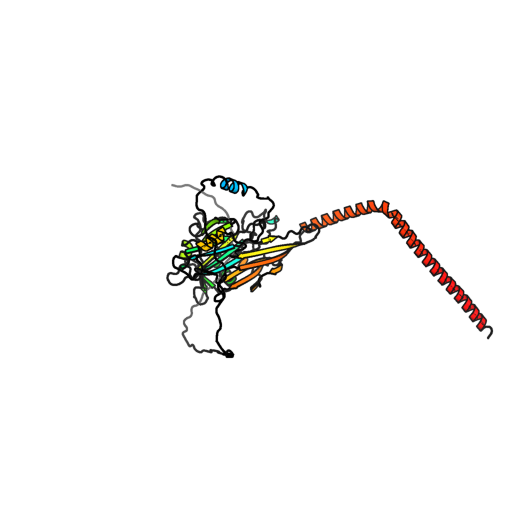8 ARG A CA 1
ATOM 2631 C C . ARG A 1 338 ? -15.322 -9.033 9.939 1.00 94.69 338 ARG A C 1
ATOM 2633 O O . ARG A 1 338 ? -15.534 -7.909 10.396 1.00 94.69 338 ARG A O 1
ATOM 2640 N N . MET A 1 339 ? -14.597 -9.239 8.846 1.00 96.31 339 MET A N 1
ATOM 2641 C CA . MET A 1 339 ? -14.079 -8.143 8.033 1.00 96.31 339 MET A CA 1
ATOM 2642 C C . MET A 1 339 ? -15.224 -7.584 7.172 1.00 96.31 339 MET A C 1
ATOM 2644 O O . MET A 1 339 ? -15.788 -8.282 6.323 1.00 96.31 339 MET A O 1
ATOM 2648 N N . SER A 1 340 ? -15.640 -6.348 7.451 1.00 96.38 340 SER A N 1
ATOM 2649 C CA . SER A 1 340 ? -16.758 -5.663 6.787 1.00 96.38 340 SER A CA 1
ATOM 2650 C C . SER A 1 340 ? -16.337 -4.973 5.490 1.00 96.38 340 SER A C 1
ATOM 2652 O O . SER A 1 340 ? -17.158 -4.822 4.581 1.00 96.38 340 SER A O 1
ATOM 2654 N N . LEU A 1 341 ? -15.073 -4.564 5.388 1.00 96.81 341 LEU A N 1
ATOM 2655 C CA . LEU A 1 341 ? -14.531 -3.817 4.259 1.00 96.81 341 LEU A CA 1
ATOM 2656 C C . LEU A 1 341 ? -13.025 -4.065 4.133 1.00 96.81 341 LEU A C 1
ATOM 2658 O O . LEU A 1 341 ? -12.309 -4.070 5.130 1.00 96.81 341 LEU A O 1
ATOM 2662 N N . VAL A 1 342 ? -12.556 -4.212 2.897 1.00 97.50 342 VAL A N 1
ATOM 2663 C CA . VAL A 1 342 ? -11.142 -4.097 2.529 1.00 97.50 342 VAL A CA 1
ATOM 2664 C C . VAL A 1 342 ? -11.014 -2.976 1.505 1.00 97.50 342 VAL A C 1
ATOM 2666 O O . VAL A 1 342 ? -11.702 -2.987 0.481 1.00 97.50 342 VAL A O 1
ATOM 2669 N N . ALA A 1 343 ? -10.146 -2.008 1.781 1.00 96.38 343 ALA A N 1
ATOM 2670 C CA . ALA A 1 343 ? -9.720 -0.990 0.829 1.00 96.38 343 ALA A CA 1
ATOM 2671 C C . ALA A 1 343 ? -8.222 -1.162 0.583 1.00 96.38 343 ALA A C 1
ATOM 2673 O O . ALA A 1 343 ? -7.420 -0.972 1.495 1.00 96.38 343 ALA A O 1
ATOM 2674 N N . PHE A 1 344 ? -7.855 -1.519 -0.643 1.00 96.12 344 PHE A N 1
ATOM 2675 C CA . PHE A 1 344 ? -6.470 -1.571 -1.091 1.00 96.12 344 PHE A CA 1
ATOM 2676 C C . PHE A 1 344 ? -6.190 -0.373 -1.997 1.00 96.12 344 PHE A C 1
ATOM 2678 O O . PHE A 1 344 ? -6.976 -0.054 -2.888 1.00 96.12 344 PHE A O 1
ATOM 2685 N N . LEU A 1 345 ? -5.075 0.305 -1.768 1.00 95.06 345 LEU A N 1
ATOM 2686 C CA . LEU A 1 345 ? -4.661 1.493 -2.492 1.00 95.06 345 LEU A CA 1
ATOM 2687 C C . LEU A 1 345 ? -3.179 1.362 -2.837 1.00 95.06 345 LEU A C 1
ATOM 2689 O O . LEU A 1 345 ? -2.382 1.047 -1.959 1.00 95.06 345 LEU A O 1
ATOM 2693 N N . THR A 1 346 ? -2.796 1.656 -4.079 1.00 94.62 346 THR A N 1
ATOM 2694 C CA . THR A 1 346 ? -1.384 1.861 -4.432 1.00 94.62 346 THR A CA 1
ATOM 2695 C C . THR A 1 346 ? -1.175 3.239 -5.047 1.00 94.62 346 THR A C 1
ATOM 2697 O O . THR A 1 346 ? -1.968 3.684 -5.880 1.00 94.62 346 THR A O 1
ATOM 2700 N N . ALA A 1 347 ? -0.135 3.933 -4.592 1.00 94.31 347 ALA A N 1
ATOM 2701 C CA . ALA A 1 347 ? 0.307 5.220 -5.108 1.00 94.31 347 ALA A CA 1
ATOM 2702 C C . ALA A 1 347 ? 1.625 5.024 -5.864 1.00 94.31 347 ALA A C 1
ATOM 2704 O O . ALA A 1 347 ? 2.628 4.629 -5.267 1.00 94.31 347 ALA A O 1
ATOM 2705 N N . VAL A 1 348 ? 1.621 5.315 -7.165 1.00 93.19 348 VAL A N 1
ATOM 2706 C CA . VAL A 1 348 ? 2.756 5.112 -8.081 1.00 93.19 348 VAL A CA 1
ATOM 2707 C C . VAL A 1 348 ? 3.042 6.391 -8.881 1.00 93.19 348 VAL A C 1
ATOM 2709 O O . VAL A 1 348 ? 2.144 7.224 -9.031 1.00 93.19 348 VAL A O 1
ATOM 2712 N N . PRO A 1 349 ? 4.258 6.599 -9.415 1.00 91.38 349 PRO A N 1
ATOM 2713 C CA . PRO A 1 349 ? 4.533 7.719 -10.315 1.00 91.38 349 PRO A CA 1
ATOM 2714 C C . PRO A 1 349 ? 3.692 7.630 -11.594 1.00 91.38 349 PRO A C 1
ATOM 2716 O O . PRO A 1 349 ? 3.502 6.543 -12.125 1.00 91.38 349 PRO A O 1
ATOM 2719 N N . VAL A 1 350 ? 3.265 8.763 -12.159 1.00 90.75 350 VAL A N 1
ATOM 2720 C CA . VAL A 1 350 ? 2.498 8.815 -13.426 1.00 90.75 350 VAL A CA 1
ATOM 2721 C C . VAL A 1 350 ? 3.255 8.228 -14.631 1.00 90.75 350 VAL A C 1
ATOM 2723 O O . VAL A 1 350 ? 2.652 7.906 -15.646 1.00 90.75 350 VAL A O 1
ATOM 2726 N N . SER A 1 351 ? 4.578 8.069 -14.526 1.00 86.56 351 SER A N 1
ATOM 2727 C CA . SER A 1 351 ? 5.414 7.383 -15.520 1.00 86.56 351 SER A CA 1
ATOM 2728 C C . SER A 1 351 ? 5.348 5.851 -15.454 1.00 86.56 351 SER A C 1
ATOM 2730 O O . SER A 1 351 ? 5.974 5.198 -16.287 1.00 86.56 351 SER A O 1
ATOM 2732 N N . ALA A 1 352 ? 4.681 5.288 -14.442 1.00 86.94 352 ALA A N 1
ATOM 2733 C CA . ALA A 1 352 ? 4.396 3.865 -14.322 1.00 86.94 352 ALA A CA 1
ATOM 2734 C C . ALA A 1 352 ? 2.963 3.611 -14.807 1.00 86.94 352 ALA A C 1
ATOM 2736 O O . ALA A 1 352 ? 1.992 3.997 -14.156 1.00 86.94 352 ALA A O 1
ATOM 2737 N N . GLU A 1 353 ? 2.836 2.976 -15.965 1.00 82.94 353 GLU A N 1
ATOM 2738 C CA . GLU A 1 353 ? 1.557 2.624 -16.568 1.00 82.94 353 GLU A CA 1
ATOM 2739 C C . GLU A 1 353 ? 0.997 1.346 -15.930 1.00 82.94 353 GLU A C 1
ATOM 2741 O O . GLU A 1 353 ? 1.701 0.341 -15.790 1.00 82.94 353 GLU A O 1
ATOM 2746 N N . LEU A 1 354 ? -0.283 1.369 -15.551 1.00 85.00 354 LEU A N 1
ATOM 2747 C CA . LEU A 1 354 ? -1.007 0.171 -15.135 1.00 85.00 354 LEU A CA 1
ATOM 2748 C C . LEU A 1 354 ? -1.392 -0.635 -16.379 1.00 85.00 354 LEU A C 1
ATOM 2750 O O . LEU A 1 354 ? -2.322 -0.263 -17.088 1.00 85.00 354 LEU A O 1
ATOM 2754 N N . SER A 1 355 ? -0.696 -1.745 -16.620 1.00 78.75 355 SER A N 1
ATOM 2755 C CA . SER A 1 355 ? -0.893 -2.565 -17.825 1.00 78.75 355 SER A CA 1
ATOM 2756 C C . SER A 1 355 ? -1.890 -3.713 -17.626 1.00 78.75 355 SER A C 1
ATOM 2758 O O . SER A 1 355 ? -2.597 -4.066 -18.565 1.00 78.75 355 SER A O 1
ATOM 2760 N N . VAL A 1 356 ? -1.988 -4.290 -16.420 1.00 76.81 356 VAL A N 1
ATOM 2761 C CA . VAL A 1 356 ? -2.978 -5.333 -16.068 1.00 76.81 356 VAL A CA 1
ATOM 2762 C C . VAL A 1 356 ? -3.358 -5.222 -14.588 1.00 76.81 356 VAL A C 1
ATOM 2764 O O . VAL A 1 356 ? -2.488 -5.007 -13.746 1.00 76.81 356 VAL A O 1
ATOM 2767 N N . ALA A 1 357 ? -4.632 -5.443 -14.255 1.00 74.31 357 ALA A N 1
ATOM 2768 C CA . ALA A 1 357 ? -5.087 -5.711 -12.888 1.00 74.31 357 ALA A CA 1
ATOM 2769 C C . ALA A 1 357 ? -6.025 -6.931 -12.872 1.00 74.31 357 ALA A C 1
ATOM 2771 O O . ALA A 1 357 ? -6.879 -7.050 -13.747 1.00 74.31 357 ALA A O 1
ATOM 2772 N N . ASN A 1 358 ? -5.886 -7.833 -11.892 1.00 75.06 358 ASN A N 1
ATOM 2773 C CA . ASN A 1 358 ? -6.744 -9.031 -11.793 1.00 75.06 358 ASN A CA 1
ATOM 2774 C C . ASN A 1 358 ? -8.140 -8.749 -11.205 1.00 75.06 358 ASN A C 1
ATOM 2776 O O . ASN A 1 358 ? -9.063 -9.541 -11.373 1.00 75.06 358 ASN A O 1
ATOM 2780 N N . THR A 1 359 ? -8.270 -7.633 -10.492 1.00 75.06 359 THR A N 1
ATOM 2781 C CA . THR A 1 359 ? -9.475 -7.189 -9.795 1.00 75.06 359 THR A CA 1
ATOM 2782 C C . THR A 1 359 ? -9.838 -5.816 -10.335 1.00 75.06 359 THR A C 1
ATOM 2784 O O . THR A 1 359 ? -8.969 -4.944 -10.427 1.00 75.06 359 THR A O 1
ATOM 2787 N N . GLU A 1 360 ? -11.112 -5.601 -10.663 1.00 75.69 360 GLU A N 1
ATOM 2788 C CA . GLU A 1 360 ? -11.613 -4.291 -11.086 1.00 75.69 360 GLU A CA 1
ATOM 2789 C C . GLU A 1 360 ? -11.296 -3.233 -10.019 1.00 75.69 360 GLU A C 1
ATOM 2791 O O . GLU A 1 360 ? -11.683 -3.357 -8.850 1.00 75.69 360 GLU A O 1
ATOM 2796 N N . PHE A 1 361 ? -10.556 -2.191 -10.405 1.00 76.88 361 PHE A N 1
ATOM 2797 C CA . PHE A 1 361 ? -10.286 -1.074 -9.509 1.00 76.88 361 PHE A CA 1
ATOM 2798 C C . PHE A 1 361 ? -11.533 -0.194 -9.400 1.00 76.88 361 PHE A C 1
ATOM 2800 O O . PHE A 1 361 ? -12.226 0.084 -10.373 1.00 76.88 361 PHE A O 1
ATOM 2807 N N . HIS A 1 362 ? -11.820 0.268 -8.189 1.00 75.38 362 HIS A N 1
ATOM 2808 C CA . HIS A 1 362 ? -13.000 1.072 -7.892 1.00 75.38 362 HIS A CA 1
ATOM 2809 C C . HIS A 1 362 ? -12.833 2.520 -8.374 1.00 75.38 362 HIS A C 1
ATOM 2811 O O . HIS A 1 362 ? -13.791 3.099 -8.881 1.00 75.38 362 HIS A O 1
ATOM 2817 N N . LYS A 1 363 ? -11.641 3.121 -8.206 1.00 87.44 363 LYS A N 1
ATOM 2818 C CA . LYS A 1 363 ? -11.315 4.486 -8.671 1.00 87.44 363 LYS A CA 1
ATOM 2819 C C . LYS A 1 363 ? -9.823 4.642 -8.977 1.00 87.44 363 LYS A C 1
ATOM 2821 O O . LYS A 1 363 ? -8.994 4.012 -8.323 1.00 87.44 363 LYS A O 1
ATOM 2826 N N . MET A 1 364 ? -9.496 5.563 -9.883 1.00 91.31 364 MET A N 1
ATOM 2827 C CA . MET A 1 364 ? -8.149 6.123 -10.040 1.00 91.31 364 MET A CA 1
ATOM 2828 C C . MET A 1 364 ? -8.188 7.657 -9.972 1.00 91.31 364 MET A C 1
ATOM 2830 O O . MET A 1 364 ? -9.188 8.256 -10.367 1.00 91.31 364 MET A O 1
ATOM 2834 N N . ARG A 1 365 ? -7.129 8.302 -9.464 1.00 92.00 365 ARG A N 1
ATOM 2835 C CA . ARG A 1 365 ? -6.975 9.772 -9.500 1.00 92.00 365 ARG A CA 1
ATOM 2836 C C . ARG A 1 365 ? -5.513 10.213 -9.485 1.00 92.00 365 ARG A C 1
ATOM 2838 O O . ARG A 1 365 ? -4.662 9.518 -8.937 1.00 92.00 365 ARG A O 1
ATOM 2845 N N . LEU A 1 366 ? -5.246 11.403 -10.021 1.00 93.38 366 LEU A N 1
ATOM 2846 C CA . LEU A 1 366 ? -3.991 12.116 -9.780 1.00 93.38 366 LEU A CA 1
ATOM 2847 C C . LEU A 1 366 ? -3.956 12.619 -8.326 1.00 93.38 366 LEU A C 1
ATOM 2849 O O . LEU A 1 366 ? -4.974 13.060 -7.795 1.00 93.38 366 LEU A O 1
ATOM 2853 N N . LEU A 1 367 ? -2.791 12.540 -7.692 1.00 92.56 367 LEU A N 1
ATOM 2854 C CA . LEU A 1 367 ? -2.574 12.920 -6.301 1.00 92.56 367 LEU A CA 1
ATOM 2855 C C . LEU A 1 367 ? -2.268 14.424 -6.164 1.00 92.56 367 LEU A C 1
ATOM 2857 O O . LEU A 1 367 ? -1.387 14.963 -6.838 1.00 92.56 367 LEU A O 1
ATOM 2861 N N . GLU A 1 368 ? -2.954 15.101 -5.245 1.00 92.62 368 GLU A N 1
ATOM 2862 C CA . GLU A 1 368 ? -2.861 16.546 -5.024 1.00 92.62 368 GLU A CA 1
ATOM 2863 C C . GLU A 1 368 ? -1.561 16.926 -4.271 1.00 92.62 368 GLU A C 1
ATOM 2865 O O . GLU A 1 368 ? -1.542 17.041 -3.045 1.00 92.62 368 GLU A O 1
ATOM 2870 N N . TYR A 1 369 ? -0.448 17.108 -4.997 1.00 91.00 369 TYR A N 1
ATOM 2871 C CA . TYR A 1 369 ? 0.909 17.273 -4.433 1.00 91.00 369 TYR A CA 1
ATOM 2872 C C . TYR A 1 369 ? 1.036 18.148 -3.156 1.00 91.00 369 TYR A C 1
ATOM 2874 O O . TYR A 1 369 ? 1.727 17.708 -2.232 1.00 91.00 369 TYR A O 1
ATOM 2882 N N . PRO A 1 370 ? 0.397 19.334 -3.023 1.00 90.44 370 PRO A N 1
ATOM 2883 C CA . PRO A 1 370 ? 0.509 20.146 -1.804 1.00 90.44 370 PRO A CA 1
ATOM 2884 C C . PRO A 1 370 ? 0.009 19.437 -0.536 1.00 90.44 370 PRO A C 1
ATOM 2886 O O . PRO A 1 370 ? 0.686 19.480 0.488 1.00 90.44 370 PRO A O 1
ATOM 2889 N N . ILE A 1 371 ? -1.121 18.726 -0.622 1.00 90.81 371 ILE A N 1
ATOM 2890 C CA . ILE A 1 371 ? -1.732 18.003 0.506 1.00 90.81 371 ILE A CA 1
ATOM 2891 C C . ILE A 1 371 ? -0.834 16.825 0.907 1.00 90.81 371 ILE A C 1
ATOM 2893 O O . ILE A 1 371 ? -0.515 16.614 2.079 1.00 90.81 371 ILE A O 1
ATOM 2897 N N . TRP A 1 372 ? -0.394 16.053 -0.087 1.00 92.62 372 TRP A N 1
ATOM 2898 C CA . TRP A 1 372 ? 0.248 14.763 0.153 1.00 92.62 372 TRP A CA 1
ATOM 2899 C C . TRP A 1 372 ? 1.758 14.838 0.381 1.00 92.62 372 TRP A C 1
ATOM 2901 O O . TRP A 1 372 ? 2.296 13.974 1.066 1.00 92.62 372 TRP A O 1
ATOM 2911 N N . SER A 1 373 ? 2.445 15.885 -0.083 1.00 89.44 373 SER A N 1
ATOM 2912 C CA . SER A 1 373 ? 3.868 16.108 0.238 1.00 89.44 373 SER A CA 1
ATOM 2913 C C . SER A 1 373 ? 4.113 16.397 1.729 1.00 89.44 373 SER A C 1
ATOM 2915 O O . SER A 1 373 ? 5.201 16.116 2.238 1.00 89.44 373 SER A O 1
ATOM 2917 N N . ALA A 1 374 ? 3.096 16.884 2.453 1.00 88.31 374 ALA A N 1
ATOM 2918 C CA . ALA A 1 374 ? 3.105 17.007 3.912 1.00 88.31 374 ALA A CA 1
ATOM 2919 C C . ALA A 1 374 ? 2.809 15.675 4.641 1.00 88.31 374 ALA A C 1
ATOM 2921 O O . ALA A 1 374 ? 3.272 15.469 5.764 1.00 88.31 374 ALA A O 1
ATOM 2922 N N . TYR A 1 375 ? 2.055 14.766 4.010 1.00 91.38 375 TYR A N 1
ATOM 2923 C CA . TYR A 1 375 ? 1.715 13.434 4.534 1.00 91.38 375 TYR A CA 1
ATOM 2924 C C . TYR A 1 375 ? 2.833 12.398 4.313 1.00 91.38 375 TYR A C 1
ATOM 2926 O O . TYR A 1 375 ? 3.135 11.587 5.193 1.00 91.38 375 TYR A O 1
ATOM 2934 N N . ALA A 1 376 ? 3.456 12.443 3.136 1.00 90.00 376 ALA A N 1
ATOM 2935 C CA . ALA A 1 376 ? 4.502 11.545 2.662 1.00 90.00 376 ALA A CA 1
ATOM 2936 C C . ALA A 1 376 ? 5.722 12.371 2.198 1.00 90.00 376 ALA A C 1
ATOM 2938 O O . ALA A 1 376 ? 5.826 12.744 1.025 1.00 90.00 376 ALA A O 1
ATOM 2939 N N . PRO A 1 377 ? 6.651 12.716 3.110 1.00 83.38 377 PRO A N 1
ATOM 2940 C CA . PRO A 1 377 ? 7.809 13.536 2.770 1.00 83.38 377 PRO A CA 1
ATOM 2941 C C . PRO A 1 377 ? 8.690 12.889 1.693 1.00 83.38 377 PRO A C 1
ATOM 2943 O O . PRO A 1 377 ? 9.119 11.749 1.829 1.00 83.38 377 PRO A O 1
ATOM 2946 N N . GLY A 1 378 ? 9.024 13.644 0.645 1.00 83.19 378 GLY A N 1
ATOM 2947 C CA . GLY A 1 378 ? 9.834 13.148 -0.478 1.00 83.19 378 GLY A CA 1
ATOM 2948 C C . GLY A 1 378 ? 9.028 12.586 -1.654 1.00 83.19 378 GLY A C 1
ATOM 2949 O O . GLY A 1 378 ? 9.628 12.164 -2.638 1.00 83.19 378 GLY A O 1
ATOM 2950 N N . LEU A 1 379 ? 7.694 12.620 -1.580 1.00 85.56 379 LEU A N 1
ATOM 2951 C CA . LEU A 1 379 ? 6.801 12.277 -2.685 1.00 85.56 379 LEU A CA 1
ATOM 2952 C C . LEU A 1 379 ? 7.073 13.172 -3.917 1.00 85.56 379 LEU A C 1
ATOM 2954 O O . LEU A 1 379 ? 7.192 14.389 -3.753 1.00 85.56 379 LEU A O 1
ATOM 2958 N N . PRO A 1 380 ? 7.197 12.622 -5.142 1.00 85.44 380 PRO A N 1
ATOM 2959 C CA . PRO A 1 380 ? 7.375 13.418 -6.357 1.00 85.44 380 PRO A CA 1
ATOM 2960 C C . PRO A 1 380 ? 6.073 14.116 -6.782 1.00 85.44 380 PRO A C 1
ATOM 2962 O O . PRO A 1 380 ? 4.967 13.720 -6.417 1.00 85.44 380 PRO A O 1
ATOM 2965 N N . THR A 1 381 ? 6.189 15.130 -7.637 1.00 87.19 381 THR A N 1
ATOM 2966 C CA . THR A 1 381 ? 5.047 15.665 -8.392 1.00 87.19 381 THR A CA 1
ATOM 2967 C C . THR A 1 381 ? 4.558 14.639 -9.414 1.00 87.19 381 THR A C 1
ATOM 2969 O O . THR A 1 381 ? 5.381 14.055 -10.117 1.00 87.19 381 THR A O 1
ATOM 2972 N N . GLY A 1 382 ? 3.240 14.475 -9.559 1.00 89.75 382 GLY A N 1
ATOM 2973 C CA . GLY A 1 382 ? 2.663 13.547 -10.538 1.00 89.75 382 GLY A CA 1
ATOM 2974 C C . GLY A 1 382 ? 2.656 12.094 -10.060 1.00 89.75 382 GLY A C 1
ATOM 2975 O O . GLY A 1 382 ? 3.201 11.221 -10.727 1.00 89.75 382 GLY A O 1
ATOM 2976 N N . MET A 1 383 ? 2.037 11.837 -8.907 1.00 92.38 383 MET A N 1
ATOM 2977 C CA . MET A 1 383 ? 1.684 10.483 -8.468 1.00 92.38 383 MET A CA 1
ATOM 2978 C C . MET A 1 383 ? 0.237 10.178 -8.863 1.00 92.38 383 MET A C 1
ATOM 2980 O O . MET A 1 383 ? -0.625 11.051 -8.755 1.00 92.38 383 MET A O 1
ATOM 2984 N N . VAL A 1 384 ? -0.039 8.947 -9.277 1.00 93.56 384 VAL A N 1
ATOM 2985 C CA . VAL A 1 384 ? -1.383 8.419 -9.526 1.00 93.56 384 VAL A CA 1
ATOM 2986 C C . VAL A 1 384 ? -1.717 7.408 -8.438 1.00 93.56 384 VAL A C 1
ATOM 2988 O O . VAL A 1 384 ? -0.878 6.612 -8.021 1.00 93.56 384 VAL A O 1
ATOM 2991 N N . VAL A 1 385 ? -2.957 7.460 -7.965 1.00 93.62 385 VAL A N 1
ATOM 2992 C CA . VAL A 1 385 ? -3.516 6.520 -7.000 1.00 93.62 385 VAL A CA 1
ATOM 2993 C C . VAL A 1 385 ? -4.506 5.609 -7.701 1.00 93.62 385 VAL A C 1
ATOM 2995 O O . VAL A 1 385 ? -5.465 6.102 -8.296 1.00 93.62 385 VAL A O 1
ATOM 2998 N N . TYR A 1 386 ? -4.324 4.303 -7.536 1.00 94.12 386 TYR A N 1
ATOM 2999 C CA . TYR A 1 386 ? -5.307 3.274 -7.869 1.00 94.12 386 TYR A CA 1
ATOM 3000 C C . TYR A 1 386 ? -5.900 2.712 -6.575 1.00 94.12 386 TYR A C 1
ATOM 3002 O O . TYR A 1 386 ? -5.176 2.483 -5.606 1.00 94.12 386 TYR A O 1
ATOM 3010 N N . HIS A 1 387 ? -7.220 2.530 -6.534 1.00 93.75 387 HIS A N 1
ATOM 3011 C CA . HIS A 1 387 ? -7.958 2.128 -5.337 1.00 93.75 387 HIS A CA 1
ATOM 3012 C C . HIS A 1 387 ? -8.946 1.007 -5.668 1.00 93.75 387 HIS A C 1
ATOM 3014 O O . HIS A 1 387 ? -9.876 1.202 -6.450 1.00 93.75 387 HIS A O 1
ATOM 3020 N N . TRP A 1 388 ? -8.783 -0.138 -5.010 1.00 94.75 388 TRP A N 1
ATOM 3021 C CA . TRP A 1 388 ? -9.682 -1.289 -5.011 1.00 94.75 388 TRP A CA 1
ATOM 3022 C C . TRP A 1 388 ? -10.458 -1.339 -3.698 1.00 94.75 388 TRP A C 1
ATOM 3024 O O . TRP A 1 388 ? -9.899 -1.114 -2.625 1.00 94.75 388 TRP A O 1
ATOM 3034 N N . LYS A 1 389 ? -11.751 -1.660 -3.762 1.00 94.06 389 LYS A N 1
ATOM 3035 C CA . LYS A 1 389 ? -12.614 -1.709 -2.580 1.00 94.06 389 LYS A CA 1
ATOM 3036 C C . LYS A 1 389 ? -13.544 -2.915 -2.636 1.00 94.06 389 LYS A C 1
ATOM 3038 O O . LYS A 1 389 ? -14.365 -3.020 -3.542 1.00 94.06 389 LYS A O 1
ATOM 3043 N N . ARG A 1 390 ? -13.475 -3.777 -1.621 1.00 95.25 390 ARG A N 1
ATOM 3044 C CA . ARG A 1 390 ? -14.408 -4.889 -1.392 1.00 95.25 390 ARG A CA 1
ATOM 3045 C C . ARG A 1 390 ? -15.183 -4.606 -0.110 1.00 95.25 390 ARG A C 1
ATOM 3047 O O . ARG A 1 390 ? -14.586 -4.374 0.934 1.00 95.25 390 ARG A O 1
ATOM 3054 N N . SER A 1 391 ? -16.510 -4.634 -0.169 1.00 94.94 391 SER A N 1
ATOM 3055 C CA . SER A 1 391 ? -17.373 -4.564 1.018 1.00 94.94 391 SER A CA 1
ATOM 3056 C C . SER A 1 391 ? -18.106 -5.890 1.200 1.00 94.94 391 SER A C 1
ATOM 3058 O O . SER A 1 391 ? -18.509 -6.521 0.220 1.00 94.94 391 SER A O 1
ATOM 3060 N N . ALA A 1 392 ? -18.256 -6.323 2.451 1.00 93.50 392 ALA A N 1
ATOM 3061 C CA . ALA A 1 392 ? -18.963 -7.547 2.799 1.00 93.50 392 ALA A CA 1
ATOM 3062 C C . ALA A 1 392 ? -20.422 -7.465 2.337 1.00 93.50 392 ALA A C 1
ATOM 3064 O O . ALA A 1 392 ? -21.088 -6.443 2.520 1.00 93.50 392 ALA A O 1
ATOM 3065 N N . ARG A 1 393 ? -20.934 -8.556 1.764 1.00 90.56 393 ARG A N 1
ATOM 3066 C CA . ARG A 1 393 ? -22.356 -8.672 1.414 1.00 90.56 393 ARG A CA 1
ATOM 3067 C C . ARG A 1 393 ? -23.105 -9.338 2.576 1.00 90.56 393 ARG A C 1
ATOM 3069 O O . ARG A 1 393 ? -22.489 -10.094 3.334 1.00 90.56 393 ARG A O 1
ATOM 3076 N N . PRO A 1 394 ? -24.423 -9.117 2.738 1.00 83.19 394 PRO A N 1
ATOM 3077 C CA . PRO A 1 394 ? -25.220 -9.875 3.700 1.00 83.19 394 PRO A CA 1
ATOM 3078 C C . PRO A 1 394 ? -24.979 -11.383 3.536 1.00 83.19 394 PRO A C 1
ATOM 3080 O O . PRO A 1 394 ? -24.984 -11.889 2.416 1.00 83.19 394 PRO A O 1
ATOM 3083 N N . ARG A 1 395 ? -24.721 -12.088 4.647 1.00 81.31 395 ARG A N 1
ATOM 3084 C CA . ARG A 1 395 ? -24.363 -13.525 4.702 1.00 81.31 395 ARG A CA 1
ATOM 3085 C C . ARG A 1 395 ? -23.061 -13.951 3.991 1.00 81.31 395 ARG A C 1
ATOM 3087 O O . ARG A 1 395 ? -22.722 -15.126 4.063 1.00 81.31 395 ARG A O 1
ATOM 3094 N N . LYS A 1 396 ? -22.294 -13.042 3.373 1.00 88.19 396 LYS A N 1
ATOM 3095 C CA . LYS A 1 396 ? -20.971 -13.335 2.786 1.00 88.19 396 LYS A CA 1
ATOM 3096 C C . LYS A 1 396 ? -19.916 -12.352 3.327 1.00 88.19 396 LYS A C 1
ATOM 3098 O O . LYS A 1 396 ? -19.679 -11.314 2.696 1.00 88.19 396 LYS A O 1
ATOM 3103 N N . PRO A 1 397 ? -19.321 -12.635 4.507 1.00 88.19 397 PRO A N 1
ATOM 3104 C CA . PRO A 1 397 ? -18.215 -11.843 5.038 1.00 88.19 397 PRO A CA 1
ATOM 3105 C C . PRO A 1 397 ? -16.998 -11.930 4.111 1.00 88.19 397 PRO A C 1
ATOM 3107 O O . PRO A 1 397 ? -16.884 -12.853 3.302 1.00 88.19 397 PRO A O 1
ATOM 3110 N N . ILE A 1 398 ? -16.088 -10.966 4.229 1.00 94.44 398 ILE A N 1
ATOM 3111 C CA . ILE A 1 398 ? -14.798 -11.042 3.548 1.00 94.44 398 ILE A CA 1
ATOM 3112 C C . ILE A 1 398 ? -13.889 -11.938 4.398 1.00 94.44 398 ILE A C 1
ATOM 3114 O O . ILE A 1 398 ? -13.694 -11.659 5.580 1.00 94.44 398 ILE A O 1
ATOM 3118 N N . VAL A 1 399 ? -13.380 -13.021 3.811 1.00 94.00 399 VAL A N 1
ATOM 3119 C CA . VAL A 1 399 ? -12.394 -13.917 4.442 1.00 94.00 399 VAL A CA 1
ATOM 3120 C C . VAL A 1 399 ? -10.995 -13.499 3.992 1.00 94.00 399 VAL A C 1
ATOM 3122 O O . VAL A 1 399 ? -10.161 -13.136 4.817 1.00 94.00 399 VAL A O 1
ATOM 3125 N N . ASP A 1 400 ? -10.823 -13.447 2.673 1.00 95.38 400 ASP A N 1
ATOM 3126 C CA . ASP A 1 400 ? -9.611 -13.117 1.924 1.00 95.38 400 ASP A CA 1
ATOM 3127 C C . ASP A 1 400 ? -9.738 -11.787 1.153 1.00 95.38 400 ASP A C 1
ATOM 3129 O O . ASP A 1 400 ? -10.827 -11.238 0.955 1.00 95.38 400 ASP A O 1
ATOM 3133 N N . PHE A 1 401 ? -8.621 -11.265 0.658 1.00 96.00 401 PHE A N 1
ATOM 3134 C CA . PHE A 1 401 ? -8.602 -10.297 -0.437 1.00 96.00 401 PHE A CA 1
ATOM 3135 C C . PHE A 1 401 ? -7.275 -10.393 -1.189 1.00 96.00 401 PHE A C 1
ATOM 3137 O O . PHE A 1 401 ? -6.221 -10.422 -0.560 1.00 96.00 401 PHE A O 1
ATOM 3144 N N . SER A 1 402 ? -7.315 -10.374 -2.520 1.00 94.88 402 SER A N 1
ATOM 3145 C CA . SER A 1 402 ? -6.119 -10.273 -3.355 1.00 94.88 402 SER A CA 1
ATOM 3146 C C . SER A 1 402 ? -6.280 -9.208 -4.439 1.00 94.88 402 SER A C 1
ATOM 3148 O O . SER A 1 402 ? -7.372 -8.995 -4.965 1.00 94.88 402 SER A O 1
ATOM 3150 N N . ALA A 1 403 ? -5.186 -8.518 -4.753 1.00 93.25 403 ALA A N 1
ATOM 3151 C CA . ALA A 1 403 ? -5.093 -7.544 -5.829 1.00 93.25 403 ALA A CA 1
ATOM 3152 C C . ALA A 1 403 ? -3.694 -7.613 -6.452 1.00 93.25 403 ALA A C 1
ATOM 3154 O O . ALA A 1 403 ? -2.708 -7.195 -5.848 1.00 93.25 403 ALA A O 1
ATOM 3155 N N . PHE A 1 404 ? -3.642 -8.131 -7.675 1.00 92.38 404 PHE A N 1
ATOM 3156 C CA . PHE A 1 404 ? -2.447 -8.199 -8.505 1.00 92.38 404 PHE A CA 1
ATOM 3157 C C . PHE A 1 404 ? -2.465 -7.055 -9.519 1.00 92.38 404 PHE A C 1
ATOM 3159 O O . PHE A 1 404 ? -3.477 -6.830 -10.194 1.00 92.38 404 PHE A O 1
ATOM 3166 N N . VAL A 1 405 ? -1.343 -6.348 -9.624 1.00 91.38 405 VAL A N 1
ATOM 3167 C CA . VAL A 1 405 ? -1.188 -5.087 -10.351 1.00 91.38 405 VAL A CA 1
ATOM 3168 C C . VAL A 1 405 ? 0.118 -5.142 -11.145 1.00 91.38 405 VAL A C 1
ATOM 3170 O O . VAL A 1 405 ? 1.198 -5.144 -10.562 1.00 91.38 405 VAL A O 1
ATOM 3173 N N . LYS A 1 406 ? 0.046 -5.159 -12.478 1.00 92.81 406 LYS A N 1
ATOM 3174 C CA . LYS A 1 406 ? 1.227 -5.104 -13.350 1.00 92.81 406 LYS A CA 1
ATOM 3175 C C . LYS A 1 406 ? 1.530 -3.656 -13.732 1.00 92.81 406 LYS A C 1
ATOM 3177 O O . LYS A 1 406 ? 0.720 -3.001 -14.391 1.00 92.81 406 LYS A O 1
ATOM 3182 N N . LEU A 1 407 ? 2.709 -3.176 -13.357 1.00 91.31 407 LEU A N 1
ATOM 3183 C CA . LEU A 1 407 ? 3.210 -1.836 -13.645 1.00 91.31 407 LEU A CA 1
ATOM 3184 C C . LEU A 1 407 ? 4.273 -1.901 -14.747 1.00 91.31 407 LEU A C 1
ATOM 3186 O O . LEU A 1 407 ? 5.138 -2.774 -14.745 1.00 91.31 407 LEU A O 1
ATOM 3190 N N . GLN A 1 408 ? 4.231 -0.963 -15.688 1.00 91.25 408 GLN A N 1
ATOM 3191 C CA . GLN A 1 408 ? 5.196 -0.855 -16.780 1.00 91.25 408 GLN A CA 1
ATOM 3192 C C . GLN A 1 408 ? 5.774 0.561 -16.795 1.00 91.25 408 GLN A C 1
ATOM 3194 O O . GLN A 1 408 ? 5.053 1.537 -16.971 1.00 91.25 408 GLN A O 1
ATOM 3199 N N . THR A 1 409 ? 7.082 0.690 -16.572 1.00 89.75 409 THR A N 1
ATOM 3200 C CA . THR A 1 409 ? 7.776 1.985 -16.538 1.00 89.75 409 THR A CA 1
ATOM 3201 C C . THR A 1 409 ? 8.817 2.049 -17.646 1.00 89.75 409 THR A C 1
ATOM 3203 O O . THR A 1 409 ? 9.790 1.290 -17.637 1.00 89.75 409 THR A O 1
ATOM 3206 N N . ARG A 1 410 ? 8.680 3.008 -18.570 1.00 88.75 410 ARG A N 1
ATOM 3207 C CA . ARG A 1 410 ? 9.693 3.247 -19.608 1.00 88.75 410 ARG A CA 1
ATOM 3208 C C . ARG A 1 410 ? 10.978 3.789 -18.975 1.00 88.75 410 ARG A C 1
ATOM 3210 O O . ARG A 1 410 ? 11.018 4.919 -18.488 1.00 88.75 410 ARG A O 1
ATOM 3217 N N . ARG A 1 411 ? 12.059 3.009 -19.007 1.00 86.62 411 ARG A N 1
ATOM 3218 C CA . ARG A 1 411 ? 13.389 3.409 -18.529 1.00 86.62 411 ARG A CA 1
ATOM 3219 C C . ARG A 1 411 ? 14.273 3.814 -19.707 1.00 86.62 411 ARG A C 1
ATOM 3221 O O . ARG A 1 411 ? 14.805 2.981 -20.439 1.00 86.62 411 ARG A O 1
ATOM 3228 N N . SER A 1 412 ? 14.496 5.116 -19.845 1.00 84.69 412 SER A N 1
ATOM 3229 C CA . SER A 1 412 ? 15.516 5.693 -20.723 1.00 84.69 412 SER A CA 1
ATOM 3230 C C . SER A 1 412 ? 16.377 6.683 -19.936 1.00 84.69 412 SER A C 1
ATOM 3232 O O . SER A 1 412 ? 15.918 7.360 -19.016 1.00 84.69 412 SER A O 1
ATOM 3234 N N . GLY A 1 413 ? 17.669 6.754 -20.250 1.00 85.50 413 GLY A N 1
ATOM 3235 C CA . GLY A 1 413 ? 18.577 7.644 -19.533 1.00 85.50 413 GLY A CA 1
ATOM 3236 C C . GLY A 1 413 ? 19.972 7.663 -20.131 1.00 85.50 413 GLY A C 1
ATOM 3237 O O . GLY A 1 413 ? 20.362 6.754 -20.858 1.00 85.50 413 GLY A O 1
ATOM 3238 N N . ARG A 1 414 ? 20.759 8.691 -19.787 1.00 87.19 414 ARG A N 1
ATOM 3239 C CA . ARG A 1 414 ? 22.111 8.887 -20.343 1.00 87.19 414 ARG A CA 1
ATOM 3240 C C . ARG A 1 414 ? 23.025 7.670 -20.154 1.00 87.19 414 ARG A C 1
ATOM 3242 O O . ARG A 1 414 ? 23.845 7.413 -21.020 1.00 87.19 414 ARG A O 1
ATOM 3249 N N . LYS A 1 415 ? 22.878 6.913 -19.056 1.00 86.50 415 LYS A N 1
ATOM 3250 C CA . LYS A 1 415 ? 23.644 5.674 -18.840 1.00 86.50 415 LYS A CA 1
ATOM 3251 C C . LYS A 1 415 ? 23.251 4.593 -19.854 1.00 86.50 415 LYS A C 1
ATOM 3253 O O . LYS A 1 415 ? 24.135 4.088 -20.531 1.00 86.50 415 LYS A O 1
ATOM 3258 N N . THR A 1 416 ? 21.956 4.298 -19.989 1.00 87.56 416 THR A N 1
ATOM 3259 C CA . THR A 1 416 ? 21.423 3.338 -20.971 1.00 87.56 416 THR A CA 1
ATOM 3260 C C . THR A 1 416 ? 21.838 3.723 -22.389 1.00 87.56 416 THR A C 1
ATOM 3262 O O . THR A 1 416 ? 22.374 2.896 -23.112 1.00 87.56 416 THR A O 1
ATOM 3265 N N . LEU A 1 417 ? 21.711 5.007 -22.745 1.00 91.75 417 LEU A N 1
ATOM 3266 C CA . LEU A 1 417 ? 22.118 5.524 -24.051 1.00 91.75 417 LEU A CA 1
ATOM 3267 C C . LEU A 1 417 ? 23.625 5.359 -24.308 1.00 91.75 417 LEU A C 1
ATOM 3269 O O . LEU A 1 417 ? 24.004 4.931 -25.389 1.00 91.75 417 LEU A O 1
ATOM 3273 N N . VAL A 1 418 ? 24.490 5.656 -23.332 1.00 91.62 418 VAL A N 1
ATOM 3274 C CA . VAL A 1 418 ? 25.946 5.453 -23.471 1.00 91.62 418 VAL A CA 1
ATOM 3275 C C . VAL A 1 418 ? 26.306 3.966 -23.563 1.00 91.62 418 VAL A C 1
ATOM 3277 O O . VAL A 1 418 ? 27.189 3.614 -24.337 1.00 91.62 418 VAL A O 1
ATOM 3280 N N . GLN A 1 419 ? 25.620 3.087 -22.826 1.00 89.75 419 GLN A N 1
ATOM 3281 C CA . GLN A 1 419 ? 25.817 1.635 -22.931 1.00 89.75 419 GLN A CA 1
ATOM 3282 C C . GLN A 1 419 ? 25.402 1.113 -24.313 1.00 89.75 419 GLN A C 1
ATOM 3284 O O . GLN A 1 419 ? 26.181 0.407 -24.948 1.00 89.75 419 GLN A O 1
ATOM 3289 N N . TYR A 1 420 ? 24.236 1.537 -24.805 1.00 93.06 420 TYR A N 1
ATOM 3290 C CA . TYR A 1 420 ? 23.741 1.241 -26.147 1.00 93.06 420 TYR A CA 1
ATOM 3291 C C . TYR A 1 420 ? 24.698 1.736 -27.243 1.00 93.06 420 TYR A C 1
ATOM 3293 O O . TYR A 1 420 ? 25.081 0.968 -28.120 1.00 93.06 420 TYR A O 1
ATOM 3301 N N . LEU A 1 421 ? 25.146 2.996 -27.171 1.00 93.69 421 LEU A N 1
ATOM 3302 C CA . LEU A 1 421 ? 26.105 3.564 -28.126 1.00 93.69 421 LEU A CA 1
ATOM 3303 C C . LEU A 1 421 ? 27.458 2.841 -28.081 1.00 93.69 421 LEU A C 1
ATOM 3305 O O . LEU A 1 421 ? 28.053 2.605 -29.128 1.00 93.69 421 LEU A O 1
ATOM 3309 N N . GLY A 1 422 ? 27.926 2.449 -26.892 1.00 93.62 422 GLY A N 1
ATOM 3310 C CA . GLY A 1 422 ? 29.134 1.640 -26.733 1.00 93.62 422 GLY A CA 1
ATOM 3311 C C . GLY A 1 422 ? 29.002 0.260 -27.382 1.00 93.62 422 GLY A C 1
ATOM 3312 O O . GLY A 1 422 ? 29.904 -0.163 -28.100 1.00 93.62 422 GLY A O 1
ATOM 3313 N N . PHE A 1 423 ? 27.863 -0.415 -27.197 1.00 92.50 423 PHE A N 1
ATOM 3314 C CA . PHE A 1 423 ? 27.586 -1.691 -27.859 1.00 92.50 423 PHE A CA 1
ATOM 3315 C C . PHE A 1 423 ? 27.505 -1.535 -29.384 1.00 92.50 423 PHE A C 1
ATOM 3317 O O . PHE A 1 423 ? 28.169 -2.272 -30.107 1.00 92.50 423 PHE A O 1
ATOM 3324 N N . ALA A 1 424 ? 26.763 -0.540 -29.881 1.00 93.12 424 ALA A N 1
ATOM 3325 C CA . ALA A 1 424 ? 26.642 -0.257 -31.311 1.00 93.12 424 ALA A CA 1
ATOM 3326 C C . ALA A 1 424 ? 28.000 0.075 -31.961 1.00 93.12 424 ALA A C 1
ATOM 3328 O O . ALA A 1 424 ? 28.282 -0.377 -33.068 1.00 93.12 424 ALA A O 1
ATOM 3329 N N . PHE A 1 425 ? 28.871 0.807 -31.259 1.00 95.69 425 PHE A N 1
ATOM 3330 C CA . PHE A 1 425 ? 30.233 1.099 -31.708 1.00 95.69 425 PHE A CA 1
ATOM 3331 C C . PHE A 1 425 ? 31.104 -0.164 -31.791 1.00 95.69 425 PHE A C 1
ATOM 3333 O O . PHE A 1 425 ? 31.754 -0.391 -32.811 1.00 95.69 425 PHE A O 1
ATOM 3340 N N . LEU A 1 426 ? 31.077 -1.024 -30.765 1.00 95.62 426 LEU A N 1
ATOM 3341 C CA . LEU A 1 426 ? 31.788 -2.309 -30.784 1.00 95.62 426 LEU A CA 1
ATOM 3342 C C . LEU A 1 426 ? 31.270 -3.233 -31.895 1.00 95.62 426 LEU A C 1
ATOM 3344 O O . LEU A 1 426 ? 32.068 -3.870 -32.580 1.00 95.62 426 LEU A O 1
ATOM 3348 N N . PHE A 1 427 ? 29.954 -3.264 -32.118 1.00 94.88 427 PHE A N 1
ATOM 3349 C CA . PHE A 1 427 ? 29.341 -4.020 -33.208 1.00 94.88 427 PHE A CA 1
ATOM 3350 C C . PHE A 1 427 ? 29.762 -3.477 -34.584 1.00 94.88 427 PHE A C 1
ATOM 3352 O O . PHE A 1 427 ? 30.051 -4.257 -35.487 1.00 94.88 427 PHE A O 1
ATOM 3359 N N . GLY A 1 428 ? 29.891 -2.153 -34.731 1.00 96.44 428 GLY A N 1
ATOM 3360 C CA . GLY A 1 428 ? 30.444 -1.516 -35.930 1.00 96.44 428 GLY A CA 1
ATOM 3361 C C . GLY A 1 428 ? 31.910 -1.883 -36.192 1.00 96.44 428 GLY A C 1
ATOM 3362 O O . GLY A 1 428 ? 32.266 -2.199 -37.326 1.00 96.44 428 GLY A O 1
ATOM 3363 N N . ILE A 1 429 ? 32.756 -1.921 -35.153 1.00 97.44 429 ILE A N 1
ATOM 3364 C CA . ILE A 1 429 ? 34.143 -2.407 -35.272 1.00 97.44 429 ILE A CA 1
ATOM 3365 C C . ILE A 1 429 ? 34.162 -3.878 -35.699 1.00 97.44 429 ILE A C 1
ATOM 3367 O O . ILE A 1 429 ? 34.862 -4.225 -36.648 1.00 97.44 429 ILE A O 1
ATOM 3371 N N . ALA A 1 430 ? 33.381 -4.737 -35.038 1.00 96.56 430 ALA A N 1
ATOM 3372 C CA . ALA A 1 430 ? 33.306 -6.159 -35.364 1.00 96.56 430 ALA A CA 1
ATOM 3373 C C . ALA A 1 430 ? 32.812 -6.392 -36.803 1.00 96.56 430 ALA A C 1
ATOM 3375 O O . ALA A 1 430 ? 33.394 -7.202 -37.521 1.00 96.56 430 ALA A O 1
ATOM 3376 N N . GLY A 1 431 ? 31.805 -5.634 -37.250 1.00 96.62 431 GLY A N 1
ATOM 3377 C CA . GLY A 1 431 ? 31.311 -5.653 -38.626 1.00 96.62 431 GLY A CA 1
ATOM 3378 C C . GLY A 1 431 ? 32.378 -5.245 -39.644 1.00 96.62 431 GLY A C 1
ATOM 3379 O O . GLY A 1 431 ? 32.557 -5.939 -40.641 1.00 96.62 431 GLY A O 1
ATOM 3380 N N . ASN A 1 432 ? 33.146 -4.187 -39.370 1.00 96.31 432 ASN A N 1
ATOM 3381 C CA . ASN A 1 432 ? 34.248 -3.757 -40.238 1.00 96.31 432 ASN A CA 1
ATOM 3382 C C . ASN A 1 432 ? 35.396 -4.781 -40.287 1.00 96.31 432 ASN A C 1
ATOM 3384 O O . ASN A 1 432 ? 35.941 -5.030 -41.361 1.00 96.31 432 ASN A O 1
ATOM 3388 N N . LEU A 1 433 ? 35.748 -5.409 -39.159 1.00 96.88 433 LEU A N 1
ATOM 3389 C CA . LEU A 1 433 ? 36.755 -6.477 -39.115 1.00 96.88 433 LEU A CA 1
ATOM 3390 C C . LEU A 1 433 ? 36.288 -7.727 -39.876 1.00 96.88 433 LEU A C 1
ATOM 3392 O O . LEU A 1 433 ? 37.050 -8.289 -40.660 1.00 96.88 433 LEU A O 1
ATOM 3396 N N . ALA A 1 434 ? 35.027 -8.132 -39.697 1.00 94.50 434 ALA A N 1
ATOM 3397 C CA . ALA A 1 434 ? 34.432 -9.249 -40.425 1.00 94.50 434 ALA A CA 1
ATOM 3398 C C . ALA A 1 434 ? 34.358 -8.966 -41.933 1.00 94.50 434 ALA A C 1
ATOM 3400 O O . ALA A 1 434 ? 34.725 -9.825 -42.731 1.00 94.50 434 ALA A O 1
ATOM 3401 N N . ALA A 1 435 ? 33.962 -7.753 -42.333 1.00 93.00 435 ALA A N 1
ATOM 3402 C CA . ALA A 1 435 ? 33.977 -7.323 -43.729 1.00 93.00 435 ALA A CA 1
ATOM 3403 C C . ALA A 1 435 ? 35.398 -7.355 -44.313 1.00 93.00 435 ALA A C 1
ATOM 3405 O O . ALA A 1 435 ? 35.593 -7.922 -45.384 1.00 93.00 435 ALA A O 1
ATOM 3406 N N . GLY A 1 436 ? 36.398 -6.839 -43.590 1.00 93.19 436 GLY A N 1
ATOM 3407 C CA . GLY A 1 436 ? 37.804 -6.882 -44.005 1.00 93.19 436 GLY A CA 1
ATOM 3408 C C . GLY A 1 436 ? 38.376 -8.300 -44.133 1.00 93.19 436 GLY A C 1
ATOM 3409 O O . GLY A 1 436 ? 39.218 -8.536 -44.994 1.00 93.19 436 GLY A O 1
ATOM 3410 N N . TRP A 1 437 ? 37.899 -9.259 -43.332 1.00 93.38 437 TRP A N 1
ATOM 3411 C CA . TRP A 1 437 ? 38.275 -10.675 -43.441 1.00 93.38 437 TRP A CA 1
ATOM 3412 C C . TRP A 1 437 ? 37.540 -11.412 -44.576 1.00 93.38 437 TRP A C 1
ATOM 3414 O O . TRP A 1 437 ? 38.143 -12.226 -45.277 1.00 93.38 437 TRP A O 1
ATOM 3424 N N . LEU A 1 438 ? 36.258 -11.105 -44.798 1.00 92.25 438 LEU A N 1
ATOM 3425 C CA . LEU A 1 438 ? 35.445 -11.694 -45.869 1.00 92.25 438 LEU A CA 1
ATOM 3426 C C . LEU A 1 438 ? 35.802 -11.144 -47.256 1.00 92.25 438 LEU A C 1
ATOM 3428 O O . LEU A 1 438 ? 35.759 -11.888 -48.234 1.00 92.25 438 LEU A O 1
ATOM 3432 N N . GLN A 1 439 ? 36.162 -9.862 -47.359 1.00 91.75 439 GLN A N 1
ATOM 3433 C CA . GLN A 1 439 ? 36.463 -9.188 -48.623 1.00 91.75 439 GLN A CA 1
ATOM 3434 C C . GLN A 1 439 ? 37.537 -9.892 -49.475 1.00 91.75 439 GLN A C 1
ATOM 3436 O O . GLN A 1 439 ? 37.290 -10.046 -50.667 1.00 91.75 439 GLN A O 1
ATOM 3441 N N . PRO A 1 440 ? 38.691 -10.360 -48.959 1.00 92.12 440 PRO A N 1
ATOM 3442 C CA . PRO A 1 440 ? 39.654 -11.097 -49.780 1.00 92.12 440 PRO A CA 1
ATOM 3443 C C . PRO A 1 440 ? 39.170 -12.498 -50.191 1.00 92.12 440 PRO A C 1
ATOM 3445 O O . PRO A 1 440 ? 39.554 -12.967 -51.258 1.00 92.12 440 PRO A O 1
ATOM 3448 N N . GLN A 1 441 ? 38.321 -13.162 -49.395 1.00 89.81 441 GLN A N 1
ATOM 3449 C CA . GLN A 1 441 ? 37.820 -14.508 -49.718 1.00 89.81 441 GLN A CA 1
ATOM 3450 C C . GLN A 1 441 ? 36.668 -14.475 -50.731 1.00 89.81 441 GLN A C 1
ATOM 3452 O O . GLN A 1 441 ? 36.662 -15.227 -51.702 1.00 89.81 441 GLN A O 1
ATOM 3457 N N . LEU A 1 442 ? 35.693 -13.589 -50.517 1.00 87.81 442 LEU A N 1
ATOM 3458 C CA . LEU A 1 442 ? 34.494 -13.469 -51.348 1.00 87.81 442 LEU A CA 1
ATOM 3459 C C . LEU A 1 442 ? 34.648 -12.436 -52.469 1.00 87.81 442 LEU A C 1
ATOM 3461 O O . LEU A 1 442 ? 33.938 -12.515 -53.466 1.00 87.81 442 LEU A O 1
ATOM 3465 N N . GLY A 1 443 ? 35.573 -11.484 -52.343 1.00 85.75 443 GLY A N 1
ATOM 3466 C CA . GLY A 1 443 ? 35.798 -10.410 -53.314 1.00 85.75 443 GLY A CA 1
ATOM 3467 C C . GLY A 1 443 ? 36.037 -10.898 -54.743 1.00 85.75 443 GLY A C 1
ATOM 3468 O O . GLY A 1 443 ? 35.355 -10.397 -55.633 1.00 85.75 443 GLY A O 1
ATOM 3469 N N . PRO A 1 444 ? 36.910 -11.894 -54.997 1.00 90.06 444 PRO A N 1
ATOM 3470 C CA . PRO A 1 444 ? 37.100 -12.448 -56.338 1.00 90.06 444 PRO A CA 1
ATOM 3471 C C . PRO A 1 444 ? 35.822 -13.075 -56.913 1.00 90.06 444 PRO A C 1
ATOM 3473 O O . PRO A 1 444 ? 35.511 -12.872 -58.084 1.00 90.06 444 PRO A O 1
ATOM 3476 N N . MET A 1 445 ? 35.042 -13.780 -56.085 1.00 88.12 445 MET A N 1
ATOM 3477 C CA . MET A 1 445 ? 33.767 -14.386 -56.485 1.00 88.12 445 MET A CA 1
ATOM 3478 C C . MET A 1 445 ? 32.708 -13.317 -56.796 1.00 88.12 445 MET A C 1
ATOM 3480 O O . MET A 1 445 ? 32.066 -13.370 -57.842 1.00 88.12 445 MET A O 1
ATOM 3484 N N . ILE A 1 446 ? 32.554 -12.316 -55.925 1.00 85.62 446 ILE A N 1
ATOM 3485 C CA . ILE A 1 446 ? 31.621 -11.195 -56.109 1.00 85.62 446 ILE A CA 1
ATOM 3486 C C . ILE A 1 446 ? 32.013 -10.373 -57.344 1.00 85.62 446 ILE A C 1
ATOM 3488 O O . ILE A 1 446 ? 31.148 -10.021 -58.144 1.00 85.62 446 ILE A O 1
ATOM 3492 N N . ALA A 1 447 ? 33.308 -10.117 -57.545 1.00 86.56 447 ALA A N 1
ATOM 3493 C CA . ALA A 1 447 ? 33.821 -9.437 -58.728 1.00 86.56 447 ALA A CA 1
ATOM 3494 C C . ALA A 1 447 ? 33.547 -10.240 -60.007 1.00 86.56 447 ALA A C 1
ATOM 3496 O O . ALA A 1 447 ? 33.100 -9.649 -60.983 1.00 86.56 447 ALA A O 1
ATOM 3497 N N . ALA A 1 448 ? 33.735 -11.565 -60.002 1.00 86.69 448 ALA A N 1
ATOM 3498 C CA . ALA A 1 448 ? 33.419 -12.432 -61.140 1.00 86.69 448 ALA A CA 1
ATOM 3499 C C . ALA A 1 448 ? 31.913 -12.461 -61.469 1.00 86.69 448 ALA A C 1
ATOM 3501 O O . ALA A 1 448 ? 31.527 -12.411 -62.637 1.00 86.69 448 ALA A O 1
ATOM 3502 N N . VAL A 1 449 ? 31.043 -12.476 -60.452 1.00 88.88 449 VAL A N 1
ATOM 3503 C CA . VAL A 1 449 ? 29.587 -12.344 -60.641 1.00 88.88 449 VAL A CA 1
ATOM 3504 C C . VAL A 1 449 ? 29.240 -10.968 -61.222 1.00 88.88 449 VAL A C 1
ATOM 3506 O O . VAL A 1 449 ? 28.436 -10.874 -62.150 1.00 88.88 449 VAL A O 1
ATOM 3509 N N . TRP A 1 450 ? 29.870 -9.896 -60.735 1.00 89.81 450 TRP A N 1
ATOM 3510 C CA . TRP A 1 450 ? 29.626 -8.533 -61.211 1.00 89.81 450 TRP A CA 1
ATOM 3511 C C . TRP A 1 450 ? 30.144 -8.281 -62.636 1.00 89.81 450 TRP A C 1
ATOM 3513 O O . TRP A 1 450 ? 29.453 -7.644 -63.436 1.00 89.81 450 TRP A O 1
ATOM 3523 N N . THR A 1 451 ? 31.321 -8.798 -63.001 1.00 90.56 451 THR A N 1
ATOM 3524 C CA . THR A 1 451 ? 31.835 -8.732 -64.382 1.00 90.56 451 THR A CA 1
ATOM 3525 C C . THR A 1 451 ? 30.991 -9.579 -65.331 1.00 90.56 451 THR A C 1
ATOM 3527 O O . THR A 1 451 ? 30.712 -9.138 -66.443 1.00 90.56 451 THR A O 1
ATOM 3530 N N . GLY A 1 452 ? 30.486 -10.733 -64.880 1.00 89.38 452 GLY A N 1
ATOM 3531 C CA . GLY A 1 452 ? 29.491 -11.520 -65.611 1.00 89.38 452 GLY A CA 1
ATOM 3532 C C . GLY A 1 452 ? 28.208 -10.728 -65.893 1.00 89.38 452 GLY A C 1
ATOM 3533 O O . GLY A 1 452 ? 27.825 -10.563 -67.051 1.00 89.38 452 GLY A O 1
ATOM 3534 N N . LEU A 1 453 ? 27.577 -10.171 -64.853 1.00 88.50 453 LEU A N 1
ATOM 3535 C CA . LEU A 1 453 ? 26.345 -9.377 -64.974 1.00 88.50 453 LEU A CA 1
ATOM 3536 C C . LEU A 1 453 ? 26.525 -8.131 -65.855 1.00 88.50 453 LEU A C 1
ATOM 3538 O O . LEU A 1 453 ? 25.687 -7.855 -66.713 1.00 88.50 453 LEU A O 1
ATOM 3542 N N . SER A 1 454 ? 27.624 -7.392 -65.683 1.00 87.31 454 SER A N 1
ATOM 3543 C CA . SER A 1 454 ? 27.911 -6.199 -66.492 1.00 87.31 454 SER A CA 1
ATOM 3544 C C . SER A 1 454 ? 28.265 -6.536 -67.944 1.00 87.31 454 SER A C 1
ATOM 3546 O O . SER A 1 454 ? 27.840 -5.810 -68.842 1.00 87.31 454 SER A O 1
ATOM 3548 N N . SER A 1 455 ? 28.939 -7.662 -68.208 1.00 90.88 455 SER A N 1
ATOM 3549 C CA . SER A 1 455 ? 29.153 -8.168 -69.570 1.00 90.88 455 SER A CA 1
ATOM 3550 C C . SER A 1 455 ? 27.831 -8.532 -70.250 1.00 90.88 455 SER A C 1
ATOM 3552 O O . SER A 1 455 ? 27.585 -8.093 -71.376 1.00 90.88 455 SER A O 1
ATOM 3554 N N . VAL A 1 456 ? 26.930 -9.245 -69.560 1.00 90.75 456 VAL A N 1
ATOM 3555 C CA . VAL A 1 456 ? 25.581 -9.559 -70.072 1.00 90.75 456 VAL A CA 1
ATOM 3556 C C . VAL A 1 456 ? 24.790 -8.279 -70.360 1.00 90.75 456 VAL A C 1
ATOM 3558 O O . VAL A 1 456 ? 24.234 -8.138 -71.449 1.00 90.75 456 VAL A O 1
ATOM 3561 N N . ALA A 1 457 ? 24.794 -7.306 -69.445 1.00 89.50 457 ALA A N 1
ATOM 3562 C CA . ALA A 1 457 ? 24.129 -6.019 -69.653 1.00 89.50 457 ALA A CA 1
ATOM 3563 C C . ALA A 1 457 ? 24.707 -5.243 -70.856 1.00 89.50 457 ALA A C 1
ATOM 3565 O O . ALA A 1 457 ? 23.952 -4.676 -71.648 1.00 89.50 457 ALA A O 1
ATOM 3566 N N . ALA A 1 458 ? 26.032 -5.260 -71.041 1.00 90.31 458 ALA A N 1
ATOM 3567 C CA . ALA A 1 458 ? 26.693 -4.645 -72.190 1.00 90.31 458 ALA A CA 1
ATOM 3568 C C . ALA A 1 458 ? 26.326 -5.337 -73.514 1.00 90.31 458 ALA A C 1
ATOM 3570 O O . ALA A 1 458 ? 26.054 -4.650 -74.499 1.00 90.31 458 ALA A O 1
ATOM 3571 N N . HIS A 1 459 ? 26.244 -6.673 -73.534 1.00 91.94 459 HIS A N 1
ATOM 3572 C CA . HIS A 1 459 ? 25.804 -7.434 -74.706 1.00 91.94 459 HIS A CA 1
ATOM 3573 C C . HIS A 1 459 ? 24.346 -7.122 -75.060 1.00 91.94 459 HIS A C 1
ATOM 3575 O O . HIS A 1 459 ? 24.066 -6.812 -76.215 1.00 91.94 459 HIS A O 1
ATOM 3581 N N . ILE A 1 460 ? 23.436 -7.101 -74.079 1.00 91.00 460 ILE A N 1
ATOM 3582 C CA . ILE A 1 460 ? 22.032 -6.699 -74.278 1.00 91.00 460 ILE A CA 1
ATOM 3583 C C . ILE A 1 460 ? 21.956 -5.272 -74.849 1.00 91.00 460 ILE A C 1
ATOM 3585 O O . ILE A 1 460 ? 21.249 -5.033 -75.828 1.00 91.00 460 ILE A O 1
ATOM 3589 N N . GLY A 1 461 ? 22.731 -4.330 -74.299 1.00 90.38 461 GLY A N 1
ATOM 3590 C CA . GLY A 1 461 ? 22.794 -2.950 -74.788 1.00 90.38 461 GLY A CA 1
ATOM 3591 C C . GLY A 1 461 ? 23.354 -2.818 -76.212 1.00 90.38 461 GLY A C 1
ATOM 3592 O O . GLY A 1 461 ? 22.857 -2.007 -76.995 1.00 90.38 461 GLY A O 1
ATOM 3593 N N . ALA A 1 462 ? 24.357 -3.618 -76.578 1.00 89.75 462 ALA A N 1
ATOM 3594 C CA . ALA A 1 462 ? 24.905 -3.662 -77.934 1.00 89.75 462 ALA A CA 1
ATOM 3595 C C . ALA A 1 462 ? 23.908 -4.268 -78.936 1.00 89.75 462 ALA A C 1
ATOM 3597 O O . ALA A 1 462 ? 23.733 -3.734 -80.030 1.00 89.75 462 ALA A O 1
ATOM 3598 N N . LEU A 1 463 ? 23.202 -5.332 -78.545 1.00 90.44 463 LEU A N 1
ATOM 3599 C CA . LEU A 1 463 ? 22.176 -5.986 -79.360 1.00 90.44 463 LEU A CA 1
ATOM 3600 C C . LEU A 1 463 ? 20.984 -5.042 -79.596 1.00 90.44 463 LEU A C 1
ATOM 3602 O O . LEU A 1 463 ? 20.549 -4.876 -80.735 1.00 90.44 463 LEU A O 1
ATOM 3606 N N . ALA A 1 464 ? 20.540 -4.321 -78.561 1.00 88.12 464 ALA A N 1
ATOM 3607 C CA . ALA A 1 464 ? 19.522 -3.276 -78.676 1.00 88.12 464 ALA A CA 1
ATOM 3608 C C . ALA A 1 464 ? 19.947 -2.143 -79.632 1.00 88.12 464 ALA A C 1
ATOM 3610 O O . ALA A 1 464 ? 19.174 -1.761 -80.511 1.00 88.12 464 ALA A O 1
ATOM 3611 N N . LYS A 1 465 ? 21.190 -1.644 -79.530 1.00 89.94 465 LYS A N 1
ATOM 3612 C CA . LYS A 1 465 ? 21.730 -0.640 -80.469 1.00 89.94 465 LYS A CA 1
ATOM 3613 C C . LYS A 1 465 ? 21.747 -1.150 -81.914 1.00 89.94 465 LYS A C 1
ATOM 3615 O O . LYS A 1 465 ? 21.340 -0.414 -82.809 1.00 89.94 465 LYS A O 1
ATOM 3620 N N . SER A 1 466 ? 22.168 -2.395 -82.136 1.00 89.44 466 SER A N 1
ATOM 3621 C CA . SER A 1 466 ? 22.211 -3.020 -83.465 1.00 89.44 466 SER A CA 1
ATOM 3622 C C . SER A 1 466 ? 20.821 -3.233 -84.070 1.00 89.44 466 SER A C 1
ATOM 3624 O O . SER A 1 466 ? 20.635 -3.031 -85.267 1.00 89.44 466 SER A O 1
ATOM 3626 N N . LEU A 1 467 ? 19.818 -3.582 -83.258 1.00 88.88 467 LEU A N 1
ATOM 3627 C CA . LEU A 1 467 ? 18.426 -3.673 -83.710 1.00 88.88 467 LEU A CA 1
ATOM 3628 C C . LEU A 1 467 ? 17.863 -2.298 -84.100 1.00 88.88 467 LEU A C 1
ATOM 3630 O O . LEU A 1 467 ? 17.188 -2.184 -85.122 1.00 88.88 467 LEU A O 1
ATOM 3634 N N . VAL A 1 468 ? 18.190 -1.241 -83.348 1.00 88.31 468 VAL A N 1
ATOM 3635 C CA . VAL A 1 468 ? 17.793 0.139 -83.683 1.00 88.31 468 VAL A CA 1
ATOM 3636 C C . VAL A 1 468 ? 18.454 0.616 -84.982 1.00 88.31 468 VAL A C 1
ATOM 3638 O O . VAL A 1 468 ? 17.769 1.174 -85.839 1.00 88.31 468 VAL A O 1
ATOM 3641 N N . THR A 1 469 ? 19.754 0.377 -85.188 1.00 88.62 469 THR A N 1
ATOM 3642 C CA . THR A 1 469 ? 20.432 0.773 -86.438 1.00 88.62 469 THR A CA 1
ATOM 3643 C C . THR A 1 469 ? 19.962 -0.044 -87.641 1.00 88.62 469 THR A C 1
ATOM 3645 O O . THR A 1 469 ? 19.788 0.526 -88.721 1.00 88.62 469 THR A O 1
ATOM 3648 N N . LEU A 1 470 ? 19.679 -1.341 -87.469 1.00 88.75 470 LEU A N 1
ATOM 3649 C CA . LEU A 1 470 ? 19.071 -2.173 -88.509 1.00 88.75 470 LEU A CA 1
ATOM 3650 C C . LEU A 1 470 ? 17.667 -1.666 -88.868 1.00 88.75 470 LEU A C 1
ATOM 3652 O O . LEU A 1 470 ? 17.381 -1.468 -90.047 1.00 88.75 470 LEU A O 1
ATOM 3656 N N . GLY A 1 471 ? 16.826 -1.377 -87.869 1.00 88.12 471 GLY A N 1
ATOM 3657 C CA . GLY A 1 471 ? 15.490 -0.809 -88.064 1.00 88.12 471 GLY A CA 1
ATOM 3658 C C . GLY A 1 471 ? 15.523 0.527 -88.811 1.00 88.12 471 GLY A C 1
ATOM 3659 O O . GLY A 1 471 ? 14.810 0.697 -89.797 1.00 88.12 471 GLY A O 1
ATOM 3660 N N . LEU A 1 472 ? 16.418 1.442 -88.424 1.00 86.56 472 LEU A N 1
ATOM 3661 C CA . LEU A 1 472 ? 16.634 2.715 -89.125 1.00 86.56 472 LEU A CA 1
ATOM 3662 C C . LEU A 1 472 ? 17.148 2.526 -90.564 1.00 86.56 472 LEU A C 1
ATOM 3664 O O . LEU A 1 472 ? 16.764 3.282 -91.456 1.00 86.56 472 LEU A O 1
ATOM 3668 N N . SER A 1 473 ? 17.995 1.524 -90.813 1.00 88.38 473 SER A N 1
ATOM 3669 C CA . SER A 1 473 ? 18.502 1.191 -92.153 1.00 88.38 473 SER A CA 1
ATOM 3670 C C . SER A 1 473 ? 17.403 0.626 -93.059 1.00 88.38 473 SER A C 1
ATOM 3672 O O . SER A 1 473 ? 17.238 1.079 -94.193 1.00 88.38 473 SER A O 1
ATOM 3674 N N . VAL A 1 474 ? 16.591 -0.303 -92.543 1.00 88.69 474 VAL A N 1
ATOM 3675 C CA . VAL A 1 474 ? 15.412 -0.848 -93.234 1.00 88.69 474 VAL A CA 1
ATOM 3676 C C . VAL A 1 474 ? 14.401 0.262 -93.522 1.00 88.69 474 VAL A C 1
ATOM 3678 O O . VAL A 1 474 ? 13.949 0.381 -94.658 1.00 88.69 474 VAL A O 1
ATOM 3681 N N . TRP A 1 475 ? 14.120 1.131 -92.547 1.00 85.19 475 TRP A N 1
ATOM 3682 C CA . TRP A 1 475 ? 13.224 2.277 -92.717 1.00 85.19 475 TRP A CA 1
ATOM 3683 C C . TRP A 1 475 ? 13.725 3.254 -93.788 1.00 85.19 475 TRP A C 1
ATOM 3685 O O . TRP A 1 475 ? 12.957 3.658 -94.657 1.00 85.19 475 TRP A O 1
ATOM 3695 N N . ARG A 1 476 ? 15.028 3.576 -93.806 1.00 89.12 476 ARG A N 1
ATOM 3696 C CA . ARG A 1 476 ? 15.642 4.390 -94.873 1.00 89.12 476 ARG A CA 1
ATOM 3697 C C . ARG A 1 476 ? 15.496 3.746 -96.254 1.00 89.12 476 ARG A C 1
ATOM 3699 O O . ARG A 1 476 ? 15.147 4.445 -97.199 1.00 89.12 476 ARG A O 1
ATOM 3706 N N . LYS A 1 477 ? 15.716 2.432 -96.384 1.00 89.88 477 LYS A N 1
ATOM 3707 C CA . LYS A 1 477 ? 15.516 1.715 -97.658 1.00 89.88 477 LYS A CA 1
ATOM 3708 C C . LYS A 1 477 ? 14.050 1.724 -98.104 1.00 89.88 477 LYS A C 1
ATOM 3710 O O . LYS A 1 477 ? 13.790 1.946 -99.281 1.00 89.88 477 LYS A O 1
ATOM 3715 N N . LEU A 1 478 ? 13.109 1.544 -97.176 1.00 86.19 478 LEU A N 1
ATOM 3716 C CA . LEU A 1 478 ? 11.667 1.651 -97.430 1.00 86.19 478 LEU A CA 1
ATOM 3717 C C . LEU A 1 478 ? 11.264 3.059 -97.885 1.00 86.19 478 LEU A C 1
ATOM 3719 O O . LEU A 1 478 ? 10.556 3.185 -98.878 1.00 86.19 478 LEU A O 1
ATOM 3723 N N . LEU A 1 479 ? 11.765 4.112 -97.233 1.00 86.12 479 LEU A N 1
ATOM 3724 C CA . LEU A 1 479 ? 11.539 5.498 -97.658 1.00 86.12 479 LEU A CA 1
ATOM 3725 C C . LEU A 1 479 ? 12.108 5.778 -99.057 1.00 86.12 479 LEU A C 1
ATOM 3727 O O . LEU A 1 479 ? 11.426 6.400 -99.868 1.00 86.12 479 LEU A O 1
ATOM 3731 N N . CYS A 1 480 ? 13.308 5.280 -99.380 1.00 85.12 480 CYS A N 1
ATOM 3732 C CA . CYS A 1 480 ? 13.858 5.390 -100.736 1.00 85.12 480 CYS A CA 1
ATOM 3733 C C . CYS A 1 480 ? 13.001 4.650 -101.775 1.00 85.12 480 CYS A C 1
ATOM 3735 O O . CYS A 1 480 ? 12.755 5.197 -102.845 1.00 85.12 480 CYS A O 1
ATOM 3737 N N . LEU A 1 481 ? 12.518 3.440 -101.470 1.00 84.69 481 LEU A N 1
ATOM 3738 C CA . LEU A 1 481 ? 11.627 2.689 -102.363 1.00 84.69 481 LEU A CA 1
ATOM 3739 C C . LEU A 1 481 ? 10.288 3.408 -102.573 1.00 84.69 481 LEU A C 1
ATOM 3741 O O . LEU A 1 481 ? 9.837 3.522 -103.708 1.00 84.69 481 LEU A O 1
ATOM 3745 N N . LEU A 1 482 ? 9.683 3.949 -101.512 1.00 82.50 482 LEU A N 1
ATOM 3746 C CA . LEU A 1 482 ? 8.447 4.731 -101.602 1.00 82.50 482 LEU A CA 1
ATOM 3747 C C . LEU A 1 482 ? 8.639 6.017 -102.420 1.00 82.50 482 LEU A C 1
ATOM 3749 O O . LEU A 1 482 ? 7.775 6.357 -103.224 1.00 82.50 482 LEU A O 1
ATOM 3753 N N . SER A 1 483 ? 9.785 6.690 -102.275 1.00 79.31 483 SER A N 1
ATOM 3754 C CA . SER A 1 483 ? 10.138 7.860 -103.088 1.00 79.31 483 SER A CA 1
ATOM 3755 C C . SER A 1 483 ? 10.38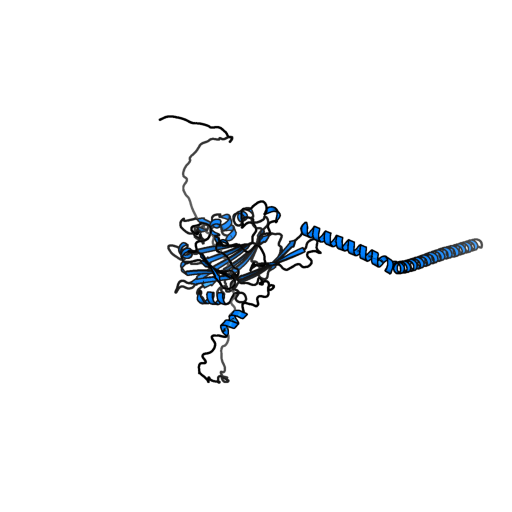3 7.501 -104.559 1.00 79.31 483 SER A C 1
ATOM 3757 O O . SER A 1 483 ? 9.947 8.237 -105.436 1.00 79.31 483 SER A O 1
ATOM 3759 N N . LEU A 1 484 ? 11.014 6.361 -104.855 1.00 78.00 484 LEU A N 1
ATOM 3760 C CA . LEU A 1 484 ? 11.131 5.842 -106.224 1.00 78.00 484 LEU A CA 1
ATOM 3761 C C . LEU A 1 484 ? 9.754 5.514 -106.822 1.00 78.00 484 LEU A C 1
ATOM 3763 O O . LEU A 1 484 ? 9.485 5.865 -107.967 1.00 78.00 484 LEU A O 1
ATOM 3767 N N . MET A 1 485 ? 8.848 4.913 -106.045 1.00 76.06 485 MET A N 1
ATOM 3768 C CA . MET A 1 485 ? 7.481 4.635 -106.498 1.00 76.06 485 MET A CA 1
ATOM 3769 C C . MET A 1 485 ? 6.632 5.898 -106.712 1.00 76.06 485 MET A C 1
ATOM 3771 O O . MET A 1 485 ? 5.691 5.844 -107.500 1.00 76.06 485 MET A O 1
ATOM 3775 N N . SER A 1 486 ? 6.953 7.032 -106.076 1.00 72.81 486 SER A N 1
ATOM 3776 C CA . SER A 1 486 ? 6.274 8.310 -106.342 1.00 72.81 486 SER A CA 1
ATOM 3777 C C . SER A 1 486 ? 6.809 9.063 -107.566 1.00 72.81 486 SER A C 1
ATOM 3779 O O . SER A 1 486 ? 6.255 10.100 -107.899 1.00 72.81 486 SER A O 1
ATOM 3781 N N . VAL A 1 487 ? 7.880 8.578 -108.207 1.00 72.94 487 VAL A N 1
ATOM 3782 C CA . VAL A 1 487 ? 8.440 9.126 -109.463 1.00 72.94 487 VAL A CA 1
ATOM 3783 C C . VAL A 1 487 ? 7.990 8.309 -110.690 1.00 72.94 487 VAL A C 1
ATOM 3785 O O . VAL A 1 487 ? 8.159 8.741 -111.825 1.00 72.94 487 VAL A O 1
ATOM 3788 N N . VAL A 1 488 ? 7.390 7.132 -110.471 1.00 60.16 488 VAL A N 1
ATOM 3789 C CA . VAL A 1 488 ? 6.854 6.229 -111.516 1.00 60.16 488 VAL A CA 1
ATOM 3790 C C . VAL A 1 488 ? 5.312 6.323 -111.608 1.00 60.16 488 VAL A C 1
ATOM 3792 O O . VAL A 1 488 ? 4.652 5.480 -112.212 1.00 60.16 488 VAL A O 1
ATOM 3795 N N . ARG A 1 489 ? 4.726 7.365 -111.006 1.00 50.19 489 ARG A N 1
ATOM 3796 C CA . ARG A 1 489 ? 3.337 7.809 -111.187 1.00 50.19 489 ARG A CA 1
ATOM 3797 C C . ARG A 1 489 ? 3.330 9.229 -111.733 1.00 50.19 489 ARG A C 1
ATOM 3799 O O . ARG A 1 489 ? 2.406 9.509 -112.520 1.00 50.19 489 ARG A O 1
#

pLDDT: mean 77.23, std 24.52, range [26.2, 98.5]

Sequence (489 aa):
MVVSGRTFKRRTTNPFARHRSKNSSWSRGRLVSSPRSSSYSIPGPAYGSSETSCASPQSRLVNLFCLTQQNILRAPCRRHSRLESQRLTLAARSQDPGETMSSNKSIAVWCVPVAGKTGIAFEVHFNYWRMPEAPRKRLRLRKARADQGTDFAEIGIMVEDVGLVEKLSIYVPTIVRTSAIQDCAPHFTNHEVVQGIFNEVLTANSSRPGPLVLKKSNGRIFCRMHLFAKNLAGEAISANELSVHPFSEGTICTIQPSALRACEARSGASRAYFRLRIAMPANNDGNPFVEDVPVYDRFLLSGYDQIEYLDFRLNEARTLPTAVEQRMASDQPPGAARMSLVAFLTAVPVSAELSVANTEFHKMRLLEYPIWSAYAPGLPTGMVVYHWKRSARPRKPIVDFSAFVKLQTRRSGRKTLVQYLGFAFLFGIAGNLAAGWLQPQLGPMIAAVWTGLSSVAAHIGALAKSLVTLGLSVWRKLLCLLSLMSVVR

Secondary structure (DSSP, 8-state):
------------------------------------------PPPP----------------------------------TTTHHHHHHHTTS---TT----S---BEEEEEEPTT---EEEEEEEEEE-PPPP-TTSGGG----TTTT--EEEEEEEES-GGGEEEEEEEESS---GGGEEE-GGGGGSHHHHHHHHSS-EEEEE-SSS-EEEEETTS-EEEEEPPPPBPTTSSSB-TTTEEEEEETTEEEEEE-HHHHHHT--SSS---EEEEEEEEPPSSGGG-TTEEEEP-TTTTT-SEEEEEEEEEEEES-GGGS-HHHHHHHHHHS-TTSEEEEEEEEEEEEETTEEEEEESS--SEEEE--HHHHHHHSTTPPSSEEEEEEEEEPBTTB-B--EEEEEEEEEEEE-HHHHHHHHHHHHHHHHHHHHHHHHHHHHHHHHHHHHHHHHHHHHHHHHHHHHHHHHHHHHHHHHHHHHHHHHTT--